Protein AF-0000000078593534 (afdb_homodimer)

Structure (mmCIF, N/CA/C/O backbone):
data_AF-0000000078593534-model_v1
#
loop_
_entity.id
_entity.type
_entity.pdbx_description
1 polymer 'Malate permease'
#
loop_
_atom_site.group_PDB
_atom_site.id
_atom_site.type_symbol
_atom_site.label_atom_id
_atom_site.label_alt_id
_atom_site.label_comp_id
_atom_site.label_asym_id
_atom_site.label_entity_id
_atom_site.label_seq_id
_atom_site.pdbx_PDB_ins_code
_atom_site.Cartn_x
_atom_site.Cartn_y
_atom_site.Cartn_z
_atom_site.occupancy
_atom_site.B_iso_or_equiv
_atom_site.auth_seq_id
_atom_site.auth_comp_id
_atom_site.auth_asym_id
_atom_site.auth_atom_id
_atom_site.pdbx_PDB_model_num
ATOM 1 N N . MET A 1 1 ? 20.156 -20.516 0.007 1 71.12 1 MET A N 1
ATOM 2 C CA . MET A 1 1 ? 19.062 -21.109 0.789 1 71.12 1 MET A CA 1
ATOM 3 C C . MET A 1 1 ? 18.562 -20.141 1.848 1 71.12 1 MET A C 1
ATOM 5 O O . MET A 1 1 ? 17.359 -19.938 1.998 1 71.12 1 MET A O 1
ATOM 9 N N . TYR A 1 2 ? 19.438 -19.406 2.402 1 78.88 2 TYR A N 1
ATOM 10 C CA . TYR A 1 2 ? 19.062 -18.453 3.443 1 78.88 2 TYR A CA 1
ATOM 11 C C . TYR A 1 2 ? 18.266 -17.297 2.863 1 78.88 2 TYR A C 1
ATOM 13 O O . TYR A 1 2 ? 17.281 -16.859 3.457 1 78.88 2 TYR A O 1
ATOM 21 N N . LEU A 1 3 ? 18.547 -17.016 1.641 1 83.88 3 LEU A N 1
ATOM 22 C CA . LEU A 1 3 ? 17.859 -15.914 0.981 1 83.88 3 LEU A CA 1
ATOM 23 C C . LEU A 1 3 ? 16.406 -16.266 0.704 1 83.88 3 LEU A C 1
ATOM 25 O O . LEU A 1 3 ? 15.508 -15.461 0.933 1 83.88 3 LEU A O 1
ATOM 29 N N . VAL A 1 4 ? 16.25 -17.516 0.26 1 88.12 4 VAL A N 1
ATOM 30 C CA . VAL A 1 4 ? 14.891 -17.969 -0.055 1 88.12 4 VAL A CA 1
ATOM 31 C C . VAL A 1 4 ? 14.055 -18.016 1.221 1 88.12 4 VAL A C 1
ATOM 33 O O . VAL A 1 4 ? 12.938 -17.5 1.257 1 88.12 4 VAL A O 1
ATOM 36 N N . LEU A 1 5 ? 14.633 -18.578 2.223 1 89.56 5 LEU A N 1
ATOM 37 C CA . LEU A 1 5 ? 13.922 -18.703 3.494 1 89.56 5 LEU A CA 1
ATOM 38 C C . LEU A 1 5 ? 13.57 -17.328 4.047 1 89.56 5 LEU A C 1
ATOM 40 O O . LEU A 1 5 ? 12.445 -17.094 4.492 1 89.56 5 LEU A O 1
ATOM 44 N N . GLU A 1 6 ? 14.492 -16.453 3.967 1 92.12 6 GLU A N 1
ATOM 45 C CA . GLU A 1 6 ? 14.289 -15.094 4.461 1 92.12 6 GLU A CA 1
ATOM 46 C C . GLU A 1 6 ? 13.141 -14.398 3.723 1 92.12 6 GLU A C 1
ATOM 48 O O . GLU A 1 6 ? 12.273 -13.789 4.348 1 92.12 6 GLU A O 1
ATOM 53 N N . ASN A 1 7 ? 13.102 -14.516 2.479 1 92.19 7 ASN A N 1
ATOM 54 C CA . ASN A 1 7 ? 12.086 -13.844 1.681 1 92.19 7 ASN A CA 1
ATOM 55 C C . ASN A 1 7 ? 10.703 -14.469 1.897 1 92.19 7 ASN A C 1
ATOM 57 O O . ASN A 1 7 ? 9.703 -13.758 1.949 1 92.19 7 ASN A O 1
ATOM 61 N N . VAL A 1 8 ? 10.758 -15.773 1.994 1 92.5 8 VAL A N 1
ATOM 62 C CA . VAL A 1 8 ? 9.492 -16.453 2.242 1 92.5 8 VAL A CA 1
ATOM 63 C C . VAL A 1 8 ? 8.938 -16.047 3.604 1 92.5 8 VAL A C 1
ATOM 65 O O . VAL A 1 8 ? 7.746 -15.766 3.734 1 92.5 8 VAL A O 1
ATOM 68 N N . VAL A 1 9 ? 9.781 -15.961 4.559 1 93 9 VAL A N 1
ATOM 69 C CA . VAL A 1 9 ? 9.359 -15.562 5.898 1 93 9 VAL A CA 1
ATOM 70 C C . VAL A 1 9 ? 8.789 -14.148 5.863 1 93 9 VAL A C 1
ATOM 72 O O . VAL A 1 9 ? 7.746 -13.883 6.469 1 93 9 VAL A O 1
ATOM 75 N N . ILE A 1 10 ? 9.406 -13.281 5.188 1 95 10 ILE A N 1
ATOM 76 C CA . ILE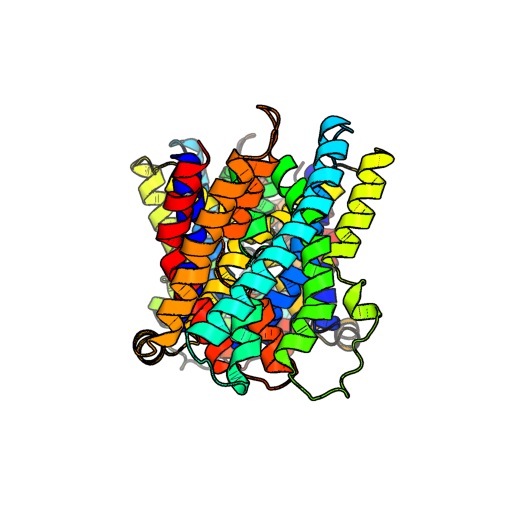 A 1 10 ? 8.961 -11.898 5.07 1 95 10 ILE A CA 1
ATOM 77 C C . ILE A 1 10 ? 7.555 -11.867 4.465 1 95 10 ILE A C 1
ATOM 79 O O . ILE A 1 10 ? 6.66 -11.211 5 1 95 10 ILE A O 1
ATOM 83 N N . LEU A 1 11 ? 7.348 -12.555 3.414 1 93.62 11 LEU A N 1
ATOM 84 C CA . LEU A 1 11 ? 6.051 -12.57 2.746 1 93.62 11 LEU A CA 1
ATOM 85 C C . LEU A 1 11 ? 4.977 -13.141 3.662 1 93.62 11 LEU A C 1
ATOM 87 O O . LEU A 1 11 ? 3.84 -12.656 3.672 1 93.62 11 LEU A O 1
ATOM 91 N N . PHE A 1 12 ? 5.395 -14.102 4.43 1 94.56 12 PHE A N 1
ATOM 92 C CA . PHE A 1 12 ? 4.414 -14.734 5.305 1 94.56 12 PHE A CA 1
ATOM 93 C C . PHE A 1 12 ? 4.059 -13.82 6.473 1 94.56 12 PHE A C 1
ATOM 95 O O . PHE A 1 12 ? 2.934 -13.859 6.973 1 94.56 12 PHE A O 1
ATOM 102 N N . VAL A 1 13 ? 5.012 -13.039 6.93 1 97 13 VAL A N 1
ATOM 103 C CA . VAL A 1 13 ? 4.695 -12.039 7.949 1 97 13 VAL A CA 1
ATOM 104 C C . VAL A 1 13 ? 3.6 -11.109 7.434 1 97 13 VAL A C 1
ATOM 106 O O . VAL A 1 13 ? 2.674 -10.766 8.172 1 97 13 VAL A O 1
ATOM 109 N N . PHE A 1 14 ? 3.641 -10.711 6.164 1 97.31 14 PHE A N 1
ATOM 110 C CA . PHE A 1 14 ? 2.619 -9.852 5.574 1 97.31 14 PHE A CA 1
ATOM 111 C C . PHE A 1 14 ? 1.28 -10.578 5.504 1 97.31 14 PHE A C 1
ATOM 113 O O . PHE A 1 14 ? 0.231 -9.977 5.738 1 97.31 14 PHE A O 1
ATOM 120 N N . ILE A 1 15 ? 1.311 -11.891 5.176 1 95.38 15 ILE A N 1
ATOM 121 C CA . ILE A 1 15 ? 0.084 -12.68 5.121 1 95.38 15 ILE A CA 1
ATOM 122 C C . ILE A 1 15 ? -0.553 -12.742 6.508 1 95.38 15 ILE A C 1
ATOM 124 O O . ILE A 1 15 ? -1.761 -12.531 6.652 1 95.38 15 ILE A O 1
ATOM 128 N N . PHE A 1 16 ? 0.266 -12.977 7.5 1 96.81 16 PHE A N 1
ATOM 129 C CA . PHE A 1 16 ? -0.241 -13.055 8.867 1 96.81 16 PHE A CA 1
ATOM 130 C C . PHE A 1 16 ? -0.805 -11.711 9.312 1 96.81 16 PHE A C 1
ATOM 132 O O . PHE A 1 16 ? -1.83 -11.656 9.992 1 96.81 16 PHE A O 1
ATOM 139 N N . LEU A 1 17 ? -0.134 -10.672 8.961 1 97.62 17 LEU A N 1
ATOM 140 C CA . LEU A 1 17 ? -0.65 -9.336 9.25 1 97.62 17 LEU A CA 1
ATOM 141 C C . LEU A 1 17 ? -2.018 -9.133 8.609 1 97.62 17 LEU A C 1
ATOM 143 O O . LEU A 1 17 ? -2.949 -8.656 9.258 1 97.62 17 LEU A O 1
ATOM 147 N N . GLY A 1 18 ? -2.098 -9.484 7.309 1 96.88 18 GLY A N 1
ATOM 148 C CA . GLY A 1 18 ? -3.383 -9.391 6.633 1 96.88 18 GLY A CA 1
ATOM 149 C C . GLY A 1 18 ? -4.473 -10.195 7.316 1 96.88 18 GLY A C 1
ATOM 150 O O . GLY A 1 18 ? -5.598 -9.719 7.473 1 96.88 18 GLY A O 1
ATOM 151 N N . TYR A 1 19 ? -4.109 -11.406 7.707 1 95.31 19 TYR A N 1
ATOM 152 C CA . TYR A 1 19 ? -5.043 -12.281 8.414 1 95.31 19 TYR A CA 1
ATOM 153 C C . TYR A 1 19 ? -5.539 -11.625 9.695 1 95.31 19 TYR A C 1
ATOM 155 O O . TYR A 1 19 ? -6.742 -11.578 9.953 1 95.31 19 TYR A O 1
ATOM 163 N N . PHE A 1 20 ? -4.66 -11.047 10.477 1 96.94 20 PHE A N 1
ATOM 164 C CA . PHE A 1 20 ? -5 -10.406 11.742 1 96.94 20 PHE A CA 1
ATOM 165 C C . PHE A 1 20 ? -5.848 -9.164 11.508 1 96.94 20 PHE A C 1
ATOM 167 O O . PHE A 1 20 ? -6.797 -8.906 12.25 1 96.94 20 PHE A O 1
ATOM 174 N N . LEU A 1 21 ? -5.539 -8.391 10.539 1 97.5 21 LEU A N 1
ATOM 175 C CA . LEU A 1 21 ? -6.293 -7.184 10.211 1 97.5 21 LEU A CA 1
ATOM 176 C C . LEU A 1 21 ? -7.73 -7.527 9.828 1 97.5 21 LEU A C 1
ATOM 178 O O . LEU A 1 21 ? -8.656 -6.777 10.148 1 97.5 21 LEU A O 1
ATOM 182 N N . GLY A 1 22 ? -7.867 -8.609 9.094 1 96.38 22 GLY A N 1
ATOM 183 C CA . GLY A 1 22 ? -9.195 -9.07 8.734 1 96.38 22 GLY A CA 1
ATOM 184 C C . GLY A 1 22 ? -9.992 -9.578 9.922 1 96.38 22 GLY A C 1
ATOM 185 O O . GLY A 1 22 ? -11.164 -9.242 10.086 1 96.38 22 GLY A O 1
ATOM 186 N N . LYS A 1 23 ? -9.344 -10.383 10.789 1 95.44 23 LYS A N 1
ATOM 187 C CA . LYS A 1 23 ? -9.992 -10.969 11.953 1 95.44 23 LYS A CA 1
ATOM 188 C C . LYS A 1 23 ? -10.43 -9.891 12.945 1 95.44 23 LYS A C 1
ATOM 190 O O . LYS A 1 23 ? -11.5 -9.992 13.547 1 95.44 23 LYS A O 1
ATOM 195 N N . LYS A 1 24 ? -9.641 -8.844 13.031 1 95.94 24 LYS A N 1
ATOM 196 C CA . LYS A 1 24 ? -9.938 -7.758 13.969 1 95.94 24 LYS A CA 1
ATOM 197 C C . LYS A 1 24 ? -10.797 -6.684 13.312 1 95.94 24 LYS A C 1
ATOM 199 O O . LYS A 1 24 ? -11.102 -5.66 13.93 1 95.94 24 LYS A O 1
ATOM 204 N N . GLU A 1 25 ? -11.07 -6.809 12.031 1 95.19 25 GLU A N 1
ATOM 205 C CA . GLU A 1 25 ? -11.945 -5.926 11.266 1 95.19 25 GLU A CA 1
ATOM 206 C C . GLU A 1 25 ? -11.352 -4.523 11.148 1 95.19 25 GLU A C 1
ATOM 208 O O . GLU A 1 25 ? -12.086 -3.533 11.141 1 95.19 25 GLU A O 1
ATOM 213 N N . VAL A 1 26 ? -10.086 -4.504 11.234 1 94.69 26 VAL A N 1
ATOM 214 C CA . VAL A 1 26 ? -9.414 -3.258 10.883 1 94.69 26 VAL A CA 1
ATOM 215 C C . VAL A 1 26 ? -9.633 -2.941 9.406 1 94.69 26 VAL A C 1
ATOM 217 O O . VAL A 1 26 ? -9.883 -1.789 9.047 1 94.69 26 VAL A O 1
ATOM 220 N N . ILE A 1 27 ? -9.406 -3.92 8.586 1 95.94 27 ILE A N 1
ATOM 221 C CA . ILE A 1 27 ? -9.844 -3.918 7.191 1 95.94 27 ILE A CA 1
ATOM 222 C C . ILE A 1 27 ? -10.945 -4.957 6.996 1 95.94 27 ILE A C 1
ATOM 224 O O . ILE A 1 27 ? -10.719 -6.156 7.18 1 95.94 27 ILE A O 1
ATOM 228 N N . HIS A 1 28 ? -12.094 -4.422 6.625 1 94.5 28 HIS A N 1
ATOM 229 C CA . HIS A 1 28 ? -13.195 -5.352 6.418 1 94.5 28 HIS A CA 1
ATOM 230 C C . HIS A 1 28 ? -12.977 -6.207 5.176 1 94.5 28 HIS A C 1
ATOM 232 O O . HIS A 1 28 ? -12.383 -5.746 4.195 1 94.5 28 HIS A O 1
ATOM 238 N N . THR A 1 29 ? -13.539 -7.398 5.219 1 88.94 29 THR A N 1
ATOM 239 C CA . THR A 1 29 ? -13.258 -8.391 4.188 1 88.94 29 THR A CA 1
ATOM 240 C C . THR A 1 29 ? -13.883 -7.984 2.859 1 88.94 29 THR A C 1
ATOM 242 O O . THR A 1 29 ? -13.453 -8.438 1.798 1 88.94 29 THR A O 1
ATOM 245 N N . TYR A 1 30 ? -14.898 -7.172 2.936 1 91.12 30 TYR A N 1
ATOM 246 C CA . TYR A 1 30 ? -15.508 -6.723 1.688 1 91.12 30 TYR A CA 1
ATOM 247 C C . TYR A 1 30 ? -14.539 -5.852 0.896 1 91.12 30 TYR A C 1
ATOM 249 O O . TYR A 1 30 ? -14.719 -5.645 -0.306 1 91.12 30 TYR A O 1
ATOM 257 N N . CYS A 1 31 ? -13.438 -5.359 1.531 1 94.25 31 CYS A N 1
ATOM 258 C CA . CYS A 1 31 ? -12.438 -4.535 0.865 1 94.25 31 CYS A CA 1
ATOM 259 C C . CYS A 1 31 ? -11.469 -5.395 0.059 1 94.25 31 CYS A C 1
ATOM 261 O O . CYS A 1 31 ? -10.719 -4.879 -0.771 1 94.25 31 CYS A O 1
ATOM 263 N N . THR A 1 32 ? -11.508 -6.703 0.323 1 93.25 32 THR A N 1
ATOM 264 C CA . THR A 1 32 ? -10.555 -7.609 -0.3 1 93.25 32 THR A CA 1
ATOM 265 C C . THR A 1 32 ? -10.656 -7.539 -1.821 1 93.25 32 THR A C 1
ATOM 267 O O . THR A 1 32 ? -9.633 -7.484 -2.514 1 93.25 32 THR A O 1
ATOM 270 N N . SER A 1 33 ? -11.883 -7.5 -2.328 1 92.94 33 SER A N 1
ATOM 271 C CA . SER A 1 33 ? -12.086 -7.465 -3.773 1 92.94 33 SER A CA 1
ATOM 272 C C . SER A 1 33 ? -11.547 -6.168 -4.371 1 92.94 33 SER A C 1
ATOM 274 O O . SER A 1 33 ? -10.93 -6.184 -5.438 1 92.94 33 SER A O 1
ATOM 276 N N . ASP A 1 34 ? -11.727 -5.066 -3.713 1 95.88 34 ASP A N 1
ATOM 277 C CA . ASP A 1 34 ? -11.266 -3.771 -4.207 1 95.88 34 ASP A CA 1
ATOM 278 C C . ASP A 1 34 ? -9.742 -3.688 -4.188 1 95.88 34 ASP A C 1
ATOM 280 O O . ASP A 1 34 ? -9.133 -3.152 -5.117 1 95.88 34 ASP A O 1
ATOM 284 N N . LEU A 1 35 ? -9.18 -4.207 -3.135 1 95.88 35 LEU A N 1
ATOM 285 C CA . LEU A 1 35 ? -7.723 -4.207 -3.039 1 95.88 35 LEU A CA 1
ATOM 286 C C . LEU A 1 35 ? -7.109 -5.117 -4.098 1 95.88 35 LEU A C 1
ATOM 288 O O . LEU A 1 35 ? -6.074 -4.789 -4.68 1 95.88 35 LEU A O 1
ATOM 292 N N . SER A 1 36 ? -7.766 -6.234 -4.34 1 93.5 36 SER A N 1
ATOM 293 C CA . SER A 1 36 ? -7.328 -7.125 -5.41 1 93.5 36 SER A CA 1
ATOM 294 C C . SER A 1 36 ? -7.414 -6.438 -6.77 1 93.5 36 SER A C 1
ATOM 296 O O . SER A 1 36 ? -6.512 -6.574 -7.598 1 93.5 36 SER A O 1
ATOM 298 N N . ASN A 1 37 ? -8.477 -5.711 -6.969 1 93.31 37 ASN A N 1
ATOM 299 C CA . ASN A 1 37 ? -8.641 -4.953 -8.203 1 93.31 37 ASN A CA 1
ATOM 300 C C . ASN A 1 37 ? -7.508 -3.945 -8.398 1 93.31 37 ASN A C 1
ATOM 302 O O . ASN A 1 37 ? -6.969 -3.809 -9.492 1 93.31 37 ASN A O 1
ATOM 306 N N . PHE A 1 38 ? -7.211 -3.273 -7.355 1 96.69 38 PHE A N 1
ATOM 307 C CA . PHE A 1 38 ? -6.121 -2.307 -7.398 1 96.69 38 PHE A CA 1
ATOM 308 C C . PHE A 1 38 ? -4.809 -2.986 -7.777 1 96.69 38 PHE A C 1
ATOM 310 O O . PHE A 1 38 ? -4.051 -2.471 -8.602 1 96.69 38 PHE A O 1
ATOM 317 N N . LEU A 1 39 ? -4.523 -4.129 -7.168 1 95.44 39 LEU A N 1
ATOM 318 C CA . LEU A 1 39 ? -3.285 -4.855 -7.434 1 95.44 39 LEU A CA 1
ATOM 319 C C . LEU A 1 39 ? -3.215 -5.301 -8.891 1 95.44 39 LEU A C 1
ATOM 321 O O . LEU A 1 39 ? -2.205 -5.086 -9.562 1 95.44 39 LEU A O 1
ATOM 325 N N . VAL A 1 40 ? -4.289 -5.848 -9.398 1 92.56 40 VAL A N 1
ATOM 326 C CA . VAL A 1 40 ? -4.305 -6.457 -10.727 1 92.56 40 VAL A CA 1
ATOM 327 C C . VAL A 1 40 ? -4.316 -5.363 -11.797 1 92.56 40 VAL A C 1
ATOM 329 O O . VAL A 1 40 ? -3.701 -5.52 -12.852 1 92.56 40 VAL A O 1
ATOM 332 N N . LYS A 1 41 ? -4.938 -4.242 -11.477 1 94.38 41 LYS A N 1
ATOM 333 C CA . LYS A 1 41 ? -5.141 -3.217 -12.492 1 94.38 41 LYS A CA 1
ATOM 334 C C . LYS A 1 41 ? -4.027 -2.174 -12.453 1 94.38 41 LYS A C 1
ATOM 336 O O . LYS A 1 41 ? -3.771 -1.494 -13.453 1 94.38 41 LYS A O 1
ATOM 341 N N . VAL A 1 42 ? -3.355 -2.096 -11.305 1 96.56 42 VAL A N 1
ATOM 342 C CA . VAL A 1 42 ? -2.436 -0.971 -11.188 1 96.56 42 VAL A CA 1
ATOM 343 C C . VAL A 1 42 ? -1.059 -1.473 -10.758 1 96.56 42 VAL A C 1
ATOM 345 O O . VAL A 1 42 ? -0.122 -1.499 -11.555 1 96.56 42 VAL A O 1
ATOM 348 N N . ALA A 1 43 ? -0.948 -2.01 -9.539 1 96.88 43 ALA A N 1
ATOM 349 C CA . ALA A 1 43 ? 0.348 -2.26 -8.914 1 96.88 43 ALA A CA 1
ATOM 350 C C . ALA A 1 43 ? 1.13 -3.324 -9.68 1 96.88 43 ALA A C 1
ATOM 352 O O . ALA A 1 43 ? 2.297 -3.121 -10.023 1 96.88 43 ALA A O 1
ATOM 353 N N . LEU A 1 44 ? 0.491 -4.441 -9.992 1 95.62 44 LEU A N 1
ATOM 354 C CA . LEU A 1 44 ? 1.178 -5.562 -10.633 1 95.62 44 LEU A CA 1
ATOM 355 C C . LEU A 1 44 ? 1.626 -5.195 -12.039 1 95.62 44 LEU A C 1
ATOM 357 O O . LEU A 1 44 ? 2.783 -5.414 -12.406 1 95.62 44 LEU A O 1
ATOM 361 N N . PRO A 1 45 ? 0.732 -4.594 -12.828 1 96.44 45 PRO A N 1
ATOM 362 C CA . PRO A 1 45 ? 1.172 -4.176 -14.164 1 96.44 45 PRO A CA 1
ATOM 363 C C . PRO A 1 45 ? 2.369 -3.229 -14.117 1 96.44 45 PRO A C 1
ATOM 365 O O . PRO A 1 45 ? 3.293 -3.359 -14.93 1 96.44 45 PRO A O 1
ATOM 368 N N . ILE A 1 46 ? 2.34 -2.35 -13.18 1 97.56 46 ILE A N 1
ATOM 369 C CA . ILE A 1 46 ? 3.416 -1.372 -13.07 1 97.56 46 ILE A CA 1
ATOM 370 C C . ILE A 1 46 ? 4.707 -2.072 -12.656 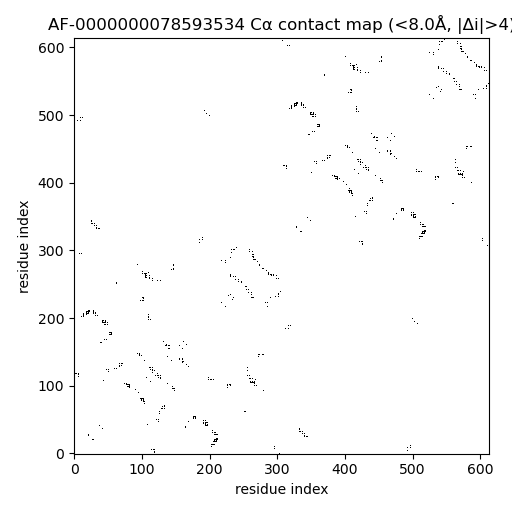1 97.56 46 ILE A C 1
ATOM 372 O O . ILE A 1 46 ? 5.785 -1.76 -13.172 1 97.56 46 ILE A O 1
ATOM 376 N N . THR A 1 47 ? 4.617 -2.988 -11.734 1 96.88 47 THR A N 1
ATOM 377 C CA . THR A 1 47 ? 5.777 -3.754 -11.289 1 96.88 47 THR A CA 1
ATOM 378 C C . THR A 1 47 ? 6.406 -4.512 -12.453 1 96.88 47 THR A C 1
ATOM 380 O O . THR A 1 47 ? 7.625 -4.496 -12.625 1 96.88 47 THR A O 1
ATOM 383 N N . ILE A 1 48 ? 5.578 -5.137 -13.219 1 96.69 48 ILE A N 1
ATOM 384 C CA . ILE A 1 48 ? 6.047 -5.895 -14.375 1 96.69 48 ILE A CA 1
ATOM 385 C C . ILE A 1 48 ? 6.695 -4.949 -15.375 1 96.69 48 ILE A C 1
ATOM 387 O O . ILE A 1 48 ? 7.801 -5.211 -15.859 1 96.69 48 ILE A O 1
ATOM 391 N N . PHE A 1 49 ? 6.027 -3.859 -15.672 1 97.44 49 PHE A N 1
ATOM 392 C CA . PHE A 1 49 ? 6.555 -2.869 -16.594 1 97.44 49 PHE A CA 1
ATOM 393 C C . PHE A 1 49 ? 7.93 -2.389 -16.156 1 97.44 49 PHE A C 1
ATOM 395 O O . PHE A 1 49 ? 8.867 -2.346 -16.953 1 97.44 49 PHE A O 1
ATOM 402 N N . CYS A 1 50 ? 8.078 -2.076 -14.891 1 97 50 CYS A N 1
ATOM 403 C CA . CYS A 1 50 ? 9.336 -1.562 -14.359 1 97 50 CYS A CA 1
ATOM 404 C C . CYS A 1 50 ? 10.445 -2.598 -14.484 1 97 50 CYS A C 1
ATOM 406 O O . CYS A 1 50 ? 11.609 -2.246 -14.703 1 97 50 CYS A O 1
ATOM 408 N N . SER A 1 51 ? 10.102 -3.869 -14.32 1 95.75 51 SER A N 1
ATOM 409 C CA . SER A 1 51 ? 11.109 -4.926 -14.383 1 95.75 51 SER A CA 1
ATOM 410 C C . SER A 1 51 ? 11.68 -5.066 -15.789 1 95.75 51 SER A C 1
ATOM 412 O O . SER A 1 51 ? 12.75 -5.648 -15.969 1 95.75 51 SER A O 1
ATOM 414 N N . MET A 1 52 ? 10.977 -4.527 -16.781 1 96.62 52 MET A N 1
ATOM 415 C CA . MET A 1 52 ? 11.367 -4.707 -18.172 1 96.62 52 MET A CA 1
ATOM 416 C C . MET A 1 52 ? 12.125 -3.488 -18.688 1 96.62 52 MET A C 1
ATOM 418 O O . MET A 1 52 ? 12.648 -3.502 -19.812 1 96.62 52 MET A O 1
ATOM 422 N N . ILE A 1 53 ? 12.078 -2.381 -17.922 1 96.62 53 ILE A N 1
ATOM 423 C CA . ILE A 1 53 ? 12.906 -1.219 -18.25 1 96.62 53 ILE A CA 1
ATOM 424 C C . ILE A 1 53 ? 14.352 -1.488 -17.844 1 96.62 53 ILE A C 1
ATOM 426 O O . ILE A 1 53 ? 14.766 -1.182 -16.719 1 96.62 53 ILE A O 1
ATOM 430 N N . ARG A 1 54 ? 15.125 -1.979 -18.75 1 95.75 54 ARG A N 1
ATOM 431 C CA . ARG A 1 54 ? 16.5 -2.406 -18.547 1 95.75 54 ARG A CA 1
ATOM 432 C C . ARG A 1 54 ? 17.266 -2.492 -19.859 1 95.75 54 ARG A C 1
ATOM 434 O O . ARG A 1 54 ? 16.656 -2.482 -20.938 1 95.75 54 ARG A O 1
ATOM 441 N N . PRO A 1 55 ? 18.609 -2.512 -19.828 1 96.06 55 PRO A N 1
ATOM 442 C CA . PRO A 1 55 ? 19.359 -2.686 -21.078 1 96.06 55 PRO A CA 1
ATOM 443 C C . PRO A 1 55 ? 19.016 -3.988 -21.797 1 96.06 55 PRO A C 1
ATOM 445 O O . PRO A 1 55 ? 18.719 -4.996 -21.156 1 96.06 55 PRO A O 1
ATOM 448 N N . PHE A 1 56 ? 19.125 -3.936 -23.078 1 96.31 56 PHE A N 1
ATOM 449 C CA . PHE A 1 56 ? 18.828 -5.105 -23.891 1 96.31 56 PHE A CA 1
ATOM 450 C C . PHE A 1 56 ? 19.891 -6.184 -23.688 1 96.31 56 PHE A C 1
ATOM 452 O O . PHE A 1 56 ? 21.094 -5.898 -23.734 1 96.31 56 PHE A O 1
ATOM 459 N N . GLU A 1 57 ? 19.406 -7.344 -23.406 1 96.06 57 GLU A N 1
ATOM 460 C CA . GLU A 1 57 ? 20.25 -8.523 -23.281 1 96.06 57 GLU A CA 1
ATOM 461 C C . GLU A 1 57 ? 19.734 -9.68 -24.125 1 96.06 57 GLU A C 1
ATOM 463 O O . GLU A 1 57 ? 18.625 -10.188 -23.875 1 96.06 57 GLU A O 1
ATOM 468 N N . GLN A 1 58 ? 20.5 -10.141 -25 1 94.5 58 GLN A N 1
ATOM 469 C CA . GLN A 1 58 ? 20.125 -11.234 -25.891 1 94.5 58 GLN A CA 1
ATOM 470 C C . GLN A 1 58 ? 19.844 -12.508 -25.094 1 94.5 58 GLN A C 1
ATOM 472 O O . GLN A 1 58 ? 18.953 -13.281 -25.453 1 94.5 58 GLN A O 1
ATOM 477 N N . SER A 1 59 ? 20.609 -12.734 -24.125 1 94.56 59 SER A N 1
ATOM 478 C CA . SER A 1 59 ? 20.422 -13.922 -23.297 1 94.56 59 SER A CA 1
ATOM 479 C C . SER A 1 59 ? 19.047 -13.938 -22.656 1 94.56 59 SER A C 1
ATOM 481 O O . SER A 1 59 ? 18.406 -14.992 -22.578 1 94.56 59 SER A O 1
ATOM 483 N N . LEU A 1 60 ? 18.594 -12.805 -22.266 1 95.69 60 LEU A N 1
ATOM 484 C CA . LEU A 1 60 ? 17.281 -12.703 -21.641 1 95.69 60 LEU A CA 1
ATOM 485 C C . LEU A 1 60 ? 16.172 -12.961 -22.656 1 95.69 60 LEU A C 1
ATOM 487 O O . LEU A 1 60 ? 15.141 -13.562 -22.328 1 95.69 60 LEU A O 1
ATOM 491 N N . LEU A 1 61 ? 16.391 -12.562 -23.859 1 95.31 61 LEU A N 1
ATOM 492 C CA . LEU A 1 61 ? 15.438 -12.805 -24.922 1 95.31 61 LEU A CA 1
ATOM 493 C C . LEU A 1 61 ? 15.305 -14.297 -25.219 1 95.31 61 LEU A C 1
ATOM 495 O O . LEU A 1 61 ? 14.195 -14.812 -25.359 1 95.31 61 LEU A O 1
ATOM 499 N N . VAL A 1 62 ? 16.391 -14.93 -25.281 1 95.44 62 VAL A N 1
ATOM 500 C CA . VAL A 1 62 ? 16.406 -16.359 -25.531 1 95.44 62 VAL A CA 1
ATOM 501 C C . VAL A 1 62 ? 15.703 -17.094 -24.391 1 95.44 62 VAL A C 1
ATOM 503 O O . VAL A 1 62 ? 14.867 -17.969 -24.625 1 95.44 62 VAL A O 1
ATOM 506 N N . GLU A 1 63 ? 16.016 -16.719 -23.172 1 96.75 63 GLU A N 1
ATOM 507 C CA . GLU A 1 63 ? 15.367 -17.297 -22 1 96.75 63 GLU A CA 1
ATOM 508 C C . GLU A 1 63 ? 13.859 -17.047 -22.016 1 96.75 63 GLU A C 1
ATOM 510 O O . GLU A 1 63 ? 13.078 -17.891 -21.578 1 96.75 63 GLU A O 1
ATOM 515 N N . SER A 1 64 ? 13.531 -15.898 -22.547 1 97.19 64 SER A N 1
ATOM 516 C CA . SER A 1 64 ? 12.117 -15.555 -22.625 1 97.19 64 SER A CA 1
ATOM 517 C C . SER A 1 64 ? 11.375 -16.5 -23.562 1 97.19 64 SER A C 1
ATOM 519 O O . SER A 1 64 ? 10.258 -16.922 -23.266 1 97.19 64 SER A O 1
ATOM 521 N N . ILE A 1 65 ? 11.953 -16.828 -24.625 1 96.31 65 ILE A N 1
ATOM 522 C CA . ILE A 1 65 ? 11.352 -17.75 -25.578 1 96.31 65 ILE A CA 1
ATOM 523 C C . ILE A 1 65 ? 11.266 -19.141 -24.953 1 96.31 65 ILE A C 1
ATOM 525 O O . ILE A 1 65 ? 10.234 -19.812 -25.062 1 96.31 65 ILE A O 1
ATOM 529 N N . HIS A 1 66 ? 12.32 -19.531 -24.281 1 95.56 66 HIS A N 1
ATOM 530 C CA . HIS A 1 66 ? 12.359 -20.844 -23.641 1 95.56 66 HIS A CA 1
ATOM 531 C C . HIS A 1 66 ? 11.273 -20.969 -22.594 1 95.56 66 HIS A C 1
ATOM 533 O O . HIS A 1 66 ? 10.539 -21.953 -22.562 1 95.56 66 HIS A O 1
ATOM 539 N N . ILE A 1 67 ? 11.148 -19.984 -21.766 1 96.94 67 ILE A N 1
ATOM 540 C CA . ILE A 1 67 ? 10.188 -20.094 -20.656 1 96.94 67 ILE A CA 1
ATOM 541 C C . ILE A 1 67 ? 8.766 -20.078 -21.219 1 96.94 67 ILE A C 1
ATOM 543 O O . ILE A 1 67 ? 7.875 -20.734 -20.672 1 96.94 67 ILE A O 1
ATOM 547 N N . PHE A 1 68 ? 8.578 -19.312 -22.25 1 97.25 68 PHE A N 1
ATOM 548 C CA . PHE A 1 68 ? 7.27 -19.266 -22.891 1 97.25 68 PHE A CA 1
ATOM 549 C C . PHE A 1 68 ? 6.84 -20.656 -23.359 1 97.25 68 PHE A C 1
ATOM 551 O O . PHE A 1 68 ? 5.734 -21.094 -23.062 1 97.25 68 PHE A O 1
ATOM 558 N N . VAL A 1 69 ? 7.695 -21.375 -24 1 96.31 69 VAL A N 1
ATOM 559 C CA . VAL A 1 69 ? 7.406 -22.703 -24.547 1 96.31 69 VAL A CA 1
ATOM 560 C C . VAL A 1 69 ? 7.301 -23.719 -23.422 1 96.31 69 VAL A C 1
ATOM 562 O O . VAL A 1 69 ? 6.379 -24.531 -23.391 1 96.31 69 VAL A O 1
ATOM 565 N N . ILE A 1 70 ? 8.172 -23.625 -22.5 1 96.31 70 ILE A N 1
ATOM 566 C CA . ILE A 1 70 ? 8.227 -24.578 -21.406 1 96.31 70 ILE A CA 1
ATOM 567 C C . ILE A 1 70 ? 6.969 -24.469 -20.547 1 96.31 70 ILE A C 1
ATOM 569 O O . ILE A 1 70 ? 6.449 -25.469 -20.047 1 96.31 70 ILE A O 1
ATOM 573 N N . MET A 1 71 ? 6.473 -23.266 -20.422 1 97.5 71 MET A N 1
ATOM 574 C CA . MET A 1 71 ? 5.27 -23.062 -19.625 1 97.5 71 MET A CA 1
ATOM 575 C C . MET A 1 71 ? 4.066 -23.75 -20.266 1 97.5 71 MET A C 1
ATOM 577 O O . MET A 1 71 ? 3.18 -24.234 -19.562 1 97.5 71 MET A O 1
ATOM 581 N N . ILE A 1 72 ? 4.02 -23.781 -21.562 1 97.19 72 ILE A N 1
ATOM 582 C CA . ILE A 1 72 ? 2.953 -24.5 -22.266 1 97.19 72 ILE A CA 1
ATOM 583 C C . ILE A 1 72 ? 3.012 -25.984 -21.906 1 97.19 72 ILE A C 1
ATOM 585 O O . ILE A 1 72 ? 2.002 -26.578 -21.531 1 97.19 72 ILE A O 1
ATOM 589 N N . ILE A 1 73 ? 4.164 -26.484 -22 1 95.75 73 ILE A N 1
ATOM 590 C CA . ILE A 1 73 ? 4.367 -27.906 -21.703 1 95.75 73 ILE A CA 1
ATOM 591 C C . ILE A 1 73 ? 4.066 -28.172 -20.234 1 95.75 73 ILE A C 1
ATOM 593 O O . ILE A 1 73 ? 3.408 -29.156 -19.891 1 95.75 73 ILE A O 1
ATOM 597 N N . PHE A 1 74 ? 4.523 -27.266 -19.406 1 97.19 74 PHE A N 1
ATOM 598 C CA . PHE A 1 74 ? 4.309 -27.391 -17.969 1 97.19 74 PHE A CA 1
ATOM 599 C C . PHE A 1 74 ? 2.822 -27.484 -17.641 1 97.19 74 PHE A C 1
ATOM 601 O O . PHE A 1 74 ? 2.402 -28.375 -16.906 1 97.19 74 PHE A O 1
ATOM 608 N N . HIS A 1 75 ? 1.998 -26.625 -18.203 1 97.88 75 HIS A N 1
ATOM 609 C CA . HIS A 1 75 ? 0.569 -26.609 -17.906 1 97.88 75 HIS A CA 1
ATOM 610 C C . HIS A 1 75 ? -0.127 -27.844 -18.5 1 97.88 75 HIS A C 1
ATOM 612 O O . HIS A 1 75 ? -1.089 -28.344 -17.922 1 97.88 75 HIS A O 1
ATOM 618 N N . ILE A 1 76 ? 0.359 -28.312 -19.625 1 96.69 76 ILE A N 1
ATOM 619 C CA . ILE A 1 76 ? -0.204 -29.516 -20.234 1 96.69 76 ILE A CA 1
ATOM 620 C C . ILE A 1 76 ? 0.063 -30.719 -19.328 1 96.69 76 ILE A C 1
ATOM 622 O O . ILE A 1 76 ? -0.839 -31.516 -19.062 1 96.69 76 ILE A O 1
ATOM 626 N N . VAL A 1 77 ? 1.301 -30.828 -18.875 1 96.75 77 VAL A N 1
ATOM 627 C CA . VAL A 1 77 ? 1.647 -31.906 -17.969 1 96.75 77 VAL A CA 1
ATOM 628 C C . VAL A 1 77 ? 0.787 -31.828 -16.703 1 96.75 77 VAL A C 1
ATOM 630 O O . VAL A 1 77 ? 0.259 -32.844 -16.234 1 96.75 77 VAL A O 1
ATOM 633 N N . CYS A 1 78 ? 0.627 -30.672 -16.156 1 97.94 78 CYS A N 1
ATOM 634 C CA . CYS A 1 78 ? -0.162 -30.469 -14.945 1 97.94 78 CYS A CA 1
ATOM 635 C C . CYS A 1 78 ? -1.627 -30.812 -15.188 1 97.94 78 CYS A C 1
ATOM 637 O O . CYS A 1 78 ? -2.309 -31.312 -14.289 1 97.94 78 CYS A O 1
ATOM 639 N N . LEU A 1 79 ? -2.117 -30.5 -16.406 1 97.44 79 LEU A N 1
ATOM 640 C CA . LEU A 1 79 ? -3.473 -30.906 -16.766 1 97.44 79 LEU A CA 1
ATOM 641 C C . LEU A 1 79 ? -3.65 -32.406 -16.656 1 97.44 79 LEU A C 1
ATOM 643 O O . LEU A 1 79 ? -4.629 -32.875 -16.062 1 97.44 79 LEU A O 1
ATOM 647 N N . PHE A 1 80 ? -2.715 -33.125 -17.188 1 97.38 80 PHE A N 1
ATOM 648 C CA . PHE A 1 80 ? -2.805 -34.594 -17.141 1 97.38 80 PHE A CA 1
ATOM 649 C C . PHE A 1 80 ? -2.684 -35.094 -15.719 1 97.38 80 PHE A C 1
ATOM 651 O O . PHE A 1 80 ? -3.338 -36.094 -15.344 1 97.38 80 PHE A O 1
ATOM 658 N N . ILE A 1 81 ? -1.86 -34.469 -14.938 1 97.12 81 ILE A N 1
ATOM 659 C CA . ILE A 1 81 ? -1.76 -34.844 -13.523 1 97.12 81 ILE A CA 1
ATOM 660 C C . ILE A 1 81 ? -3.102 -34.594 -12.836 1 97.12 81 ILE A C 1
ATOM 662 O O . ILE A 1 81 ? -3.574 -35.438 -12.07 1 97.12 81 ILE A O 1
ATOM 666 N N . GLY A 1 82 ? -3.678 -33.469 -13.102 1 97.44 82 GLY A N 1
ATOM 667 C CA . GLY A 1 82 ? -4.977 -33.156 -12.523 1 97.44 82 GLY A CA 1
ATOM 668 C C . GLY A 1 82 ? -6.047 -34.156 -12.898 1 97.44 82 GLY A C 1
ATOM 669 O O . GLY A 1 82 ? -6.828 -34.594 -12.047 1 97.44 82 GLY A O 1
ATOM 670 N N . LEU A 1 83 ? -6.051 -34.562 -14.18 1 96.75 83 LEU A N 1
ATOM 671 C CA . LEU A 1 83 ? -7.004 -35.562 -14.648 1 96.75 83 LEU A CA 1
ATOM 672 C C . LEU A 1 83 ? -6.773 -36.906 -13.953 1 96.75 83 LEU A C 1
ATOM 674 O O . LEU A 1 83 ? -7.73 -37.594 -13.57 1 96.75 83 LEU A O 1
ATOM 678 N N . ALA A 1 84 ? -5.57 -37.25 -13.805 1 97.06 84 ALA A N 1
ATOM 679 C CA . ALA A 1 84 ? -5.227 -38.5 -13.141 1 97.06 84 ALA A CA 1
ATOM 680 C C . ALA A 1 84 ? -5.66 -38.469 -11.672 1 97.06 84 ALA A C 1
ATOM 682 O O . ALA A 1 84 ? -6.195 -39.438 -11.164 1 97.06 84 ALA A O 1
ATOM 683 N N . VAL A 1 85 ? -5.41 -37.375 -11.008 1 96.5 85 VAL A N 1
ATOM 684 C CA . VAL A 1 85 ? -5.742 -37.25 -9.594 1 96.5 85 VAL A CA 1
ATOM 685 C C . VAL A 1 85 ? -7.254 -37.344 -9.398 1 96.5 85 VAL A C 1
ATOM 687 O O . VAL A 1 85 ? -7.715 -38.031 -8.484 1 96.5 85 VAL A O 1
ATOM 690 N N . VAL A 1 86 ? -8 -36.688 -10.258 1 96.62 86 VAL A N 1
ATOM 691 C CA . VAL A 1 86 ? -9.453 -36.688 -10.156 1 96.62 86 VAL A CA 1
ATOM 692 C C . VAL A 1 86 ? -9.961 -38.125 -10.367 1 96.62 86 VAL A C 1
ATOM 694 O O . VAL A 1 86 ? -10.891 -38.562 -9.688 1 96.62 86 VAL A O 1
ATOM 697 N N . LYS A 1 87 ? -9.367 -38.844 -11.234 1 96.38 87 LYS A N 1
ATOM 698 C CA . LYS A 1 87 ? -9.758 -40.219 -11.531 1 96.38 87 LYS A CA 1
ATOM 699 C C . LYS A 1 87 ? -9.383 -41.156 -10.383 1 96.38 87 LYS A C 1
ATOM 701 O O . LYS A 1 87 ? -10.211 -41.938 -9.914 1 96.38 87 LYS A O 1
ATOM 706 N N . ILE A 1 88 ? -8.188 -41.094 -9.906 1 95.69 88 ILE A N 1
ATOM 707 C CA . ILE A 1 88 ? -7.652 -41.969 -8.891 1 95.69 88 ILE A CA 1
ATOM 708 C C . ILE A 1 88 ? -8.383 -41.75 -7.566 1 95.69 88 ILE A C 1
ATOM 710 O O . ILE A 1 88 ? -8.688 -42.719 -6.848 1 95.69 88 ILE A O 1
ATOM 714 N N . CYS A 1 89 ? -8.625 -40.469 -7.262 1 94.94 89 CYS A N 1
ATOM 715 C CA . CYS A 1 89 ? -9.25 -40.156 -5.984 1 94.94 89 CYS A CA 1
ATOM 716 C C . CYS A 1 89 ? -10.766 -40.156 -6.098 1 94.94 89 CYS A C 1
ATOM 718 O O . CYS A 1 89 ? -11.469 -39.844 -5.133 1 94.94 89 CYS A O 1
ATOM 720 N N . ASN A 1 90 ? -11.336 -40.438 -7.184 1 94.44 90 ASN A N 1
ATOM 721 C CA . ASN A 1 90 ? -12.773 -40.531 -7.426 1 94.44 90 ASN A CA 1
ATOM 722 C C . ASN A 1 90 ? -13.484 -39.25 -6.992 1 94.44 90 ASN A C 1
ATOM 724 O O . ASN A 1 90 ? -14.43 -39.281 -6.207 1 94.44 90 ASN A O 1
ATOM 728 N N . ILE A 1 91 ? -12.969 -38.094 -7.508 1 93.5 91 ILE A N 1
ATOM 729 C CA . ILE A 1 91 ? -13.539 -36.781 -7.176 1 93.5 91 ILE A CA 1
ATOM 730 C C . ILE A 1 91 ? -14.828 -36.562 -7.973 1 93.5 91 ILE A C 1
ATOM 732 O O . ILE A 1 91 ? -14.875 -36.844 -9.172 1 93.5 91 ILE A O 1
ATOM 736 N N . LYS A 1 92 ? -15.922 -36.031 -7.152 1 87.31 92 LYS A N 1
ATOM 737 C CA . LYS A 1 92 ? -17.203 -35.75 -7.777 1 87.31 92 LYS A CA 1
ATOM 738 C C . LYS A 1 92 ? -17.062 -34.75 -8.914 1 87.31 92 LYS A C 1
ATOM 740 O O . LYS A 1 92 ? -16.234 -33.812 -8.836 1 87.31 92 LYS A O 1
ATOM 745 N N . THR A 1 93 ? -17.812 -34.875 -9.898 1 85.12 93 THR A N 1
ATOM 746 C CA . THR A 1 93 ? -17.766 -34.062 -11.102 1 85.12 93 THR A CA 1
ATOM 747 C C . THR A 1 93 ? -17.875 -32.594 -10.758 1 85.12 93 THR A C 1
ATOM 749 O O . THR A 1 93 ? -17.219 -31.75 -11.383 1 85.12 93 THR A O 1
ATOM 752 N N . VAL A 1 94 ? -18.641 -32.25 -9.742 1 83.5 94 VAL A N 1
ATOM 753 C CA . VAL A 1 94 ? -18.891 -30.875 -9.367 1 83.5 94 VAL A CA 1
ATOM 754 C C . VAL A 1 94 ? -17.625 -30.234 -8.82 1 83.5 94 VAL A C 1
ATOM 756 O O . VAL A 1 94 ? -17.422 -29.031 -8.938 1 83.5 94 VAL A O 1
ATOM 759 N N . GLN A 1 95 ? -16.766 -31.078 -8.344 1 91.75 95 GLN A N 1
ATOM 760 C CA . GLN A 1 95 ? -15.531 -30.562 -7.734 1 91.75 95 GLN A CA 1
ATOM 761 C C . GLN A 1 95 ? -14.336 -30.766 -8.664 1 91.75 95 GLN A C 1
ATOM 763 O O . GLN A 1 95 ? -13.281 -30.156 -8.461 1 91.75 95 GLN A O 1
ATOM 768 N N . ALA A 1 96 ? -14.492 -31.609 -9.664 1 94.56 96 ALA A N 1
ATOM 769 C CA . ALA A 1 96 ? -13.383 -32.031 -10.508 1 94.56 96 ALA A CA 1
ATOM 770 C C . ALA A 1 96 ? -12.719 -30.859 -11.195 1 94.56 96 ALA A C 1
ATOM 772 O O . ALA A 1 96 ? -11.492 -30.812 -11.312 1 94.56 96 ALA A O 1
ATOM 773 N N . GLY A 1 97 ? -13.516 -29.891 -11.648 1 94.94 97 GLY A N 1
ATOM 774 C CA . GLY A 1 97 ? -12.984 -28.719 -12.32 1 94.94 97 GLY A CA 1
ATOM 775 C C . GLY A 1 97 ? -12.016 -27.938 -11.461 1 94.94 97 GLY A C 1
ATOM 776 O O . GLY A 1 97 ? -10.938 -27.547 -11.914 1 94.94 97 GLY A O 1
ATOM 777 N N . VAL A 1 98 ? -12.406 -27.75 -10.219 1 96.25 98 VAL A N 1
ATOM 778 C CA . VAL A 1 98 ? -11.578 -27 -9.289 1 96.25 98 VAL A CA 1
ATOM 779 C C . VAL A 1 98 ? -10.281 -27.75 -9.008 1 96.25 98 VAL A C 1
ATOM 781 O O . VAL A 1 98 ? -9.203 -27.156 -8.953 1 96.25 98 VAL A O 1
ATOM 784 N N . TRP A 1 99 ? -10.383 -29.062 -8.898 1 97 99 TRP A N 1
ATOM 785 C CA . TRP A 1 99 ? -9.211 -29.891 -8.625 1 97 99 TRP A CA 1
ATOM 786 C C . TRP A 1 99 ? -8.203 -29.797 -9.766 1 97 99 TRP A C 1
ATOM 788 O O . TRP A 1 99 ? -7.012 -29.562 -9.539 1 97 99 TRP A O 1
ATOM 798 N N . ILE A 1 100 ? -8.68 -29.969 -10.945 1 97.69 100 ILE A N 1
ATOM 799 C CA . ILE A 1 100 ? -7.805 -29.922 -12.117 1 97.69 100 ILE A CA 1
ATOM 800 C C . ILE A 1 100 ? -7.207 -28.531 -12.25 1 97.69 100 ILE A C 1
ATOM 802 O O . ILE A 1 100 ? -6.016 -28.375 -12.539 1 97.69 100 ILE A O 1
ATOM 806 N N . PHE A 1 101 ? -8.008 -27.5 -12.008 1 97.75 101 PHE A N 1
ATOM 807 C CA . PHE A 1 101 ? -7.566 -26.109 -12.078 1 97.75 101 PHE A CA 1
ATOM 808 C C . PHE A 1 101 ? -6.41 -25.875 -11.117 1 97.75 101 PHE A C 1
ATOM 810 O O . PHE A 1 101 ? -5.402 -25.266 -11.492 1 97.75 101 PHE A O 1
ATOM 817 N N . ILE A 1 102 ? -6.496 -26.375 -9.922 1 97.88 102 ILE A N 1
ATOM 818 C CA . ILE A 1 102 ? -5.516 -26.141 -8.875 1 97.88 102 ILE A CA 1
ATOM 819 C C . ILE A 1 102 ? -4.242 -26.938 -9.172 1 97.88 102 ILE A C 1
ATOM 821 O O . ILE A 1 102 ? -3.141 -26.5 -8.812 1 97.88 102 ILE A O 1
ATOM 825 N N . CYS A 1 103 ? -4.379 -28 -9.867 1 97.81 103 CYS A N 1
ATOM 826 C CA . CYS A 1 103 ? -3.203 -28.75 -10.312 1 97.81 103 CYS A CA 1
ATOM 827 C C . CYS A 1 103 ? -2.496 -28.016 -11.445 1 97.81 103 CYS A C 1
ATOM 829 O O . CYS A 1 103 ? -1.27 -28.062 -11.547 1 97.81 103 CYS A O 1
ATOM 831 N N . MET A 1 104 ? -3.234 -27.344 -12.242 1 97.81 104 MET A N 1
ATOM 832 C CA . MET A 1 104 ? -2.723 -26.766 -13.477 1 97.81 104 MET A CA 1
ATOM 833 C C . MET A 1 104 ? -2.072 -25.406 -13.219 1 97.81 104 MET A C 1
ATOM 835 O O . MET A 1 104 ? -1.119 -25.031 -13.898 1 97.81 104 MET A O 1
ATOM 839 N N . PHE A 1 105 ? -2.598 -24.703 -12.25 1 97.88 105 PHE A N 1
ATOM 840 C CA . PHE A 1 105 ? -2.193 -23.312 -12.094 1 97.88 105 PHE A CA 1
ATOM 841 C C . PHE A 1 105 ? -1.769 -23.016 -10.656 1 97.88 105 PHE A C 1
ATOM 843 O O . PHE A 1 105 ? -2.195 -23.719 -9.734 1 97.88 105 PHE A O 1
ATOM 850 N N . SER A 1 106 ? -0.864 -22.031 -10.484 1 97.81 106 SER A N 1
ATOM 851 C CA . SER A 1 106 ? -0.379 -21.625 -9.172 1 97.81 106 SER A CA 1
ATOM 852 C C . SER A 1 106 ? -0.572 -20.125 -8.945 1 97.81 106 SER A C 1
ATOM 854 O O . SER A 1 106 ? -0.953 -19.406 -9.867 1 97.81 106 SER A O 1
ATOM 856 N N . ASN A 1 107 ? -0.364 -19.672 -7.73 1 96.06 107 ASN A N 1
ATOM 857 C CA . ASN A 1 107 ? -0.502 -18.266 -7.387 1 96.06 107 ASN A CA 1
ATOM 858 C C . ASN A 1 107 ? 0.704 -17.453 -7.852 1 96.06 107 ASN A C 1
ATOM 860 O O . ASN A 1 107 ? 1.405 -16.859 -7.039 1 96.06 107 ASN A O 1
ATOM 864 N N . ASN A 1 108 ? 0.826 -17.391 -9.094 1 94.62 108 ASN A N 1
ATOM 865 C CA . ASN A 1 108 ? 1.945 -16.688 -9.703 1 94.62 108 ASN A CA 1
ATOM 866 C C . ASN A 1 108 ? 1.795 -15.172 -9.57 1 94.62 108 ASN A C 1
ATOM 868 O O . ASN A 1 108 ? 2.766 -14.469 -9.281 1 94.62 108 ASN A O 1
ATOM 872 N N . GLY A 1 109 ? 0.685 -14.633 -9.672 1 91 109 GLY A N 1
ATOM 873 C CA . GLY A 1 109 ? 0.425 -13.203 -9.688 1 91 109 GLY A CA 1
ATOM 874 C C . GLY A 1 109 ? 0.672 -12.531 -8.344 1 91 109 GLY A C 1
ATOM 875 O O . GLY A 1 109 ? 1.465 -11.594 -8.25 1 91 109 GLY A O 1
ATOM 876 N N . PHE A 1 110 ? 0.065 -13.055 -7.312 1 91.94 110 PHE A N 1
ATOM 877 C CA . PHE A 1 110 ? 0.113 -12.383 -6.023 1 91.94 110 PHE A CA 1
ATOM 878 C C . PHE A 1 110 ? 1.337 -12.82 -5.227 1 91.94 110 PHE A C 1
ATOM 880 O O . PHE A 1 110 ? 1.946 -12.008 -4.523 1 91.94 110 PHE A O 1
ATOM 887 N N . MET A 1 111 ? 1.7 -14.039 -5.387 1 94.81 111 MET A N 1
ATOM 888 C CA . MET A 1 111 ? 2.807 -14.539 -4.578 1 94.81 111 MET A CA 1
ATOM 889 C C . MET A 1 111 ? 4.043 -14.789 -5.438 1 94.81 111 MET A C 1
ATOM 891 O O . MET A 1 111 ? 5.156 -14.438 -5.043 1 94.81 111 MET A O 1
ATOM 895 N N . GLY A 1 112 ? 3.898 -15.305 -6.555 1 96.44 112 GLY A N 1
ATOM 896 C CA . GLY A 1 112 ? 5.008 -15.656 -7.426 1 96.44 112 GLY A CA 1
ATOM 897 C C . GLY A 1 112 ? 5.84 -14.461 -7.844 1 96.44 112 GLY A C 1
ATOM 898 O O . GLY A 1 112 ? 7.07 -14.492 -7.758 1 96.44 112 GLY A O 1
ATOM 899 N N . PHE A 1 113 ? 5.176 -13.414 -8.273 1 96.44 113 PHE A N 1
ATOM 900 C CA . PHE A 1 113 ? 5.883 -12.234 -8.75 1 96.44 113 PHE A CA 1
ATOM 901 C C . PHE A 1 113 ? 6.762 -11.648 -7.652 1 96.44 113 PHE A C 1
ATOM 903 O O . PHE A 1 113 ? 7.969 -11.477 -7.84 1 96.44 113 PHE A O 1
ATOM 910 N N . PRO A 1 114 ? 6.207 -11.461 -6.477 1 94.38 114 PRO A N 1
ATOM 911 C CA . PRO A 1 114 ? 7.051 -10.938 -5.402 1 94.38 114 PRO A CA 1
ATOM 912 C C . PRO A 1 114 ? 8.211 -11.875 -5.051 1 94.38 114 PRO A C 1
ATOM 914 O O . PRO A 1 114 ? 9.328 -11.414 -4.828 1 94.38 114 PRO A O 1
ATOM 917 N N . LEU A 1 115 ? 8.016 -13.094 -5.031 1 95 115 LEU A N 1
ATOM 918 C CA . LEU A 1 115 ? 9.055 -14.047 -4.656 1 95 115 LEU A CA 1
ATOM 919 C C . LEU A 1 115 ? 10.141 -14.117 -5.727 1 95 115 LEU A C 1
ATOM 921 O O . LEU A 1 115 ? 11.328 -14.172 -5.414 1 95 115 LEU A O 1
ATOM 925 N N . SER A 1 116 ? 9.703 -14.133 -6.945 1 96.31 116 SER A N 1
ATOM 926 C CA . SER A 1 116 ? 10.664 -14.18 -8.039 1 96.31 116 SER A CA 1
ATOM 927 C C . SER A 1 116 ? 11.57 -12.953 -8.039 1 96.31 116 SER A C 1
ATOM 929 O O . SER A 1 116 ? 12.781 -13.062 -8.266 1 96.31 116 SER A O 1
ATOM 931 N N . GLN A 1 117 ? 10.945 -11.82 -7.832 1 94.94 117 GLN A N 1
ATOM 932 C CA . GLN A 1 117 ? 11.719 -10.586 -7.801 1 94.94 117 GLN A CA 1
ATOM 933 C C . GLN A 1 117 ? 12.711 -10.586 -6.641 1 94.94 117 GLN A C 1
ATOM 935 O O . GLN A 1 117 ? 13.852 -10.148 -6.789 1 94.94 117 GLN A O 1
ATOM 940 N N . SER A 1 118 ? 12.289 -11.102 -5.535 1 92.56 118 SER A N 1
ATOM 941 C CA . SER A 1 118 ? 13.141 -11.094 -4.352 1 92.56 118 SER A CA 1
ATOM 942 C C . SER A 1 118 ? 14.297 -12.07 -4.492 1 92.56 118 SER A C 1
ATOM 944 O O . SER A 1 118 ? 15.398 -11.812 -4.008 1 92.56 118 SER A O 1
ATOM 946 N N . ILE A 1 119 ? 14.07 -13.18 -5.164 1 92.31 119 ILE A N 1
ATOM 947 C CA . ILE A 1 119 ? 15.062 -14.242 -5.238 1 92.31 119 ILE A CA 1
ATOM 948 C C . ILE A 1 119 ? 15.953 -14.031 -6.461 1 92.31 119 ILE A C 1
ATOM 950 O O . ILE A 1 119 ? 17.172 -14.227 -6.391 1 92.31 119 ILE A O 1
ATOM 954 N N . TYR A 1 120 ? 15.359 -13.57 -7.57 1 94.44 120 TYR A N 1
ATOM 955 C CA . TYR A 1 120 ? 16.094 -13.578 -8.836 1 94.44 120 TYR A CA 1
ATOM 956 C C . TYR A 1 120 ? 16.172 -12.18 -9.422 1 94.44 120 TYR A C 1
ATOM 958 O O . TYR A 1 120 ? 16.656 -11.992 -10.547 1 94.44 120 TYR A O 1
ATOM 966 N N . GLY A 1 121 ? 15.703 -11.203 -8.711 1 93.94 121 GLY A N 1
ATOM 967 C CA . GLY A 1 121 ? 15.773 -9.828 -9.172 1 93.94 121 GLY A CA 1
ATOM 968 C C . GLY A 1 121 ? 14.82 -9.523 -10.312 1 93.94 121 GLY A C 1
ATOM 969 O O . GLY A 1 121 ? 13.828 -10.234 -10.5 1 93.94 121 GLY A O 1
ATOM 970 N N . ASN A 1 122 ? 15.109 -8.461 -11.016 1 95.69 122 ASN A N 1
ATOM 971 C CA . ASN A 1 122 ? 14.234 -8 -12.086 1 95.69 122 ASN A CA 1
ATOM 972 C C . ASN A 1 122 ? 14.234 -8.969 -13.266 1 95.69 122 ASN A C 1
ATOM 974 O O . ASN A 1 122 ? 13.234 -9.102 -13.977 1 95.69 122 ASN A O 1
ATOM 978 N N . SER A 1 123 ? 15.367 -9.656 -13.445 1 96.81 123 SER A N 1
ATOM 979 C CA . SER A 1 123 ? 15.414 -10.664 -14.508 1 96.81 123 SER A CA 1
ATOM 980 C C . SER A 1 123 ? 14.43 -11.797 -14.234 1 96.81 123 SER A C 1
ATOM 982 O O . SER A 1 123 ? 13.734 -12.25 -15.141 1 96.81 123 SER A O 1
ATOM 984 N N . GLY A 1 124 ? 14.391 -12.195 -12.977 1 96.94 124 GLY A N 1
ATOM 985 C CA . GLY A 1 124 ? 13.438 -13.219 -12.594 1 96.94 124 GLY A CA 1
ATOM 986 C C . GLY A 1 124 ? 11.992 -12.805 -12.789 1 96.94 124 GLY A C 1
ATOM 987 O O . GLY A 1 124 ? 11.188 -13.57 -13.32 1 96.94 124 GLY A O 1
ATOM 988 N N . LEU A 1 125 ? 11.727 -11.594 -12.344 1 97.5 125 LEU A N 1
ATOM 989 C CA . LEU A 1 125 ? 10.375 -11.07 -12.5 1 97.5 125 LEU A CA 1
ATOM 990 C C . LEU A 1 125 ? 10.008 -10.938 -13.977 1 97.5 125 LEU A C 1
ATOM 992 O O . LEU A 1 125 ? 8.875 -11.234 -14.367 1 97.5 125 LEU A O 1
ATOM 996 N N . PHE A 1 126 ? 10.945 -10.484 -14.758 1 97.69 126 PHE A N 1
ATOM 997 C CA . PHE A 1 126 ? 10.773 -10.359 -16.203 1 97.69 126 PHE A CA 1
ATOM 998 C C . PHE A 1 126 ? 10.367 -11.695 -16.812 1 97.69 126 PHE A C 1
ATOM 1000 O O . PHE A 1 126 ? 9.344 -11.781 -17.5 1 97.69 126 PHE A O 1
ATOM 1007 N N . LEU A 1 127 ? 11.086 -12.703 -16.562 1 97.75 127 LEU A N 1
ATOM 1008 C CA . LEU A 1 127 ? 10.828 -14.023 -17.125 1 97.75 127 LEU A CA 1
ATOM 1009 C C . LEU A 1 127 ? 9.539 -14.609 -16.578 1 97.75 127 LEU A C 1
ATOM 1011 O O . LEU A 1 127 ? 8.781 -15.25 -17.312 1 97.75 127 LEU A O 1
ATOM 1015 N N . MET A 1 128 ? 9.328 -14.406 -15.312 1 97.44 128 MET A N 1
ATOM 1016 C CA . MET A 1 128 ? 8.094 -14.891 -14.703 1 97.44 128 MET A CA 1
ATOM 1017 C C . MET A 1 128 ? 6.875 -14.258 -15.367 1 97.44 128 MET A C 1
ATOM 1019 O O . MET A 1 128 ? 5.859 -14.922 -15.57 1 97.44 128 MET A O 1
ATOM 1023 N N . ALA A 1 129 ? 6.984 -12.984 -15.656 1 97.06 129 ALA A N 1
ATOM 1024 C CA . ALA A 1 129 ? 5.895 -12.266 -16.312 1 97.06 129 ALA A CA 1
ATOM 1025 C C . ALA A 1 129 ? 5.633 -12.836 -17.703 1 97.06 129 ALA A C 1
ATOM 1027 O O . ALA A 1 129 ? 4.477 -12.977 -18.125 1 97.06 129 ALA A O 1
ATOM 1028 N N . ILE A 1 130 ? 6.676 -13.172 -18.406 1 96.94 130 ILE A N 1
ATOM 1029 C CA . ILE A 1 130 ? 6.539 -13.781 -19.734 1 96.94 130 ILE A CA 1
ATOM 1030 C C . ILE A 1 130 ? 5.836 -15.125 -19.609 1 96.94 130 ILE A C 1
ATOM 1032 O O . ILE A 1 130 ? 4.91 -15.422 -20.359 1 96.94 130 ILE A O 1
ATOM 1036 N N . GLY A 1 131 ? 6.273 -15.922 -18.688 1 96.44 131 GLY A N 1
ATOM 1037 C CA . GLY A 1 131 ? 5.617 -17.203 -18.453 1 96.44 131 GLY A CA 1
ATOM 1038 C C . GLY A 1 131 ? 4.156 -17.047 -18.062 1 96.44 131 GLY A C 1
ATOM 1039 O O . GLY A 1 131 ? 3.33 -17.906 -18.422 1 96.44 131 GLY A O 1
ATOM 1040 N N . ASN A 1 132 ? 3.906 -16.016 -17.359 1 95.56 132 ASN A N 1
ATOM 1041 C CA . ASN A 1 132 ? 2.551 -15.789 -16.859 1 95.56 132 ASN A CA 1
ATOM 1042 C C . ASN A 1 132 ? 1.587 -15.469 -18 1 95.56 132 ASN A C 1
ATOM 1044 O O . ASN A 1 132 ? 0.376 -15.656 -17.859 1 95.56 132 ASN A O 1
ATOM 1048 N N . VAL A 1 133 ? 2.043 -14.938 -19.109 1 94.75 133 VAL A N 1
ATOM 1049 C CA . VAL A 1 133 ? 1.2 -14.688 -20.266 1 94.75 133 VAL A CA 1
ATOM 1050 C C . VAL A 1 133 ? 0.547 -15.992 -20.719 1 94.75 133 VAL A C 1
ATOM 1052 O O . VAL A 1 133 ? -0.65 -16.016 -21.016 1 94.75 133 VAL A O 1
ATOM 1055 N N . VAL A 1 134 ? 1.375 -17.031 -20.719 1 95.56 134 VAL A N 1
ATOM 1056 C CA . VAL A 1 134 ? 0.873 -18.359 -21.094 1 95.56 134 VAL A CA 1
ATOM 1057 C C . VAL A 1 134 ? -0.169 -18.812 -20.062 1 95.56 134 VAL A C 1
ATOM 1059 O O . VAL A 1 134 ? -1.255 -19.266 -20.438 1 95.56 134 VAL A O 1
ATOM 1062 N N . SER A 1 135 ? 0.159 -18.672 -18.828 1 95.5 135 SER A N 1
ATOM 1063 C CA . SER A 1 135 ? -0.736 -19.094 -17.75 1 95.5 135 SER A CA 1
ATOM 1064 C C . SER A 1 135 ? -2.078 -18.375 -17.844 1 95.5 135 SER A C 1
ATOM 1066 O O . SER A 1 135 ? -3.133 -19 -17.719 1 95.5 135 SER A O 1
ATOM 1068 N N . ASN A 1 136 ? -1.989 -17.109 -18.031 1 92.69 136 ASN A N 1
ATOM 1069 C CA . ASN A 1 136 ? -3.211 -16.312 -18.094 1 92.69 136 ASN A CA 1
ATOM 1070 C C . ASN A 1 136 ? -4.078 -16.719 -19.281 1 92.69 136 ASN A C 1
ATOM 1072 O O . ASN A 1 136 ? -5.305 -16.781 -19.172 1 92.69 136 ASN A O 1
ATOM 1076 N N . PHE A 1 137 ? -3.453 -16.891 -20.359 1 92.56 137 PHE A N 1
ATOM 1077 C CA . PHE A 1 137 ? -4.191 -17.344 -21.547 1 92.56 137 PHE A CA 1
ATOM 1078 C C . PHE A 1 137 ? -4.906 -18.656 -21.266 1 92.56 137 PHE A C 1
ATOM 1080 O O . PHE A 1 137 ? -6.078 -18.812 -21.625 1 92.56 137 PHE A O 1
ATOM 1087 N N . LEU A 1 138 ? -4.246 -19.531 -20.656 1 94.31 138 LEU A N 1
ATOM 1088 C CA . LEU A 1 138 ? -4.809 -20.859 -20.375 1 94.31 138 LEU A CA 1
ATOM 1089 C C . LEU A 1 138 ? -5.863 -20.781 -19.281 1 94.31 138 LEU A C 1
ATOM 1091 O O . LEU A 1 138 ? -6.84 -21.531 -19.312 1 94.31 138 LEU A O 1
ATOM 1095 N N . ILE A 1 139 ? -5.695 -19.938 -18.328 1 93.31 139 ILE A N 1
ATOM 1096 C CA . ILE A 1 139 ? -6.676 -19.75 -17.25 1 93.31 139 ILE A CA 1
ATOM 1097 C C . ILE A 1 139 ? -8.016 -19.312 -17.844 1 93.31 139 ILE A C 1
ATOM 1099 O O . ILE A 1 139 ? -9.055 -19.906 -17.562 1 93.31 139 ILE A O 1
ATOM 1103 N N . PHE A 1 140 ? -7.973 -18.406 -18.766 1 88.94 140 PHE A N 1
ATOM 1104 C CA . PHE A 1 140 ? -9.219 -17.812 -19.25 1 88.94 140 PHE A CA 1
ATOM 1105 C C . PHE A 1 140 ? -9.711 -18.547 -20.5 1 88.94 140 PHE A C 1
ATOM 1107 O O . PHE A 1 140 ? -10.711 -18.141 -21.094 1 88.94 140 PHE A O 1
ATOM 1114 N N . SER A 1 141 ? -9.039 -19.531 -20.922 1 90.06 141 SER A N 1
ATOM 1115 C CA . SER A 1 141 ? -9.539 -20.422 -21.969 1 90.06 141 SER A CA 1
ATOM 1116 C C . SER A 1 141 ? -9.883 -21.797 -21.391 1 90.06 141 SER A C 1
ATOM 1118 O O . SER A 1 141 ? -10.992 -22 -20.906 1 90.06 141 SER A O 1
ATOM 1120 N N . VAL A 1 142 ? -8.922 -22.531 -21.094 1 91.25 142 VAL A N 1
ATOM 1121 C CA . VAL A 1 142 ? -9.117 -23.891 -20.609 1 91.25 142 VAL A CA 1
ATOM 1122 C C . VAL A 1 142 ? -9.57 -23.875 -19.156 1 91.25 142 VAL A C 1
ATOM 1124 O O . VAL A 1 142 ? -10.43 -24.672 -18.75 1 91.25 142 VAL A O 1
ATOM 1127 N N . GLY A 1 143 ? -9.039 -23 -18.391 1 92.62 143 GLY A N 1
ATOM 1128 C CA . GLY A 1 143 ? -9.336 -22.922 -16.969 1 92.62 143 GLY A CA 1
ATOM 1129 C C . GLY A 1 143 ? -10.797 -22.625 -16.672 1 92.62 143 GLY A C 1
ATOM 1130 O O . GLY A 1 143 ? -11.438 -23.328 -15.898 1 92.62 143 GLY A O 1
ATOM 1131 N N . VAL A 1 144 ? -11.273 -21.625 -17.297 1 90.06 144 VAL A N 1
ATOM 1132 C CA . VAL A 1 144 ? -12.672 -21.25 -17.109 1 90.06 144 VAL A CA 1
ATOM 1133 C C . VAL A 1 144 ? -13.578 -22.406 -17.531 1 90.06 144 VAL A C 1
ATOM 1135 O O . VAL A 1 144 ? -14.555 -22.719 -16.844 1 90.06 144 VAL A O 1
ATOM 1138 N N . LYS A 1 145 ? -13.281 -23.047 -18.609 1 90.06 145 LYS A N 1
ATOM 1139 C CA . LYS A 1 145 ? -14.078 -24.172 -19.109 1 90.06 145 LYS A CA 1
ATOM 1140 C C . LYS A 1 145 ? -14.086 -25.312 -18.094 1 90.06 145 LYS A C 1
ATOM 1142 O O . LYS A 1 145 ? -15.102 -26 -17.938 1 90.06 145 LYS A O 1
ATOM 1147 N N . LEU A 1 146 ? -12.977 -25.516 -17.484 1 92.31 146 LEU A N 1
ATOM 1148 C CA . LEU A 1 146 ? -12.875 -26.562 -16.469 1 92.31 146 LEU A CA 1
ATOM 1149 C C . LEU A 1 146 ? -13.805 -26.281 -15.297 1 92.31 146 LEU A C 1
ATOM 1151 O O . LEU A 1 146 ? -14.391 -27.203 -14.727 1 92.31 146 LEU A O 1
ATOM 1155 N N . LEU A 1 147 ? -13.93 -25.062 -14.945 1 92 147 LEU A N 1
ATOM 1156 C CA . LEU A 1 147 ? -14.68 -24.672 -13.758 1 92 147 LEU A CA 1
ATOM 1157 C C . LEU A 1 147 ? -16.172 -24.641 -14.047 1 92 147 LEU A C 1
ATOM 1159 O O . LEU A 1 147 ? -16.984 -25 -13.188 1 92 147 LEU A O 1
ATOM 1163 N N . ILE A 1 148 ? -16.594 -24.25 -15.172 1 87.12 148 ILE A N 1
ATOM 1164 C CA . ILE A 1 148 ? -18.016 -24.094 -15.477 1 87.12 148 ILE A CA 1
ATOM 1165 C C . ILE A 1 148 ? -18.547 -25.422 -16.031 1 87.12 148 ILE A C 1
ATOM 1167 O O . ILE A 1 148 ? -19.766 -25.609 -16.094 1 87.12 148 ILE A O 1
ATOM 1171 N N . ARG A 1 149 ? -17.906 -26.391 -15.836 1 72.81 149 ARG A N 1
ATOM 1172 C CA . ARG A 1 149 ? -18.297 -27.719 -16.297 1 72.81 149 ARG A CA 1
ATOM 1173 C C . ARG A 1 149 ? -19.672 -27.688 -16.953 1 72.81 149 ARG A C 1
ATOM 1175 O O . ARG A 1 149 ? -20.672 -27.359 -16.312 1 72.81 149 ARG A O 1
ATOM 1182 N N . GLY A 1 150 ? -19.828 -27.922 -18.359 1 61 150 GLY A N 1
ATOM 1183 C CA . GLY A 1 150 ? -21.094 -28.234 -19.016 1 61 150 GLY A CA 1
ATOM 1184 C C . GLY A 1 150 ? -21.844 -26.984 -19.484 1 61 150 GLY A C 1
ATOM 1185 O O . GLY A 1 150 ? -22.844 -27.094 -20.203 1 61 150 GLY A O 1
ATOM 1186 N N . ASN A 1 151 ? -21.719 -25.938 -18.609 1 56.09 151 ASN A N 1
ATOM 1187 C CA . ASN A 1 151 ? -22.594 -24.875 -19.078 1 56.09 151 ASN A CA 1
ATOM 1188 C C . ASN A 1 151 ? -22.031 -24.188 -20.328 1 56.09 151 ASN A C 1
ATOM 1190 O O . ASN A 1 151 ? -21.219 -23.266 -20.219 1 56.09 151 ASN A O 1
ATOM 1194 N N . ASN A 1 152 ? -21.984 -24.891 -21.422 1 56.44 152 ASN A N 1
ATOM 1195 C CA . ASN A 1 152 ? -21.516 -24.547 -22.766 1 56.44 152 ASN A CA 1
ATOM 1196 C C . ASN A 1 152 ? -21.906 -23.125 -23.141 1 56.44 152 ASN A C 1
ATOM 1198 O O . ASN A 1 152 ? -21.531 -22.641 -24.219 1 56.44 152 ASN A O 1
ATOM 1202 N N . THR A 1 153 ? -22.703 -22.422 -22.391 1 56.28 153 THR A N 1
ATOM 1203 C CA . THR A 1 153 ? -23.25 -21.156 -22.891 1 56.28 153 THR A CA 1
ATOM 1204 C C . THR A 1 153 ? -22.328 -20 -22.531 1 56.28 153 THR A C 1
ATOM 1206 O O . THR A 1 153 ? -22.547 -18.859 -22.969 1 56.28 153 THR A O 1
ATOM 1209 N N . VAL A 1 154 ? -21.359 -20.375 -21.797 1 61.5 154 VAL A N 1
ATOM 1210 C CA . VAL A 1 154 ? -20.609 -19.203 -21.406 1 61.5 154 VAL A CA 1
ATOM 1211 C C . VAL A 1 154 ? -19.578 -18.859 -22.484 1 61.5 154 VAL A C 1
ATOM 1213 O O . VAL A 1 154 ? -18.719 -19.672 -22.812 1 61.5 154 VAL A O 1
ATOM 1216 N N . LYS A 1 155 ? -20.047 -17.875 -23.328 1 58.69 155 LYS A N 1
ATOM 1217 C CA . LYS A 1 155 ? -19.141 -17.359 -24.359 1 58.69 155 LYS A CA 1
ATOM 1218 C C . LYS A 1 155 ? -17.969 -16.609 -23.734 1 58.69 155 LYS A C 1
ATOM 1220 O O . LYS A 1 155 ? -18.172 -15.609 -23.031 1 58.69 155 LYS A O 1
ATOM 1225 N N . LEU A 1 156 ? -16.891 -17.406 -23.688 1 62.5 156 LEU A N 1
ATOM 1226 C CA . LEU A 1 156 ? -15.688 -16.719 -23.234 1 62.5 156 LEU A CA 1
ATOM 1227 C C . LEU A 1 156 ? -15.391 -15.508 -24.109 1 62.5 156 LEU A C 1
ATOM 1229 O O . LEU A 1 156 ? -15.461 -15.594 -25.328 1 62.5 156 LEU A O 1
ATOM 1233 N N . SER A 1 157 ? -15.438 -14.328 -23.594 1 60.06 157 SER A N 1
ATOM 1234 C CA . SER A 1 157 ? -15.133 -13.164 -24.422 1 60.06 157 SER A CA 1
ATOM 1235 C C . SER A 1 157 ? -13.648 -13.109 -24.781 1 60.06 157 SER A C 1
ATOM 1237 O O . SER A 1 157 ? -12.797 -13.289 -23.906 1 60.06 157 SER A O 1
ATOM 1239 N N . GLY A 1 158 ? -13.352 -13.289 -26.094 1 61.03 158 GLY A N 1
ATOM 1240 C CA . GLY A 1 158 ? -12.008 -13.117 -26.609 1 61.03 158 GLY A CA 1
ATOM 1241 C C . GLY A 1 158 ? -11.25 -11.992 -25.938 1 61.03 158 GLY A C 1
ATOM 1242 O O . GLY A 1 158 ? -10.031 -12.078 -25.734 1 61.03 158 GLY A O 1
ATOM 1243 N N . ARG A 1 159 ? -11.914 -11.031 -25.5 1 63.72 159 ARG A N 1
ATOM 1244 C CA . ARG A 1 159 ? -11.297 -9.883 -24.844 1 63.72 159 ARG A CA 1
ATOM 1245 C C . ARG A 1 159 ? -10.711 -10.281 -23.484 1 63.72 159 ARG A C 1
ATOM 1247 O O . ARG A 1 159 ? -9.633 -9.82 -23.109 1 63.72 159 ARG A O 1
ATOM 1254 N N . GLN A 1 160 ? -11.305 -11.164 -22.875 1 65.38 160 GLN A N 1
ATOM 1255 C CA . GLN A 1 160 ? -10.844 -11.594 -21.547 1 65.38 160 GLN A CA 1
ATOM 1256 C C . GLN A 1 160 ? -9.602 -12.469 -21.656 1 65.38 160 GLN A C 1
ATOM 1258 O O . GLN A 1 160 ? -8.789 -12.523 -20.734 1 65.38 160 GLN A O 1
ATOM 1263 N N . LEU A 1 161 ? -9.523 -13.055 -22.812 1 64.94 161 LEU A N 1
ATOM 1264 C CA . LEU A 1 161 ? -8.422 -13.984 -23.047 1 64.94 161 LEU A CA 1
ATOM 1265 C C . LEU A 1 161 ? -7.105 -13.234 -23.219 1 64.94 161 LEU A C 1
ATOM 1267 O O . LEU A 1 161 ? -6.07 -13.656 -22.703 1 64.94 161 LEU A O 1
ATOM 1271 N N . PHE A 1 162 ? -7.195 -12.148 -23.828 1 70.75 162 PHE A N 1
ATOM 1272 C CA . PHE A 1 162 ? -5.945 -11.484 -24.188 1 70.75 162 PHE A CA 1
ATOM 1273 C C . PHE A 1 162 ? -5.84 -10.125 -23.5 1 70.75 162 PHE A C 1
ATOM 1275 O O . PHE A 1 162 ? -4.734 -9.633 -23.25 1 70.75 162 PHE A O 1
ATOM 1282 N N . TYR A 1 163 ? -6.887 -9.625 -23.25 1 75 163 TYR A N 1
ATOM 1283 C CA . TYR A 1 163 ? -6.859 -8.258 -22.719 1 75 163 TYR A CA 1
ATOM 1284 C C . TYR A 1 163 ? -6.918 -8.258 -21.203 1 75 163 TYR A C 1
ATOM 1286 O O . TYR A 1 163 ? -7.988 -8.406 -20.609 1 75 163 TYR A O 1
ATOM 1294 N N . ASN A 1 164 ? -5.824 -8.367 -20.672 1 84.94 164 ASN A N 1
ATOM 1295 C CA . ASN A 1 164 ? -5.672 -8.18 -19.234 1 84.94 164 ASN A CA 1
ATOM 1296 C C . ASN A 1 164 ? -4.566 -7.176 -18.922 1 84.94 164 ASN A C 1
ATOM 1298 O O . ASN A 1 164 ? -3.635 -7 -19.703 1 84.94 164 ASN A O 1
ATOM 1302 N N . ASN A 1 165 ? -4.75 -6.457 -17.859 1 89.31 165 ASN A N 1
ATOM 1303 C CA . ASN A 1 165 ? -3.844 -5.375 -17.484 1 89.31 165 ASN A CA 1
ATOM 1304 C C . ASN A 1 165 ? -2.398 -5.859 -17.391 1 89.31 165 ASN A C 1
ATOM 1306 O O . ASN A 1 165 ? -1.476 -5.145 -17.797 1 89.31 165 ASN A O 1
ATOM 1310 N N . ILE A 1 166 ? -2.242 -7.094 -16.984 1 90.5 166 ILE A N 1
ATOM 1311 C CA . ILE A 1 166 ? -0.903 -7.648 -16.812 1 90.5 166 ILE A CA 1
ATOM 1312 C C . ILE A 1 166 ? -0.286 -7.922 -18.188 1 90.5 166 ILE A C 1
ATOM 1314 O O . ILE A 1 166 ? 0.868 -7.566 -18.438 1 90.5 166 ILE A O 1
ATOM 1318 N N . ASN A 1 167 ? -1.032 -8.516 -19.109 1 93.19 167 ASN A N 1
ATOM 1319 C CA . ASN A 1 167 ? -0.539 -8.789 -20.453 1 93.19 167 ASN A CA 1
ATOM 1320 C C . ASN A 1 167 ? -0.221 -7.5 -21.219 1 93.19 167 ASN A C 1
ATOM 1322 O O . ASN A 1 167 ? 0.764 -7.434 -21.953 1 93.19 167 ASN A O 1
ATOM 1326 N N . ILE A 1 168 ? -1.046 -6.527 -20.984 1 94.19 168 ILE A N 1
ATOM 1327 C CA . ILE A 1 168 ? -0.796 -5.23 -21.609 1 94.19 168 ILE A CA 1
ATOM 1328 C C . ILE A 1 168 ? 0.515 -4.648 -21.094 1 94.19 168 ILE A C 1
ATOM 1330 O O . ILE A 1 168 ? 1.303 -4.09 -21.859 1 94.19 168 ILE A O 1
ATOM 1334 N N . ALA A 1 169 ? 0.744 -4.801 -19.828 1 95.5 169 ALA A N 1
ATOM 1335 C CA . ALA A 1 169 ? 1.979 -4.316 -19.219 1 95.5 169 ALA A CA 1
ATOM 1336 C C . ALA A 1 169 ? 3.197 -5.023 -19.797 1 95.5 169 ALA A C 1
ATOM 1338 O O . ALA A 1 169 ? 4.238 -4.398 -20.031 1 95.5 169 ALA A O 1
ATOM 1339 N N . VAL A 1 170 ? 3.053 -6.316 -20.062 1 95.38 170 VAL A N 1
ATOM 1340 C CA . VAL A 1 170 ? 4.141 -7.086 -20.656 1 95.38 170 VAL A CA 1
ATOM 1341 C C . VAL A 1 170 ? 4.434 -6.566 -22.062 1 95.38 170 VAL A C 1
ATOM 1343 O O . VAL A 1 170 ? 5.594 -6.34 -22.406 1 95.38 170 VAL A O 1
ATOM 1346 N N . VAL A 1 171 ? 3.391 -6.363 -22.844 1 96.12 171 VAL A N 1
ATOM 1347 C CA . VAL A 1 171 ? 3.559 -5.887 -24.219 1 96.12 171 VAL A CA 1
ATOM 1348 C C . VAL A 1 171 ? 4.211 -4.508 -24.203 1 96.12 171 VAL A C 1
ATOM 1350 O O . VAL A 1 171 ? 5.184 -4.27 -24.938 1 96.12 171 VAL A O 1
ATOM 1353 N N . LEU A 1 172 ? 3.721 -3.588 -23.359 1 96.56 172 LEU A N 1
ATOM 1354 C CA . LEU A 1 172 ? 4.301 -2.254 -23.25 1 96.56 172 LEU A CA 1
ATOM 1355 C C . LEU A 1 172 ? 5.746 -2.322 -22.781 1 96.56 172 LEU A C 1
ATOM 1357 O O . LEU A 1 172 ? 6.609 -1.609 -23.281 1 96.56 172 LEU A O 1
ATOM 1361 N N . GLY A 1 173 ? 5.969 -3.139 -21.766 1 97.12 173 GLY A N 1
ATOM 1362 C CA . GLY A 1 173 ? 7.324 -3.33 -21.266 1 97.12 173 GLY A CA 1
ATOM 1363 C C . GLY A 1 173 ? 8.281 -3.826 -22.344 1 97.12 173 GLY A C 1
ATOM 1364 O O . GLY A 1 173 ? 9.414 -3.355 -22.438 1 97.12 173 GLY A O 1
ATOM 1365 N N . LEU A 1 174 ? 7.816 -4.789 -23.172 1 96.81 174 LEU A N 1
ATOM 1366 C CA . LEU A 1 174 ? 8.641 -5.34 -24.234 1 96.81 174 LEU A CA 1
ATOM 1367 C C . LEU A 1 174 ? 8.953 -4.277 -25.297 1 96.81 174 LEU A C 1
ATOM 1369 O O . LEU A 1 174 ? 10.055 -4.246 -25.844 1 96.81 174 LEU A O 1
ATOM 1373 N N . ILE A 1 175 ? 7.965 -3.461 -25.594 1 97.56 175 ILE A N 1
ATOM 1374 C CA . ILE A 1 175 ? 8.195 -2.371 -26.531 1 97.56 175 ILE A CA 1
ATOM 1375 C C . ILE A 1 175 ? 9.336 -1.491 -26.031 1 97.56 175 ILE A C 1
ATOM 1377 O O . ILE A 1 175 ? 10.258 -1.17 -26.781 1 97.56 175 ILE A O 1
ATOM 1381 N N . PHE A 1 176 ? 9.336 -1.12 -24.781 1 97.19 176 PHE A N 1
ATOM 1382 C CA . PHE A 1 176 ? 10.398 -0.294 -24.203 1 97.19 176 PHE A CA 1
ATOM 1383 C C . PHE A 1 176 ? 11.711 -1.062 -24.141 1 97.19 176 PHE A C 1
ATOM 1385 O O . PHE A 1 176 ? 12.781 -0.484 -24.344 1 97.19 176 PHE A O 1
ATOM 1392 N N . TYR A 1 177 ? 11.594 -2.381 -23.844 1 96.75 177 TYR A N 1
ATOM 1393 C CA . TYR A 1 177 ? 12.781 -3.225 -23.766 1 96.75 177 TYR A CA 1
ATOM 1394 C C . TYR A 1 177 ? 13.516 -3.264 -25.094 1 96.75 177 TYR A C 1
ATOM 1396 O O . TYR A 1 177 ? 14.742 -3.158 -25.141 1 96.75 177 TYR A O 1
ATOM 1404 N N . PHE A 1 178 ? 12.789 -3.32 -26.219 1 97.12 178 PHE A N 1
ATOM 1405 C CA . PHE A 1 178 ? 13.383 -3.455 -27.547 1 97.12 178 PHE A CA 1
ATOM 1406 C C . PHE A 1 178 ? 13.805 -2.096 -28.094 1 97.12 178 PHE A C 1
ATOM 1408 O O . PHE A 1 178 ? 14.82 -1.98 -28.766 1 97.12 178 PHE A O 1
ATOM 1415 N N . THR A 1 179 ? 13.031 -1.039 -27.797 1 97.31 179 THR A N 1
ATOM 1416 C CA . THR A 1 179 ? 13.305 0.277 -28.375 1 97.31 179 THR A CA 1
ATOM 1417 C C . THR A 1 179 ? 14.312 1.036 -27.516 1 97.31 179 THR A C 1
ATOM 1419 O O . THR A 1 179 ? 14.914 2.01 -27.969 1 97.31 179 THR A O 1
ATOM 1422 N N . GLN A 1 180 ? 14.422 0.648 -26.234 1 96.94 180 GLN A N 1
ATOM 1423 C CA . GLN A 1 180 ? 15.359 1.252 -25.281 1 96.94 180 GLN A CA 1
ATOM 1424 C C . GLN A 1 180 ? 15.07 2.74 -25.109 1 96.94 180 GLN A C 1
ATOM 1426 O O . GLN A 1 180 ? 16 3.545 -24.984 1 96.94 180 GLN A O 1
ATOM 1431 N N . TRP A 1 181 ? 13.844 3.066 -25.172 1 95.94 181 TRP A N 1
ATOM 1432 C CA . TRP A 1 181 ? 13.453 4.449 -24.922 1 95.94 181 TRP A CA 1
ATOM 1433 C C . TRP A 1 181 ? 13.734 4.832 -23.469 1 95.94 181 TRP A C 1
ATOM 1435 O O . TRP A 1 181 ? 13.523 4.031 -22.547 1 95.94 181 TRP A O 1
ATOM 1445 N N . HIS A 1 182 ? 14.219 6.066 -23.281 1 95.69 182 HIS A N 1
ATOM 1446 C CA . HIS A 1 182 ? 14.555 6.539 -21.938 1 95.69 182 HIS A CA 1
ATOM 1447 C C . HIS A 1 182 ? 13.328 7.117 -21.25 1 95.69 182 HIS A C 1
ATOM 1449 O O . HIS A 1 182 ? 12.586 7.906 -21.844 1 95.69 182 HIS A O 1
ATOM 1455 N N . ILE A 1 183 ? 13.07 6.719 -20.062 1 96.38 183 ILE A N 1
ATOM 1456 C CA . ILE A 1 183 ? 12 7.254 -19.234 1 96.38 183 ILE A CA 1
ATOM 1457 C C . ILE A 1 183 ? 12.57 8.273 -18.25 1 96.38 183 ILE A C 1
ATOM 1459 O O . ILE A 1 183 ? 13.547 7.988 -17.547 1 96.38 183 ILE A O 1
ATOM 1463 N N . PRO A 1 184 ? 11.922 9.469 -18.156 1 95.94 184 PRO A N 1
ATOM 1464 C CA . PRO A 1 184 ? 12.406 10.477 -17.219 1 95.94 184 PRO A CA 1
ATOM 1465 C C . PRO A 1 184 ? 12.445 9.969 -15.773 1 95.94 184 PRO A C 1
ATOM 1467 O O . PRO A 1 184 ? 11.578 9.18 -15.367 1 95.94 184 PRO A O 1
ATOM 1470 N N . GLU A 1 185 ? 13.375 10.438 -15.047 1 94.25 185 GLU A N 1
ATOM 1471 C CA . GLU A 1 185 ? 13.648 9.961 -13.695 1 94.25 185 GLU A CA 1
ATOM 1472 C C . GLU A 1 185 ? 12.422 10.125 -12.797 1 94.25 185 GLU A C 1
ATOM 1474 O O . GLU A 1 185 ? 12.109 9.242 -12 1 94.25 185 GLU A O 1
ATOM 1479 N N . VAL A 1 186 ? 11.719 11.211 -12.922 1 94.56 186 VAL A N 1
ATOM 1480 C CA . VAL A 1 186 ? 10.57 11.492 -12.07 1 94.56 186 VAL A CA 1
ATOM 1481 C C . VAL A 1 186 ? 9.469 10.469 -12.344 1 94.56 186 VAL A C 1
ATOM 1483 O O . VAL A 1 186 ? 8.82 9.977 -11.414 1 94.56 186 VAL A O 1
ATOM 1486 N N . VAL A 1 187 ? 9.273 10.141 -13.578 1 96.38 187 VAL A N 1
ATOM 1487 C CA . VAL A 1 187 ? 8.258 9.156 -13.961 1 96.38 187 VAL A CA 1
ATOM 1488 C C . VAL A 1 187 ? 8.648 7.777 -13.43 1 96.38 187 VAL A C 1
ATOM 1490 O O . VAL A 1 187 ? 7.805 7.051 -12.906 1 96.38 187 VAL A O 1
ATOM 1493 N N . MET A 1 188 ? 9.898 7.469 -13.547 1 96.31 188 MET A N 1
ATOM 1494 C CA . MET A 1 188 ? 10.375 6.18 -13.055 1 96.31 188 MET A CA 1
ATOM 1495 C C . MET A 1 188 ? 10.211 6.074 -11.547 1 96.31 188 MET A C 1
ATOM 1497 O O . MET A 1 188 ? 9.875 5.008 -11.023 1 96.31 188 MET A O 1
ATOM 1501 N N . LYS A 1 189 ? 10.445 7.141 -10.906 1 95.56 189 LYS A N 1
ATOM 1502 C CA . LYS A 1 189 ? 10.266 7.152 -9.453 1 95.56 189 LYS A CA 1
ATOM 1503 C C . LYS A 1 189 ? 8.812 6.895 -9.078 1 95.56 189 LYS A C 1
ATOM 1505 O O . LYS A 1 189 ? 8.531 6.113 -8.164 1 95.56 189 LYS A O 1
ATOM 1510 N N . ILE A 1 190 ? 7.922 7.523 -9.758 1 97.12 190 ILE A N 1
ATOM 1511 C CA . ILE A 1 190 ? 6.492 7.328 -9.531 1 97.12 190 ILE A CA 1
ATOM 1512 C C . ILE A 1 190 ? 6.129 5.859 -9.75 1 97.12 190 ILE A C 1
ATOM 1514 O O . ILE A 1 190 ? 5.469 5.25 -8.906 1 97.12 190 ILE A O 1
ATOM 1518 N N . LEU A 1 191 ? 6.598 5.324 -10.812 1 97.38 191 LEU A N 1
ATOM 1519 C CA . LEU A 1 191 ? 6.297 3.939 -11.172 1 97.38 191 LEU A CA 1
ATOM 1520 C C . LEU A 1 191 ? 6.887 2.975 -10.148 1 97.38 191 LEU A C 1
ATOM 1522 O O . LEU A 1 191 ? 6.223 2.025 -9.727 1 97.38 191 LEU A O 1
ATOM 1526 N N . LYS A 1 192 ? 8.062 3.254 -9.727 1 96.19 192 LYS A N 1
ATOM 1527 C CA . LYS A 1 192 ? 8.719 2.389 -8.758 1 96.19 192 LYS A CA 1
ATOM 1528 C C . LYS A 1 192 ? 8.023 2.455 -7.402 1 96.19 192 LYS A C 1
ATOM 1530 O O . LYS A 1 192 ? 7.855 1.432 -6.73 1 96.19 192 LYS A O 1
ATOM 1535 N N . ASP A 1 193 ? 7.609 3.609 -7.027 1 96 193 ASP A N 1
ATOM 1536 C CA . ASP A 1 193 ? 6.887 3.756 -5.77 1 96 193 ASP A CA 1
ATOM 1537 C C . ASP A 1 193 ? 5.574 2.975 -5.793 1 96 193 ASP A C 1
ATOM 1539 O O . ASP A 1 193 ? 5.203 2.346 -4.801 1 96 193 ASP A O 1
ATOM 1543 N N . LEU A 1 194 ? 4.918 3.016 -6.871 1 97 194 LEU A N 1
ATOM 1544 C CA . LEU A 1 194 ? 3.674 2.266 -7.016 1 97 194 LEU A CA 1
ATOM 1545 C C . LEU A 1 194 ? 3.947 0.768 -7.082 1 97 194 LEU A C 1
ATOM 1547 O O . LEU A 1 194 ? 3.213 -0.029 -6.492 1 97 194 LEU A O 1
ATOM 1551 N N . GLY A 1 195 ? 4.969 0.427 -7.828 1 96.38 195 GLY A N 1
ATOM 1552 C CA . GLY A 1 195 ? 5.344 -0.975 -7.922 1 96.38 195 GLY A CA 1
ATOM 1553 C C . GLY A 1 195 ? 5.711 -1.583 -6.582 1 96.38 195 GLY A C 1
ATOM 1554 O O . GLY A 1 195 ? 5.418 -2.752 -6.32 1 96.38 195 GLY A O 1
ATOM 1555 N N . ASN A 1 196 ? 6.297 -0.812 -5.742 1 95.25 196 ASN A N 1
ATOM 1556 C CA . ASN A 1 196 ? 6.746 -1.275 -4.434 1 95.25 196 ASN A CA 1
ATOM 1557 C C . ASN A 1 196 ? 5.57 -1.625 -3.529 1 95.25 196 ASN A C 1
ATOM 1559 O O . ASN A 1 196 ? 5.75 -2.264 -2.49 1 95.25 196 ASN A O 1
ATOM 1563 N N . LEU A 1 197 ? 4.414 -1.274 -3.941 1 96.94 197 LEU A N 1
ATOM 1564 C CA . LEU A 1 197 ? 3.227 -1.642 -3.176 1 96.94 197 LEU A CA 1
ATOM 1565 C C . LEU A 1 197 ? 2.889 -3.115 -3.371 1 96.94 197 LEU A C 1
ATOM 1567 O O . LEU A 1 197 ? 2.145 -3.697 -2.576 1 96.94 197 LEU A O 1
ATOM 1571 N N . THR A 1 198 ? 3.383 -3.684 -4.391 1 96.06 198 THR A N 1
ATOM 1572 C CA . THR A 1 198 ? 2.918 -4.977 -4.875 1 96.06 198 THR A CA 1
ATOM 1573 C C . THR A 1 198 ? 3.166 -6.066 -3.836 1 96.06 198 THR A C 1
ATOM 1575 O O . THR A 1 198 ? 2.225 -6.703 -3.357 1 96.06 198 THR A O 1
ATOM 1578 N N . ALA A 1 199 ? 4.387 -6.223 -3.393 1 95.38 199 ALA A N 1
ATOM 1579 C CA . ALA A 1 199 ? 4.754 -7.371 -2.568 1 95.38 199 ALA A CA 1
ATOM 1580 C C . ALA A 1 199 ? 4.039 -7.328 -1.221 1 95.38 199 ALA A C 1
ATOM 1582 O O . ALA A 1 199 ? 3.281 -8.242 -0.884 1 95.38 199 ALA A O 1
ATOM 1583 N N . PRO A 1 200 ? 4.152 -6.273 -0.456 1 97.12 200 PRO A N 1
ATOM 1584 C CA . PRO A 1 200 ? 3.484 -6.277 0.849 1 97.12 200 PRO A CA 1
ATOM 1585 C C . PRO A 1 200 ? 1.963 -6.297 0.734 1 97.12 200 PRO A C 1
ATOM 1587 O O . PRO A 1 200 ? 1.294 -7.039 1.457 1 97.12 200 PRO A O 1
ATOM 1590 N N . LEU A 1 201 ? 1.426 -5.559 -0.178 1 97.19 201 LEU A N 1
ATOM 1591 C CA . LEU A 1 201 ? -0.025 -5.441 -0.268 1 97.19 201 LEU A CA 1
ATOM 1592 C C . LEU A 1 201 ? -0.646 -6.73 -0.79 1 97.19 201 LEU A C 1
ATOM 1594 O O . LEU A 1 201 ? -1.736 -7.117 -0.363 1 97.19 201 LEU A O 1
ATOM 1598 N N . SER A 1 202 ? -0.016 -7.375 -1.776 1 95.5 202 SER A N 1
ATOM 1599 C CA . SER A 1 202 ? -0.541 -8.633 -2.289 1 95.5 202 SER A CA 1
ATOM 1600 C C . SER A 1 202 ? -0.642 -9.68 -1.186 1 95.5 202 SER A C 1
ATOM 1602 O O . SER A 1 202 ? -1.65 -10.383 -1.077 1 95.5 202 SER A O 1
ATOM 1604 N N . MET A 1 203 ? 0.362 -9.75 -0.359 1 95.44 203 MET A N 1
ATOM 1605 C CA . MET A 1 203 ? 0.374 -10.75 0.707 1 95.44 203 MET A CA 1
ATOM 1606 C C . MET A 1 203 ? -0.629 -10.398 1.799 1 95.44 203 MET A C 1
ATOM 1608 O O . MET A 1 203 ? -1.266 -11.281 2.375 1 95.44 203 MET A O 1
ATOM 1612 N N . ILE A 1 204 ? -0.776 -9.109 2.029 1 96.88 204 ILE A N 1
ATOM 1613 C CA . ILE A 1 204 ? -1.793 -8.672 2.979 1 96.88 204 ILE A CA 1
ATOM 1614 C C . ILE A 1 204 ? -3.18 -9.055 2.463 1 96.88 204 ILE A C 1
ATOM 1616 O O . ILE A 1 204 ? -4.023 -9.523 3.225 1 96.88 204 ILE A O 1
ATOM 1620 N N . VAL A 1 205 ? -3.428 -8.891 1.19 1 95.12 205 VAL A N 1
ATOM 1621 C CA . VAL A 1 205 ? -4.711 -9.227 0.583 1 95.12 205 VAL A CA 1
ATOM 1622 C C . VAL A 1 205 ? -4.953 -10.734 0.696 1 95.12 205 VAL A C 1
ATOM 1624 O O . VAL A 1 205 ? -6.07 -11.164 0.985 1 95.12 205 VAL A O 1
ATOM 1627 N N . VAL A 1 206 ? -3.916 -11.516 0.437 1 91.94 206 VAL A N 1
ATOM 1628 C CA . VAL A 1 206 ? -4.02 -12.961 0.603 1 91.94 206 VAL A CA 1
ATOM 1629 C C . VAL A 1 206 ? -4.418 -13.289 2.041 1 91.94 206 VAL A C 1
ATOM 1631 O O . VAL A 1 206 ? -5.328 -14.094 2.271 1 91.94 206 VAL A O 1
ATOM 1634 N N . GLY A 1 207 ? -3.791 -12.648 3.008 1 94.19 207 GLY A N 1
ATOM 1635 C CA . GLY A 1 207 ? -4.141 -12.836 4.406 1 94.19 207 GLY A CA 1
ATOM 1636 C C . GLY A 1 207 ? -5.574 -12.453 4.719 1 94.19 207 GLY A C 1
ATOM 1637 O O . GLY A 1 207 ? -6.27 -13.172 5.441 1 94.19 207 GLY A O 1
ATOM 1638 N N . LEU A 1 208 ? -5.992 -11.305 4.191 1 94.5 208 LEU A N 1
ATOM 1639 C CA . LEU A 1 208 ? -7.371 -10.852 4.363 1 94.5 208 LEU A CA 1
ATOM 1640 C C . LEU A 1 208 ? -8.352 -11.891 3.838 1 94.5 208 LEU A C 1
ATOM 1642 O O . LEU A 1 208 ? -9.367 -12.18 4.48 1 94.5 208 LEU A O 1
ATOM 1646 N N . SER A 1 209 ? -8.047 -12.438 2.689 1 90.44 209 SER A N 1
ATOM 1647 C CA . SER A 1 209 ? -8.914 -13.445 2.08 1 90.44 209 SER A CA 1
ATOM 1648 C C . SER A 1 209 ? -9.016 -14.688 2.957 1 90.44 209 SER A C 1
ATOM 1650 O O . SER A 1 209 ? -10.094 -15.281 3.07 1 90.44 209 SER A O 1
ATOM 1652 N N . ILE A 1 210 ? -7.945 -15.062 3.555 1 91.19 210 ILE A N 1
ATOM 1653 C CA . ILE A 1 210 ? -7.895 -16.25 4.41 1 91.19 210 ILE A CA 1
ATOM 1654 C C . ILE A 1 210 ? -8.672 -15.984 5.699 1 91.19 210 ILE A C 1
ATOM 1656 O O . ILE A 1 210 ? -9.305 -16.891 6.246 1 91.19 210 ILE A O 1
ATOM 1660 N N . SER A 1 211 ? -8.703 -14.758 6.145 1 92.88 211 SER A N 1
ATOM 1661 C CA . SER A 1 211 ? -9.336 -14.414 7.414 1 92.88 211 SER A CA 1
ATOM 1662 C C . SER A 1 211 ? -10.844 -14.633 7.359 1 92.88 211 SER A C 1
ATOM 1664 O O . SER A 1 211 ? -11.5 -14.727 8.398 1 92.88 211 SER A O 1
ATOM 1666 N N . LYS A 1 212 ? -11.375 -14.711 6.18 1 87.44 212 LYS A N 1
ATOM 1667 C CA . LYS A 1 212 ? -12.805 -14.938 5.973 1 87.44 212 LYS A CA 1
ATOM 1668 C C . LYS A 1 212 ? -13.164 -16.406 6.137 1 87.44 212 LYS A C 1
ATOM 1670 O O . LYS A 1 212 ? -14.336 -16.766 6.27 1 87.44 212 LYS A O 1
ATOM 1675 N N . SER A 1 213 ? -12.273 -17.281 6.059 1 86.5 213 SER A N 1
ATOM 1676 C CA . SER A 1 213 ? -12.508 -18.719 5.98 1 86.5 213 SER A CA 1
ATOM 1677 C C . SER A 1 213 ? -12.75 -19.328 7.363 1 86.5 213 SER A C 1
ATOM 1679 O O . SER A 1 213 ? -12.266 -18.797 8.367 1 86.5 213 SER A O 1
ATOM 1681 N N . ASN A 1 214 ? -13.586 -20.328 7.387 1 89.25 214 ASN A N 1
ATOM 1682 C CA . ASN A 1 214 ? -13.773 -21.125 8.594 1 89.25 214 ASN A CA 1
ATOM 1683 C C . ASN A 1 214 ? -12.664 -22.156 8.766 1 89.25 214 ASN A C 1
ATOM 1685 O O . ASN A 1 214 ? -12.766 -23.266 8.258 1 89.25 214 ASN A O 1
ATOM 1689 N N . VAL A 1 215 ? -11.75 -21.906 9.539 1 88.12 215 VAL A N 1
ATOM 1690 C CA . VAL A 1 215 ? -10.5 -22.656 9.664 1 88.12 215 VAL A CA 1
ATOM 1691 C C . VAL A 1 215 ? -10.805 -24.062 10.18 1 88.12 215 VAL A C 1
ATOM 1693 O O . VAL A 1 215 ? -10.25 -25.047 9.672 1 88.12 215 VAL A O 1
ATOM 1696 N N . LYS A 1 216 ? -11.719 -24.219 11.094 1 88.62 216 LYS A N 1
ATOM 1697 C CA . LYS A 1 216 ? -12.047 -25.5 11.703 1 88.62 216 LYS A CA 1
ATOM 1698 C C . LYS A 1 216 ? -12.648 -26.453 10.672 1 88.62 216 LYS A C 1
ATOM 1700 O O . LYS A 1 216 ? -12.297 -27.641 10.633 1 88.62 216 LYS A O 1
ATOM 1705 N N . GLU A 1 217 ? -13.422 -25.953 9.883 1 90.5 217 GLU A N 1
ATOM 1706 C CA . GLU A 1 217 ? -14.078 -26.766 8.867 1 90.5 217 GLU A CA 1
ATOM 1707 C C . GLU A 1 217 ? -13.094 -27.188 7.777 1 90.5 217 GLU A C 1
ATOM 1709 O O . GLU A 1 217 ? -13.18 -28.312 7.25 1 90.5 217 GLU A O 1
ATOM 1714 N N . ILE A 1 218 ? -12.18 -26.375 7.465 1 91.69 218 ILE A N 1
ATOM 1715 C CA . ILE A 1 218 ? -11.219 -26.625 6.398 1 91.69 218 ILE A CA 1
ATOM 1716 C C . ILE A 1 218 ? -10.289 -27.766 6.793 1 91.69 218 ILE A C 1
ATOM 1718 O O . ILE A 1 218 ? -10.039 -28.672 6 1 91.69 218 ILE A O 1
ATOM 1722 N N . PHE A 1 219 ? -9.938 -27.859 8.062 1 93.69 219 PHE A N 1
ATOM 1723 C CA . PHE A 1 219 ? -8.984 -28.859 8.523 1 93.69 219 PHE A CA 1
ATOM 1724 C C . PHE A 1 219 ? -9.648 -30.234 8.641 1 93.69 219 PHE A C 1
ATOM 1726 O O . PHE A 1 219 ? -8.969 -31.25 8.742 1 93.69 219 PHE A O 1
ATOM 1733 N N . LYS A 1 220 ? -10.938 -30.266 8.523 1 93.19 220 LYS A N 1
ATOM 1734 C CA . LYS A 1 220 ? -11.672 -31.531 8.617 1 93.19 220 LYS A CA 1
ATOM 1735 C C . LYS A 1 220 ? -11.836 -32.188 7.246 1 93.19 220 LYS A C 1
ATOM 1737 O O . LYS A 1 220 ? -12.188 -33.344 7.148 1 93.19 220 LYS A O 1
ATOM 1742 N N . ASN A 1 221 ? -11.617 -31.484 6.223 1 92.56 221 ASN A N 1
ATOM 1743 C CA . ASN A 1 221 ? -11.805 -31.984 4.867 1 92.56 221 ASN A CA 1
ATOM 1744 C C . ASN A 1 221 ? -10.578 -32.75 4.379 1 92.56 221 ASN A C 1
ATOM 1746 O O . ASN A 1 221 ? -9.586 -32.156 3.957 1 92.56 221 ASN A O 1
ATOM 1750 N N . LYS A 1 222 ? -10.586 -34.031 4.312 1 93.62 222 LYS A N 1
ATOM 1751 C CA . LYS A 1 222 ? -9.469 -34.906 3.967 1 93.62 222 LYS A CA 1
ATOM 1752 C C . LYS A 1 222 ? -9.07 -34.719 2.504 1 93.62 222 LYS A C 1
ATOM 1754 O O . LYS A 1 222 ? -7.891 -34.844 2.158 1 93.62 222 LYS A O 1
ATOM 1759 N N . LYS A 1 223 ? -10.016 -34.5 1.698 1 94.25 223 LYS A N 1
ATOM 1760 C CA . LYS A 1 223 ? -9.758 -34.344 0.269 1 94.25 223 LYS A CA 1
ATOM 1761 C C . LYS A 1 223 ? -8.883 -33.125 -0.007 1 94.25 223 LYS A C 1
ATOM 1763 O O . LYS A 1 223 ? -8.062 -33.125 -0.923 1 94.25 223 LYS A O 1
ATOM 1768 N N . ILE A 1 224 ? -9.031 -32.125 0.806 1 95.75 224 ILE A N 1
ATOM 1769 C CA . ILE A 1 224 ? -8.266 -30.906 0.619 1 95.75 224 ILE A CA 1
ATOM 1770 C C . ILE A 1 224 ? -6.797 -31.172 0.938 1 95.75 224 ILE A C 1
ATOM 1772 O O . ILE A 1 224 ? -5.906 -30.562 0.332 1 95.75 224 ILE A O 1
ATOM 1776 N N . TYR A 1 225 ? -6.535 -32.125 1.84 1 97.19 225 TYR A N 1
ATOM 1777 C CA . TYR A 1 225 ? -5.16 -32.5 2.148 1 97.19 225 TYR A CA 1
ATOM 1778 C C . TYR A 1 225 ? -4.496 -33.188 0.952 1 97.19 225 TYR A C 1
ATOM 1780 O O . TYR A 1 225 ? -3.312 -32.938 0.684 1 97.19 225 TYR A O 1
ATOM 1788 N N . ILE A 1 226 ? -5.211 -33.938 0.293 1 96.75 226 ILE A N 1
ATOM 1789 C CA . ILE A 1 226 ? -4.691 -34.594 -0.888 1 96.75 226 ILE A CA 1
ATOM 1790 C C . ILE A 1 226 ? -4.352 -33.594 -1.966 1 96.75 226 ILE A C 1
ATOM 1792 O O . ILE A 1 226 ? -3.266 -33.625 -2.551 1 96.75 226 ILE A O 1
ATOM 1796 N N . LEU A 1 227 ? -5.297 -32.719 -2.166 1 97.06 227 LEU A N 1
ATOM 1797 C CA . LEU A 1 227 ? -5.094 -31.656 -3.164 1 97.06 227 LEU A CA 1
ATOM 1798 C C . LEU A 1 227 ? -3.9 -30.781 -2.797 1 97.06 227 LEU A C 1
ATOM 1800 O O . LEU A 1 227 ? -3.104 -30.422 -3.664 1 97.06 227 LEU A O 1
ATOM 1804 N N . THR A 1 228 ? -3.807 -30.5 -1.528 1 98.25 228 THR A N 1
ATOM 1805 C CA . THR A 1 228 ? -2.693 -29.703 -1.019 1 98.25 228 THR A CA 1
ATOM 1806 C C . THR A 1 228 ? -1.369 -30.422 -1.235 1 98.25 228 THR A C 1
ATOM 1808 O O . THR A 1 228 ? -0.389 -29.828 -1.679 1 98.25 228 THR A O 1
ATOM 1811 N N . PHE A 1 229 ? -1.371 -31.672 -0.967 1 97.69 229 PHE A N 1
ATOM 1812 C CA . PHE A 1 229 ? -0.185 -32.5 -1.149 1 97.69 229 PHE A CA 1
ATOM 1813 C C . PHE A 1 229 ? 0.22 -32.562 -2.617 1 97.69 229 PHE A C 1
ATOM 1815 O O . PHE A 1 229 ? 1.404 -32.438 -2.943 1 97.69 229 PHE A O 1
ATOM 1822 N N . MET A 1 230 ? -0.711 -32.719 -3.453 1 97.38 230 MET A N 1
ATOM 1823 C CA . MET A 1 230 ? -0.458 -32.75 -4.891 1 97.38 230 MET A CA 1
ATOM 1824 C C . MET A 1 230 ? 0.136 -31.438 -5.375 1 97.38 230 MET A C 1
ATOM 1826 O O . MET A 1 230 ? 1.143 -31.438 -6.082 1 97.38 230 MET A O 1
ATOM 1830 N N . ARG A 1 231 ? -0.425 -30.328 -4.977 1 97.94 231 ARG A N 1
ATOM 1831 C CA . ARG A 1 231 ? -0.061 -28.984 -5.426 1 97.94 231 ARG A CA 1
ATOM 1832 C C . ARG A 1 231 ? 1.305 -28.578 -4.883 1 97.94 231 ARG A C 1
ATOM 1834 O O . ARG A 1 231 ? 2.121 -28 -5.605 1 97.94 231 ARG A O 1
ATOM 1841 N N . LEU A 1 232 ? 1.589 -28.953 -3.633 1 98.25 232 LEU A N 1
ATOM 1842 C CA . LEU A 1 232 ? 2.734 -28.344 -2.965 1 98.25 232 LEU A CA 1
ATOM 1843 C C . LEU A 1 232 ? 3.926 -29.297 -2.957 1 98.25 232 LEU A C 1
ATOM 1845 O O . LEU A 1 232 ? 5.059 -28.875 -2.699 1 98.25 232 LEU A O 1
ATOM 1849 N N . LEU A 1 233 ? 3.705 -30.625 -3.242 1 97.38 233 LEU A N 1
ATOM 1850 C CA . LEU A 1 233 ? 4.824 -31.547 -3.133 1 97.38 233 LEU A CA 1
ATOM 1851 C C . LEU A 1 233 ? 4.98 -32.375 -4.41 1 97.38 233 LEU A C 1
ATOM 1853 O O . LEU A 1 233 ? 6.066 -32.438 -4.988 1 97.38 233 LEU A O 1
ATOM 1857 N N . ILE A 1 234 ? 3.936 -32.938 -4.906 1 97.31 234 ILE A N 1
ATOM 1858 C CA . ILE A 1 234 ? 4.039 -33.844 -6.035 1 97.31 234 ILE A CA 1
ATOM 1859 C C . ILE A 1 234 ? 4.402 -33.062 -7.297 1 97.31 234 ILE A C 1
ATOM 1861 O O . ILE A 1 234 ? 5.34 -33.438 -8.016 1 97.31 234 ILE A O 1
ATOM 1865 N N . ILE A 1 235 ? 3.703 -32.031 -7.562 1 97.88 235 ILE A N 1
ATOM 1866 C CA . ILE A 1 235 ? 3.938 -31.25 -8.773 1 97.88 235 ILE A CA 1
ATOM 1867 C C . ILE A 1 235 ? 5.344 -30.641 -8.742 1 97.88 235 ILE A C 1
ATOM 1869 O O . ILE A 1 235 ? 6.102 -30.781 -9.703 1 97.88 235 ILE A O 1
ATOM 1873 N N . PRO A 1 236 ? 5.75 -30.031 -7.625 1 97.81 236 PRO A N 1
ATOM 1874 C CA . PRO A 1 236 ? 7.133 -29.547 -7.566 1 97.81 236 PRO A CA 1
ATOM 1875 C C . PRO A 1 236 ? 8.164 -30.656 -7.727 1 97.81 236 PRO A C 1
ATOM 1877 O O . PRO A 1 236 ? 9.195 -30.469 -8.367 1 97.81 236 PRO A O 1
ATOM 1880 N N . PHE A 1 237 ? 7.875 -31.797 -7.172 1 96.5 237 PHE A N 1
ATOM 1881 C CA . PHE A 1 237 ? 8.805 -32.906 -7.293 1 96.5 237 PHE A CA 1
ATOM 1882 C C . PHE A 1 237 ? 8.938 -33.344 -8.742 1 96.5 237 PHE A C 1
ATOM 1884 O O . PHE A 1 237 ? 10.055 -33.562 -9.234 1 96.5 237 PHE A O 1
ATOM 1891 N N . ILE A 1 238 ? 7.867 -33.5 -9.391 1 96.5 238 ILE A N 1
ATOM 1892 C CA . ILE A 1 238 ? 7.887 -33.875 -10.797 1 96.5 238 ILE A CA 1
ATOM 1893 C C . ILE A 1 238 ? 8.633 -32.812 -11.602 1 96.5 238 ILE A C 1
ATOM 1895 O O . ILE A 1 238 ? 9.438 -33.125 -12.477 1 96.5 238 ILE A O 1
ATOM 1899 N N . THR A 1 239 ? 8.359 -31.531 -11.305 1 96.75 239 THR A N 1
ATOM 1900 C CA . THR A 1 239 ? 9.016 -30.422 -11.984 1 96.75 239 THR A CA 1
ATOM 1901 C C . THR A 1 239 ? 10.531 -30.484 -11.789 1 96.75 239 THR A C 1
ATOM 1903 O O . THR A 1 239 ? 11.289 -30.297 -12.742 1 96.75 239 THR A O 1
ATOM 1906 N N . ILE A 1 240 ? 10.984 -30.812 -10.578 1 95.31 240 ILE A N 1
ATOM 1907 C CA . ILE A 1 240 ? 12.406 -30.906 -10.273 1 95.31 240 ILE A CA 1
ATOM 1908 C C . ILE A 1 240 ? 13.039 -32.031 -11.117 1 95.31 240 ILE A C 1
ATOM 1910 O O . ILE A 1 240 ? 14.094 -31.828 -11.719 1 95.31 240 ILE A O 1
ATOM 1914 N N . VAL A 1 241 ? 12.391 -33.125 -11.203 1 93.81 241 VAL A N 1
ATOM 1915 C CA . VAL A 1 241 ? 12.906 -34.281 -11.938 1 93.81 241 VAL A CA 1
ATOM 1916 C C . VAL A 1 241 ? 13.016 -33.938 -13.422 1 93.81 241 VAL A C 1
ATOM 1918 O O . VAL A 1 241 ? 14.039 -34.188 -14.055 1 93.81 241 VAL A O 1
ATOM 1921 N N . VAL A 1 242 ? 11.992 -33.281 -13.953 1 92.62 242 VAL A N 1
ATOM 1922 C CA . VAL A 1 242 ? 11.953 -32.969 -15.375 1 92.62 242 VAL A CA 1
ATOM 1923 C C . VAL A 1 242 ? 13.023 -31.906 -15.688 1 92.62 242 VAL A C 1
ATOM 1925 O O . VAL A 1 242 ? 13.742 -32.031 -16.688 1 92.62 242 VAL A O 1
ATOM 1928 N N . VAL A 1 243 ? 13.109 -30.891 -14.859 1 90.94 243 VAL A N 1
ATOM 1929 C CA . VAL A 1 243 ? 14.047 -29.797 -15.078 1 90.94 243 VAL A CA 1
ATOM 1930 C C . VAL A 1 243 ? 15.484 -30.312 -15.008 1 90.94 243 VAL A C 1
ATOM 1932 O O . VAL A 1 243 ? 16.359 -29.844 -15.734 1 90.94 243 VAL A O 1
ATOM 1935 N N . ARG A 1 244 ? 15.789 -31.25 -14.18 1 89.81 244 ARG A N 1
ATOM 1936 C CA . ARG A 1 244 ? 17.125 -31.812 -14.023 1 89.81 244 ARG A CA 1
ATOM 1937 C C . ARG A 1 244 ? 17.516 -32.656 -15.242 1 89.81 244 ARG A C 1
ATOM 1939 O O . ARG A 1 244 ? 18.703 -32.844 -15.516 1 89.81 244 ARG A O 1
ATOM 1946 N N . MET A 1 245 ? 16.516 -33.094 -15.961 1 90.06 245 MET A N 1
ATOM 1947 C CA . MET A 1 245 ? 16.766 -33.938 -17.141 1 90.06 245 MET A CA 1
ATOM 1948 C C . MET A 1 245 ? 17 -33.062 -18.375 1 90.06 245 MET A C 1
ATOM 1950 O O . MET A 1 245 ? 17.5 -33.562 -19.391 1 90.06 245 MET A O 1
ATOM 1954 N N . LEU A 1 246 ? 16.625 -31.859 -18.297 1 88.12 246 LEU A N 1
ATOM 1955 C CA . LEU A 1 246 ? 16.766 -30.953 -19.438 1 88.12 246 LEU A CA 1
ATOM 1956 C C . LEU A 1 246 ? 18.078 -30.188 -19.375 1 88.12 246 LEU A C 1
ATOM 1958 O O . LEU A 1 246 ? 18.531 -29.812 -18.297 1 88.12 246 LEU A O 1
ATOM 1962 N N . PRO A 1 247 ? 18.688 -30 -20.484 1 88 247 PRO A N 1
ATOM 1963 C CA . PRO A 1 247 ? 19.984 -29.312 -20.516 1 88 247 PRO A CA 1
ATOM 1964 C C . PRO A 1 247 ? 19.859 -27.797 -20.438 1 88 247 PRO A C 1
ATOM 1966 O O . PRO A 1 247 ? 19.703 -27.141 -21.469 1 88 247 PRO A O 1
ATOM 1969 N N . PHE A 1 248 ? 19.938 -27.234 -19.266 1 89.25 248 PHE A N 1
ATOM 1970 C CA . PHE A 1 248 ? 19.938 -25.781 -19.094 1 89.25 248 PHE A CA 1
ATOM 1971 C C . PHE A 1 248 ? 21.359 -25.281 -18.828 1 89.25 248 PHE A C 1
ATOM 1973 O O . PHE A 1 248 ? 22.172 -25.984 -18.25 1 89.25 248 PHE A O 1
ATOM 1980 N N . GLY A 1 249 ? 21.688 -24.172 -19.344 1 85.5 249 GLY A N 1
ATOM 1981 C CA . GLY A 1 249 ? 22.969 -23.562 -19.016 1 85.5 249 GLY A CA 1
ATOM 1982 C C . GLY A 1 249 ? 23.125 -23.25 -17.547 1 85.5 249 GLY A C 1
ATOM 1983 O O . GLY A 1 249 ? 22.125 -23.047 -16.844 1 85.5 249 GLY A O 1
ATOM 1984 N N . ARG A 1 250 ? 24.328 -23.125 -17.031 1 83.94 250 ARG A N 1
ATOM 1985 C CA . ARG A 1 250 ? 24.641 -22.891 -15.617 1 83.94 250 ARG A CA 1
ATOM 1986 C C . ARG A 1 250 ? 24.062 -21.562 -15.148 1 83.94 250 ARG A C 1
ATOM 1988 O O . ARG A 1 250 ? 23.734 -21.406 -13.969 1 83.94 250 ARG A O 1
ATOM 1995 N N . THR A 1 251 ? 23.844 -20.688 -16.062 1 90.44 251 THR A N 1
ATOM 1996 C CA . THR A 1 251 ? 23.438 -19.344 -15.656 1 90.44 251 THR A CA 1
ATOM 1997 C C . THR A 1 251 ? 21.953 -19.125 -15.914 1 90.44 251 THR A C 1
ATOM 1999 O O . THR A 1 251 ? 21.422 -18.047 -15.664 1 90.44 251 THR A O 1
ATOM 2002 N N . SER A 1 252 ? 21.312 -20.188 -16.375 1 94.31 252 SER A N 1
ATOM 2003 C CA . SER A 1 252 ? 19.906 -20.047 -16.719 1 94.31 252 SER A CA 1
ATOM 2004 C C . SER A 1 252 ? 19.047 -19.875 -15.461 1 94.31 252 SER A C 1
ATOM 2006 O O . SER A 1 252 ? 19.266 -20.578 -14.461 1 94.31 252 SER A O 1
ATOM 2008 N N . LEU A 1 253 ? 18.062 -18.984 -15.523 1 95.25 253 LEU A N 1
ATOM 2009 C CA . LEU A 1 253 ? 17.156 -18.75 -14.406 1 95.25 253 LEU A CA 1
ATOM 2010 C C . LEU A 1 253 ? 15.93 -19.656 -14.516 1 95.25 253 LEU A C 1
ATOM 2012 O O . LEU A 1 253 ? 15.148 -19.766 -13.57 1 95.25 253 LEU A O 1
ATOM 2016 N N . ILE A 1 254 ? 15.781 -20.375 -15.602 1 95.5 254 ILE A N 1
ATOM 2017 C CA . ILE A 1 254 ? 14.547 -21.078 -15.938 1 95.5 254 ILE A CA 1
ATOM 2018 C C . ILE A 1 254 ? 14.312 -22.219 -14.953 1 95.5 254 ILE A C 1
ATOM 2020 O O . ILE A 1 254 ? 13.211 -22.375 -14.422 1 95.5 254 ILE A O 1
ATOM 2024 N N . PRO A 1 255 ? 15.375 -23.016 -14.648 1 94.56 255 PRO A N 1
ATOM 2025 C CA . PRO A 1 255 ? 15.133 -24.109 -13.703 1 94.56 255 PRO A CA 1
ATOM 2026 C C . PRO A 1 255 ? 14.609 -23.625 -12.359 1 94.56 255 PRO A C 1
ATOM 2028 O O . PRO A 1 255 ? 13.633 -24.156 -11.836 1 94.56 255 PRO A O 1
ATOM 2031 N N . GLY A 1 256 ? 15.234 -22.578 -11.812 1 94.88 256 GLY A N 1
ATOM 2032 C CA . GLY A 1 256 ? 14.797 -22.016 -10.539 1 94.88 256 GLY A CA 1
ATOM 2033 C C . GLY A 1 256 ? 13.398 -21.438 -10.586 1 94.88 256 GLY A C 1
ATOM 2034 O O . GLY A 1 256 ? 12.617 -21.625 -9.656 1 94.88 256 GLY A O 1
ATOM 2035 N N . LEU A 1 257 ? 13.047 -20.797 -11.672 1 96.44 257 LEU A N 1
ATOM 2036 C CA . LEU A 1 257 ? 11.734 -20.172 -11.82 1 96.44 257 LEU A CA 1
ATOM 2037 C C . LEU A 1 257 ? 10.641 -21.219 -11.953 1 96.44 257 LEU A C 1
ATOM 2039 O O . LEU A 1 257 ? 9.562 -21.094 -11.359 1 96.44 257 LEU A O 1
ATOM 2043 N N . LEU A 1 258 ? 10.961 -22.25 -12.742 1 96.44 258 LEU A N 1
ATOM 2044 C CA . LEU A 1 258 ? 9.969 -23.312 -12.945 1 96.44 258 LEU A CA 1
ATOM 2045 C C . LEU A 1 258 ? 9.68 -24.047 -11.641 1 96.44 258 LEU A C 1
ATOM 2047 O O . LEU A 1 258 ? 8.523 -24.359 -11.344 1 96.44 258 LEU A O 1
ATOM 2051 N N . ILE A 1 259 ? 10.688 -24.297 -10.914 1 96.62 259 ILE A N 1
ATOM 2052 C CA . ILE A 1 259 ? 10.523 -24.969 -9.625 1 96.62 259 ILE A CA 1
ATOM 2053 C C . ILE A 1 259 ? 9.758 -24.062 -8.672 1 96.62 259 ILE A C 1
ATOM 2055 O O . ILE A 1 259 ? 8.867 -24.516 -7.949 1 96.62 259 ILE A O 1
ATOM 2059 N N . LEU A 1 260 ? 10.078 -22.797 -8.695 1 96.62 260 LEU A N 1
ATOM 2060 C CA . LEU A 1 260 ? 9.352 -21.844 -7.852 1 96.62 260 LEU A CA 1
ATOM 2061 C C . LEU A 1 260 ? 7.871 -21.812 -8.227 1 96.62 260 LEU A C 1
ATOM 2063 O O . LEU A 1 260 ? 7.004 -21.891 -7.352 1 96.62 260 LEU A O 1
ATOM 2067 N N . ILE A 1 261 ? 7.582 -21.734 -9.484 1 97.5 261 ILE A N 1
ATOM 2068 C CA . ILE A 1 261 ? 6.207 -21.688 -9.969 1 97.5 261 ILE A CA 1
ATOM 2069 C C . ILE A 1 261 ? 5.457 -22.938 -9.492 1 97.5 261 ILE A C 1
ATOM 2071 O O . ILE A 1 261 ? 4.312 -22.844 -9.039 1 97.5 261 ILE A O 1
ATOM 2075 N N . SER A 1 262 ? 6.109 -24.047 -9.617 1 97.56 262 SER A N 1
ATOM 2076 C CA . SER A 1 262 ? 5.48 -25.312 -9.258 1 97.56 262 SER A CA 1
ATOM 2077 C C . SER A 1 262 ? 5.273 -25.406 -7.75 1 97.56 262 SER A C 1
ATOM 2079 O O . SER A 1 262 ? 4.441 -26.188 -7.281 1 97.56 262 SER A O 1
ATOM 2081 N N . ALA A 1 263 ? 6.027 -24.625 -6.938 1 97.5 263 ALA A N 1
ATOM 2082 C CA . ALA A 1 263 ? 5.996 -24.719 -5.48 1 97.5 263 ALA A CA 1
ATOM 2083 C C . ALA A 1 263 ? 4.965 -23.766 -4.891 1 97.5 263 ALA A C 1
ATOM 2085 O O . ALA A 1 263 ? 4.648 -23.828 -3.701 1 97.5 263 ALA A O 1
ATOM 2086 N N . LEU A 1 264 ? 4.422 -22.875 -5.66 1 97.88 264 LEU A N 1
ATOM 2087 C CA . LEU A 1 264 ? 3.479 -21.875 -5.191 1 97.88 264 LEU A CA 1
ATOM 2088 C C . LEU A 1 264 ? 2.125 -22.5 -4.871 1 97.88 264 LEU A C 1
ATOM 2090 O O . LEU A 1 264 ? 1.779 -23.547 -5.41 1 97.88 264 LEU A O 1
ATOM 2094 N N . PRO A 1 265 ? 1.332 -21.891 -3.98 1 97.94 265 PRO A N 1
ATOM 2095 C CA . PRO A 1 265 ? 0.012 -22.406 -3.625 1 97.94 265 PRO A CA 1
ATOM 2096 C C . PRO A 1 265 ? -1.024 -22.203 -4.727 1 97.94 265 PRO A C 1
ATOM 2098 O O . PRO A 1 265 ? -0.692 -21.688 -5.801 1 97.94 265 PRO A O 1
ATOM 2101 N N . ALA A 1 266 ? -2.264 -22.609 -4.398 1 97.69 266 ALA A N 1
ATOM 2102 C CA . ALA A 1 266 ? -3.373 -22.5 -5.348 1 97.69 266 ALA A CA 1
ATOM 2103 C C . ALA A 1 266 ? -3.592 -21.047 -5.77 1 97.69 266 ALA A C 1
ATOM 2105 O O . ALA A 1 266 ? -3.451 -20.141 -4.961 1 97.69 266 ALA A O 1
ATOM 2106 N N . PRO A 1 267 ? -3.904 -20.859 -7.004 1 95.88 267 PRO A N 1
ATOM 2107 C CA . PRO A 1 267 ? -4.102 -19.5 -7.512 1 95.88 267 PRO A CA 1
ATOM 2108 C C . PRO A 1 267 ? -5.363 -18.828 -6.957 1 95.88 267 PRO A C 1
ATOM 2110 O O . PRO A 1 267 ? -6.414 -19.469 -6.887 1 95.88 267 PRO A O 1
ATOM 2113 N N . SER A 1 268 ? -5.246 -17.594 -6.68 1 90 268 SER A N 1
ATOM 2114 C CA . SER A 1 268 ? -6.395 -16.828 -6.191 1 90 268 SER A CA 1
ATOM 2115 C C . SER A 1 268 ? -7.48 -16.719 -7.258 1 90 268 SER A C 1
ATOM 2117 O O . SER A 1 268 ? -8.664 -16.578 -6.934 1 90 268 SER A O 1
ATOM 2119 N N . SER A 1 269 ? -7.156 -16.875 -8.516 1 90.38 269 SER A N 1
ATOM 2120 C CA . SER A 1 269 ? -8.094 -16.766 -9.625 1 90.38 269 SER A CA 1
ATOM 2121 C C . SER A 1 269 ? -9.172 -17.828 -9.555 1 90.38 269 SER A C 1
ATOM 2123 O O . SER A 1 269 ? -10.289 -17.625 -10.039 1 90.38 269 SER A O 1
ATOM 2125 N N . VAL A 1 270 ? -8.852 -18.938 -8.93 1 93.56 270 VAL A N 1
ATOM 2126 C CA . VAL A 1 270 ? -9.836 -20.016 -8.852 1 93.56 270 VAL A CA 1
ATOM 2127 C C . VAL A 1 270 ? -11.039 -19.547 -8.031 1 93.56 270 VAL A C 1
ATOM 2129 O O . VAL A 1 270 ? -12.18 -19.859 -8.375 1 93.56 270 VAL A O 1
ATOM 2132 N N . SER A 1 271 ? -10.781 -18.844 -6.961 1 89.38 271 SER A N 1
ATOM 2133 C CA . SER A 1 271 ? -11.875 -18.328 -6.137 1 89.38 271 SER A CA 1
ATOM 2134 C C . SER A 1 271 ? -12.656 -17.234 -6.867 1 89.38 271 SER A C 1
ATOM 2136 O O . SER A 1 271 ? -13.891 -17.203 -6.789 1 89.38 271 SER A O 1
ATOM 2138 N N . ILE A 1 272 ? -12 -16.422 -7.559 1 83.69 272 ILE A N 1
ATOM 2139 C CA . ILE A 1 272 ? -12.625 -15.328 -8.273 1 83.69 272 ILE A CA 1
ATOM 2140 C C . ILE A 1 272 ? -13.547 -15.875 -9.367 1 83.69 272 ILE A C 1
ATOM 2142 O O . ILE A 1 272 ? -14.711 -15.492 -9.453 1 83.69 272 ILE A O 1
ATOM 2146 N N . ILE A 1 273 ? -13.039 -16.812 -10.141 1 87.88 273 ILE A N 1
ATOM 2147 C CA . ILE A 1 273 ? -13.789 -17.359 -11.266 1 87.88 273 ILE A CA 1
ATOM 2148 C C . ILE A 1 273 ? -14.93 -18.25 -10.75 1 87.88 273 ILE A C 1
ATOM 2150 O O . ILE A 1 273 ? -16.047 -18.188 -11.258 1 87.88 273 ILE A O 1
ATOM 2154 N N . SER A 1 274 ? -14.688 -18.984 -9.711 1 90.06 274 SER A N 1
ATOM 2155 C CA . SER A 1 274 ? -15.727 -19.828 -9.133 1 90.06 274 SER A CA 1
ATOM 2156 C C . SER A 1 274 ? -16.875 -19 -8.594 1 90.06 274 SER A C 1
ATOM 2158 O O . SER A 1 274 ? -18.047 -19.391 -8.711 1 90.06 274 SER A O 1
ATOM 2160 N N . GLU A 1 275 ? -16.578 -17.922 -8.023 1 84.44 275 GLU A N 1
ATOM 2161 C CA . GLU A 1 275 ? -17.609 -17.031 -7.512 1 84.44 275 GLU A CA 1
ATOM 2162 C C . GLU A 1 275 ? -18.375 -16.375 -8.656 1 84.44 275 GLU A C 1
ATOM 2164 O O . GLU A 1 275 ? -19.594 -16.266 -8.594 1 84.44 275 GLU A O 1
ATOM 2169 N N . GLN A 1 276 ? -17.688 -15.969 -9.609 1 82.88 276 GLN A N 1
ATOM 2170 C CA . GLN A 1 276 ? -18.281 -15.281 -10.75 1 82.88 276 GLN A CA 1
ATOM 2171 C C . GLN A 1 276 ? -19.281 -16.172 -11.469 1 82.88 276 GLN A C 1
ATOM 2173 O O . GLN A 1 276 ? -20.328 -15.703 -11.93 1 82.88 276 GLN A O 1
ATOM 2178 N N . TYR A 1 277 ? -18.969 -17.422 -11.539 1 85.88 277 TYR A N 1
ATOM 2179 C CA . TYR A 1 277 ? -19.812 -18.328 -12.32 1 85.88 277 TYR A CA 1
ATOM 2180 C C . TYR A 1 277 ? -20.594 -19.266 -11.406 1 85.88 277 TYR A C 1
ATOM 2182 O O . TYR A 1 277 ? -21.219 -20.219 -11.875 1 85.88 277 TYR A O 1
ATOM 2190 N N . ASN A 1 278 ? -20.516 -18.984 -10.148 1 86 278 ASN A N 1
ATOM 2191 C CA . ASN A 1 278 ? -21.266 -19.703 -9.133 1 86 278 ASN A CA 1
ATOM 2192 C C . ASN A 1 278 ? -21.016 -21.203 -9.211 1 86 278 ASN A C 1
ATOM 2194 O O . ASN A 1 278 ? -21.953 -22 -9.297 1 86 278 ASN A O 1
ATOM 2198 N N . THR A 1 279 ? -19.75 -21.484 -9.164 1 89.88 279 THR A N 1
ATOM 2199 C CA . THR A 1 279 ? -19.344 -22.891 -9.141 1 89.88 279 THR A CA 1
ATOM 2200 C C . THR A 1 279 ? -18.891 -23.297 -7.75 1 89.88 279 THR A C 1
ATOM 2202 O O . THR A 1 279 ? -19.422 -22.812 -6.746 1 89.88 279 THR A O 1
ATOM 2205 N N . ASP A 1 280 ? -17.984 -24.266 -7.605 1 91.31 280 ASP A N 1
ATOM 2206 C CA . ASP A 1 280 ? -17.578 -24.812 -6.316 1 91.31 280 ASP A CA 1
ATOM 2207 C C . ASP A 1 280 ? -16.672 -23.844 -5.562 1 91.31 280 ASP A C 1
ATOM 2209 O O . ASP A 1 280 ? -15.477 -24.125 -5.379 1 91.31 280 ASP A O 1
ATOM 2213 N N . THR A 1 281 ? -17.266 -22.875 -4.957 1 90.12 281 THR A N 1
ATOM 2214 C CA . THR A 1 281 ? -16.547 -21.828 -4.246 1 90.12 281 THR A CA 1
ATOM 2215 C C . THR A 1 281 ? -15.961 -22.359 -2.941 1 90.12 281 THR A C 1
ATOM 2217 O O . THR A 1 281 ? -14.922 -21.891 -2.484 1 90.12 281 THR A O 1
ATOM 2220 N N . LYS A 1 282 ? -16.594 -23.297 -2.453 1 90.94 282 LYS A N 1
ATOM 2221 C CA . LYS A 1 282 ? -16.141 -23.859 -1.178 1 90.94 282 LYS A CA 1
ATOM 2222 C C . LYS A 1 282 ? -14.789 -24.547 -1.32 1 90.94 282 LYS A C 1
ATOM 2224 O O . LYS A 1 282 ? -13.844 -24.203 -0.607 1 90.94 282 LYS A O 1
ATOM 2229 N N . THR A 1 283 ? -14.703 -25.438 -2.248 1 93 283 THR A N 1
ATOM 2230 C CA . THR A 1 283 ? -13.445 -26.141 -2.477 1 93 283 THR A CA 1
ATOM 2231 C C . THR A 1 283 ? -12.344 -25.172 -2.877 1 93 283 THR A C 1
ATOM 2233 O O . THR A 1 283 ? -11.203 -25.312 -2.439 1 93 283 THR A O 1
ATOM 2236 N N . ALA A 1 284 ? -12.68 -24.203 -3.684 1 93.56 284 ALA A N 1
ATOM 2237 C CA . ALA A 1 284 ? -11.711 -23.203 -4.125 1 93.56 284 ALA A CA 1
ATOM 2238 C C . ALA A 1 284 ? -11.117 -22.453 -2.934 1 93.56 284 ALA A C 1
ATOM 2240 O O . ALA A 1 284 ? -9.898 -22.391 -2.785 1 93.56 284 ALA A O 1
ATOM 2241 N N . SER A 1 285 ? -11.938 -22.016 -2.068 1 91.81 285 SER A N 1
ATOM 2242 C CA . SER A 1 285 ? -11.492 -21.234 -0.921 1 91.81 285 SER A CA 1
ATOM 2243 C C . SER A 1 285 ? -10.695 -22.078 0.061 1 91.81 285 SER A C 1
ATOM 2245 O O . SER A 1 285 ? -9.688 -21.641 0.602 1 91.81 285 SER A O 1
ATOM 2247 N N . GLN A 1 286 ? -11.125 -23.25 0.266 1 94.75 286 GLN A N 1
ATOM 2248 C CA . GLN A 1 286 ? -10.438 -24.141 1.19 1 94.75 286 GLN A CA 1
ATOM 2249 C C . GLN A 1 286 ? -9.055 -24.516 0.672 1 94.75 286 GLN A C 1
ATOM 2251 O O . GLN A 1 286 ? -8.094 -24.578 1.445 1 94.75 286 GLN A O 1
ATOM 2256 N N . SER A 1 287 ? -9.008 -24.734 -0.562 1 95.62 287 SER A N 1
ATOM 2257 C CA . SER A 1 287 ? -7.734 -25.109 -1.165 1 95.62 287 SER A CA 1
ATOM 2258 C C . SER A 1 287 ? -6.734 -23.953 -1.101 1 95.62 287 SER A C 1
ATOM 2260 O O . SER A 1 287 ? -5.551 -24.156 -0.824 1 95.62 287 SER A O 1
ATOM 2262 N N . ILE A 1 288 ? -7.203 -22.797 -1.396 1 94.75 288 ILE A N 1
ATOM 2263 C CA . ILE A 1 288 ? -6.336 -21.625 -1.325 1 94.75 288 ILE A CA 1
ATOM 2264 C C . ILE A 1 288 ? -5.785 -21.469 0.092 1 94.75 288 ILE A C 1
ATOM 2266 O O . ILE A 1 288 ? -4.582 -21.281 0.282 1 94.75 288 ILE A O 1
ATOM 2270 N N . PHE A 1 289 ? -6.664 -21.656 1.037 1 94.44 289 PHE A N 1
ATOM 2271 C CA . PHE A 1 289 ? -6.27 -21.516 2.434 1 94.44 289 PHE A CA 1
ATOM 2272 C C . PHE A 1 289 ? -5.203 -22.547 2.799 1 94.44 289 PHE A C 1
ATOM 2274 O O . PHE A 1 289 ? -4.133 -22.188 3.289 1 94.44 289 PHE A O 1
ATOM 2281 N N . MET A 1 290 ? -5.488 -23.766 2.547 1 96.75 290 MET A N 1
ATOM 2282 C CA . MET A 1 290 ? -4.625 -24.859 2.977 1 96.75 290 MET A CA 1
ATOM 2283 C C . MET A 1 290 ? -3.279 -24.797 2.262 1 96.75 290 MET A C 1
ATOM 2285 O O . MET A 1 290 ? -2.232 -24.953 2.893 1 96.75 290 MET A O 1
ATOM 2289 N N . THR A 1 291 ? -3.316 -24.578 1.015 1 97.75 291 THR A N 1
ATOM 2290 C CA . THR A 1 291 ? -2.068 -24.562 0.259 1 97.75 291 THR A CA 1
ATOM 2291 C C . THR A 1 291 ? -1.221 -23.344 0.637 1 97.75 291 THR A C 1
ATOM 2293 O O . THR A 1 291 ? 0.009 -23.422 0.668 1 97.75 291 THR A O 1
ATOM 2296 N N . THR A 1 292 ? -1.842 -22.219 0.872 1 95.81 292 THR A N 1
ATOM 2297 C CA . THR A 1 292 ? -1.097 -21.047 1.297 1 95.81 292 THR A CA 1
ATOM 2298 C C . THR A 1 292 ? -0.434 -21.281 2.65 1 95.81 292 THR A C 1
ATOM 2300 O O . THR A 1 292 ? 0.755 -21 2.824 1 95.81 292 THR A O 1
ATOM 2303 N N . LEU A 1 293 ? -1.134 -21.844 3.527 1 94.75 293 LEU A N 1
ATOM 2304 C CA . LEU A 1 293 ? -0.622 -22.109 4.867 1 94.75 293 LEU A CA 1
ATOM 2305 C C . LEU A 1 293 ? 0.589 -23.031 4.816 1 94.75 293 LEU A C 1
ATOM 2307 O O . LEU A 1 293 ? 1.641 -22.719 5.375 1 94.75 293 LEU A O 1
ATOM 2311 N N . PHE A 1 294 ? 0.489 -24.078 4.102 1 97.06 294 PHE A N 1
ATOM 2312 C CA . PHE A 1 294 ? 1.534 -25.094 4.102 1 97.06 294 PHE A CA 1
ATOM 2313 C C . PHE A 1 294 ? 2.688 -24.688 3.195 1 97.06 294 PHE A C 1
ATOM 2315 O O . PHE A 1 294 ? 3.793 -25.219 3.309 1 97.06 294 PHE A O 1
ATOM 2322 N N . SER A 1 295 ? 2.402 -23.781 2.295 1 96.56 295 SER A N 1
ATOM 2323 C CA . SER A 1 295 ? 3.467 -23.359 1.396 1 96.56 295 SER A CA 1
ATOM 2324 C C . SER A 1 295 ? 4.586 -22.656 2.16 1 96.56 295 SER A C 1
ATOM 2326 O O . SER A 1 295 ? 5.719 -22.578 1.682 1 96.56 295 SER A O 1
ATOM 2328 N N . LEU A 1 296 ? 4.316 -22.109 3.314 1 93.38 296 LEU A N 1
ATOM 2329 C CA . LEU A 1 296 ? 5.336 -21.516 4.164 1 93.38 296 LEU A CA 1
ATOM 2330 C C . LEU A 1 296 ? 6.484 -22.484 4.414 1 93.38 296 LEU A C 1
ATOM 2332 O O . LEU A 1 296 ? 7.648 -22.078 4.453 1 93.38 296 LEU A O 1
ATOM 2336 N N . ALA A 1 297 ? 6.148 -23.703 4.555 1 94.88 297 ALA A N 1
ATOM 2337 C CA . ALA A 1 297 ? 7.16 -24.719 4.824 1 94.88 297 ALA A CA 1
ATOM 2338 C C . ALA A 1 297 ? 7.629 -25.391 3.533 1 94.88 297 ALA A C 1
ATOM 2340 O O . ALA A 1 297 ? 8.82 -25.688 3.379 1 94.88 297 ALA A O 1
ATOM 2341 N N . THR A 1 298 ? 6.746 -25.547 2.611 1 96.62 298 THR A N 1
ATOM 2342 C CA . THR A 1 298 ? 7.062 -26.375 1.455 1 96.62 298 THR A CA 1
ATOM 2343 C C . THR A 1 298 ? 7.875 -25.594 0.43 1 96.62 298 THR A C 1
ATOM 2345 O O . THR A 1 298 ? 8.695 -26.156 -0.29 1 96.62 298 THR A O 1
ATOM 2348 N N . ILE A 1 299 ? 7.676 -24.281 0.344 1 96.06 299 ILE A N 1
ATOM 2349 C CA . ILE A 1 299 ? 8.422 -23.5 -0.642 1 96.06 299 ILE A CA 1
ATOM 2350 C C . ILE A 1 299 ? 9.914 -23.562 -0.324 1 96.06 299 ILE A C 1
ATOM 2352 O O . ILE A 1 299 ? 10.727 -23.938 -1.178 1 96.06 299 ILE A O 1
ATOM 2356 N N . PRO A 1 300 ? 10.305 -23.266 0.945 1 94.31 300 PRO A N 1
ATOM 2357 C CA . PRO A 1 300 ? 11.727 -23.375 1.26 1 94.31 300 PRO A CA 1
ATOM 2358 C C . PRO A 1 300 ? 12.258 -24.797 1.05 1 94.31 300 PRO A C 1
ATOM 2360 O O . PRO A 1 300 ? 13.383 -24.969 0.583 1 94.31 300 PRO A O 1
ATOM 2363 N N . LEU A 1 301 ? 11.492 -25.75 1.377 1 93.94 301 LEU A N 1
ATOM 2364 C CA . LEU A 1 301 ? 11.898 -27.156 1.213 1 93.94 301 LEU A CA 1
ATOM 2365 C C . LEU A 1 301 ? 12.141 -27.469 -0.257 1 93.94 301 LEU A C 1
ATOM 2367 O O . LEU A 1 301 ? 13.18 -28.047 -0.604 1 93.94 301 LEU A O 1
ATOM 2371 N N . VAL A 1 302 ? 11.234 -27.094 -1.119 1 94.75 302 VAL A N 1
ATOM 2372 C CA . VAL A 1 302 ? 11.305 -27.375 -2.549 1 94.75 302 VAL A CA 1
ATOM 2373 C C . VAL A 1 302 ? 12.469 -26.594 -3.17 1 94.75 302 VAL A C 1
ATOM 2375 O O . VAL A 1 302 ? 13.227 -27.141 -3.979 1 94.75 302 VAL A O 1
ATOM 2378 N N . MET A 1 303 ? 12.617 -25.359 -2.762 1 92.12 303 MET A N 1
ATOM 2379 C CA . MET A 1 303 ? 13.648 -24.516 -3.344 1 92.12 303 MET A CA 1
ATOM 2380 C C . MET A 1 303 ? 15.039 -24.953 -2.9 1 92.12 303 MET A C 1
ATOM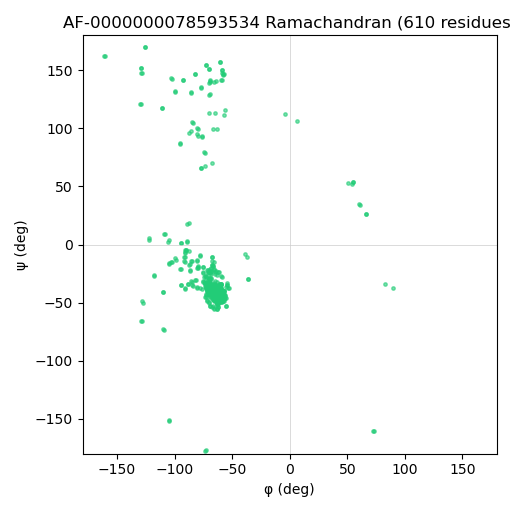 2382 O O . MET A 1 303 ? 16.031 -24.625 -3.545 1 92.12 303 MET A O 1
ATOM 2386 N N . TYR A 1 304 ? 15.086 -25.641 -1.753 1 86.81 304 TYR A N 1
ATOM 2387 C CA . TYR A 1 304 ? 16.344 -26.219 -1.306 1 86.81 304 TYR A CA 1
ATOM 2388 C C . TYR A 1 304 ? 16.891 -27.219 -2.332 1 86.81 304 TYR A C 1
ATOM 2390 O O . TYR A 1 304 ? 18.094 -27.328 -2.52 1 86.81 304 TYR A O 1
ATOM 2398 N N . PHE A 1 305 ? 16.078 -27.828 -3.109 1 80.94 305 PHE A N 1
ATOM 2399 C CA . PHE A 1 305 ? 16.469 -28.812 -4.094 1 80.94 305 PHE A CA 1
ATOM 2400 C C . PHE A 1 305 ? 16.891 -28.156 -5.402 1 80.94 305 PHE A C 1
ATOM 2402 O O . PHE A 1 305 ? 17.406 -28.812 -6.305 1 80.94 305 PHE A O 1
ATOM 2409 N N . VAL A 1 306 ? 16.594 -26.875 -5.598 1 75.75 306 VAL A N 1
ATOM 2410 C CA . VAL A 1 306 ? 17.047 -26.156 -6.789 1 75.75 306 VAL A CA 1
ATOM 2411 C C . VAL A 1 306 ? 18.562 -26.047 -6.785 1 75.75 306 VAL A C 1
ATOM 2413 O O . VAL A 1 306 ? 19.203 -26.031 -7.844 1 75.75 306 VAL A O 1
ATOM 2416 N N . LYS A 1 307 ? 19.297 -25.875 -5.527 1 63.28 307 LYS A N 1
ATOM 2417 C CA . LYS A 1 307 ? 20.766 -25.812 -5.461 1 63.28 307 LYS A CA 1
ATOM 2418 C C . LYS A 1 307 ? 21.391 -27.188 -5.672 1 63.28 307 LYS A C 1
ATOM 2420 O O . LYS A 1 307 ? 20.828 -28.203 -5.246 1 63.28 307 LYS A O 1
ATOM 2425 N N . MET B 1 1 ? 14.789 23.719 -4.598 1 70.88 1 MET B N 1
ATOM 2426 C CA . MET B 1 1 ? 13.461 24.047 -5.109 1 70.88 1 MET B CA 1
ATOM 2427 C C . MET B 1 1 ? 12.953 22.953 -6.051 1 70.88 1 MET B C 1
ATOM 2429 O O . MET B 1 1 ? 11.812 22.516 -5.934 1 70.88 1 MET B O 1
ATOM 2433 N N . TYR B 1 2 ? 13.82 22.422 -6.805 1 78.94 2 TYR B N 1
ATOM 2434 C CA . TYR B 1 2 ? 13.43 21.391 -7.758 1 78.94 2 TYR B CA 1
ATOM 2435 C C . TYR B 1 2 ? 13.047 20.094 -7.043 1 78.94 2 TYR B C 1
ATOM 2437 O O . TYR B 1 2 ? 12.07 19.453 -7.41 1 78.94 2 TYR B O 1
ATOM 2445 N N . LEU B 1 3 ? 13.641 19.906 -5.922 1 83.88 3 LEU B N 1
ATOM 2446 C CA . LEU B 1 3 ? 13.375 18.703 -5.152 1 83.88 3 LEU B CA 1
ATOM 2447 C C . LEU B 1 3 ? 11.977 18.75 -4.547 1 83.88 3 LEU B C 1
ATOM 2449 O O . LEU B 1 3 ? 11.242 17.75 -4.586 1 83.88 3 LEU B O 1
ATOM 2453 N N . VAL B 1 4 ? 11.664 19.938 -4.051 1 88.12 4 VAL B N 1
ATOM 2454 C CA . VAL B 1 4 ? 10.352 20.094 -3.426 1 88.12 4 VAL B CA 1
ATOM 2455 C C . VAL B 1 4 ? 9.258 19.938 -4.477 1 88.12 4 VAL B C 1
ATOM 2457 O O . VAL B 1 4 ? 8.297 19.203 -4.273 1 88.12 4 VAL B O 1
ATOM 2460 N N . LEU B 1 5 ? 9.445 20.594 -5.562 1 89.56 5 LEU B N 1
ATOM 2461 C CA . LEU B 1 5 ? 8.469 20.531 -6.637 1 89.56 5 LEU B CA 1
ATOM 2462 C C . LEU B 1 5 ? 8.297 19.094 -7.129 1 89.56 5 LEU B C 1
ATOM 2464 O O . LEU B 1 5 ? 7.172 18.625 -7.316 1 89.56 5 LEU B O 1
ATOM 2468 N N . GLU B 1 6 ? 9.375 18.438 -7.293 1 92.06 6 GLU B N 1
ATOM 2469 C CA . GLU B 1 6 ? 9.352 17.062 -7.766 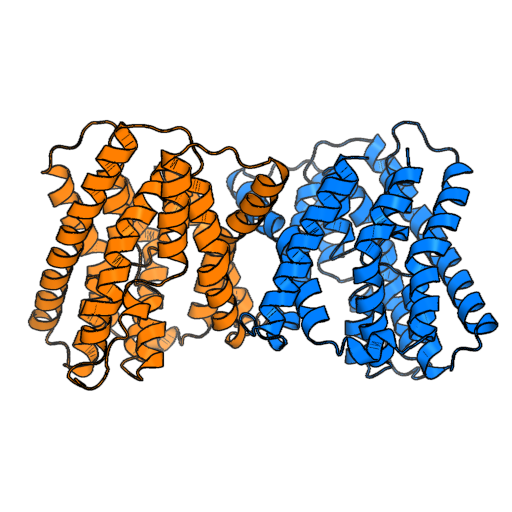1 92.06 6 GLU B CA 1
ATOM 2470 C C . GLU B 1 6 ? 8.586 16.156 -6.805 1 92.06 6 GLU B C 1
ATOM 2472 O O . GLU B 1 6 ? 7.742 15.367 -7.23 1 92.06 6 GLU B O 1
ATOM 2477 N N . ASN B 1 7 ? 8.805 16.297 -5.582 1 92.25 7 ASN B N 1
ATOM 2478 C CA . ASN B 1 7 ? 8.156 15.438 -4.59 1 92.25 7 ASN B CA 1
ATOM 2479 C C . ASN B 1 7 ? 6.668 15.75 -4.473 1 92.25 7 ASN B C 1
ATOM 2481 O O . ASN B 1 7 ? 5.855 14.836 -4.312 1 92.25 7 ASN B O 1
ATOM 2485 N N . VAL B 1 8 ? 6.418 17.031 -4.543 1 92.5 8 VAL B N 1
ATOM 2486 C CA . VAL B 1 8 ? 5.016 17.422 -4.48 1 92.5 8 VAL B CA 1
ATOM 2487 C C . VAL B 1 8 ? 4.266 16.875 -5.691 1 92.5 8 VAL B C 1
ATOM 2489 O O . VAL B 1 8 ? 3.162 16.344 -5.555 1 92.5 8 VAL B O 1
ATOM 2492 N N . VAL B 1 9 ? 4.867 16.953 -6.812 1 93 9 VAL B N 1
ATOM 2493 C CA . VAL B 1 9 ? 4.25 16.438 -8.031 1 93 9 VAL B CA 1
ATOM 2494 C C . VAL B 1 9 ? 4.016 14.938 -7.906 1 93 9 VAL B C 1
ATOM 2496 O O . VAL B 1 9 ? 2.945 14.438 -8.266 1 93 9 VAL B O 1
ATOM 2499 N N . ILE B 1 10 ? 4.941 14.242 -7.414 1 94.94 10 ILE B N 1
ATOM 2500 C CA . ILE B 1 10 ? 4.836 12.797 -7.238 1 94.94 10 ILE B CA 1
ATOM 2501 C C . ILE B 1 10 ? 3.648 12.477 -6.332 1 94.94 10 ILE B C 1
ATOM 2503 O O . ILE B 1 10 ? 2.818 11.625 -6.668 1 94.94 10 ILE B O 1
ATOM 2507 N N . LEU B 1 11 ? 3.549 13.117 -5.238 1 93.69 11 LEU B N 1
ATOM 2508 C CA . LEU B 1 11 ? 2.467 12.867 -4.297 1 93.69 11 LEU B CA 1
ATOM 2509 C C . LEU B 1 11 ? 1.112 13.172 -4.926 1 93.69 11 LEU B C 1
ATOM 2511 O O . LEU B 1 11 ? 0.135 12.461 -4.688 1 93.69 11 LEU B O 1
ATOM 2515 N N . PHE B 1 12 ? 1.126 14.195 -5.742 1 94.62 12 PHE B N 1
ATOM 2516 C CA . PHE B 1 12 ? -0.139 14.586 -6.355 1 94.62 12 PHE B CA 1
ATOM 2517 C C . PHE B 1 12 ? -0.546 13.594 -7.438 1 94.62 12 PHE B C 1
ATOM 2519 O O . PHE B 1 12 ? -1.736 13.375 -7.672 1 94.62 12 PHE B O 1
ATOM 2526 N N . VAL B 1 13 ? 0.423 13.016 -8.125 1 97 13 VAL B N 1
ATOM 2527 C CA . VAL B 1 13 ? 0.103 11.953 -9.07 1 97 13 VAL B CA 1
ATOM 2528 C C . VAL B 1 13 ? -0.624 10.82 -8.344 1 97 13 VAL B C 1
ATOM 2530 O O . VAL B 1 13 ? -1.597 10.266 -8.867 1 97 13 VAL B O 1
ATOM 2533 N N . PHE B 1 14 ? -0.206 10.461 -7.129 1 97.31 14 PHE B N 1
ATOM 2534 C CA . PHE B 1 14 ? -0.859 9.422 -6.348 1 97.31 14 PHE B CA 1
ATOM 2535 C C . PHE B 1 14 ? -2.27 9.844 -5.953 1 97.31 14 PHE B C 1
ATOM 2537 O O . PHE B 1 14 ? -3.193 9.023 -5.961 1 97.31 14 PHE B O 1
ATOM 2544 N N . ILE B 1 15 ? -2.453 11.141 -5.609 1 95.38 15 ILE B N 1
ATOM 2545 C CA . ILE B 1 15 ? -3.773 11.656 -5.254 1 95.38 15 ILE B CA 1
ATOM 2546 C C . ILE B 1 15 ? -4.707 11.547 -6.457 1 95.38 15 ILE B C 1
ATOM 2548 O O . ILE B 1 15 ? -5.844 11.078 -6.332 1 95.38 15 ILE B O 1
ATOM 2552 N N . PHE B 1 16 ? -4.203 11.938 -7.609 1 96.75 16 PHE B N 1
ATOM 2553 C CA . PHE B 1 16 ? -5.012 11.867 -8.82 1 96.75 16 PHE B CA 1
ATOM 2554 C C . PHE B 1 16 ? -5.359 10.43 -9.164 1 96.75 16 PHE B C 1
ATOM 2556 O O . PHE B 1 16 ? -6.48 10.141 -9.594 1 96.75 16 PHE B O 1
ATOM 2563 N N . LEU B 1 17 ? -4.426 9.555 -8.992 1 97.62 17 LEU B N 1
ATOM 2564 C CA . LEU B 1 17 ? -4.699 8.141 -9.195 1 97.62 17 LEU B CA 1
ATOM 2565 C C . LEU B 1 17 ? -5.809 7.66 -8.266 1 97.62 17 LEU B C 1
ATOM 2567 O O . LEU B 1 17 ? -6.738 6.98 -8.695 1 97.62 17 LEU B O 1
ATOM 2571 N N . GLY B 1 18 ? -5.668 8.016 -6.969 1 96.88 18 GLY B N 1
ATOM 2572 C CA . GLY B 1 18 ? -6.719 7.672 -6.023 1 96.88 18 GLY B CA 1
ATOM 2573 C C . GLY B 1 18 ? -8.078 8.211 -6.422 1 96.88 18 GLY B C 1
ATOM 2574 O O . GLY B 1 18 ? -9.086 7.5 -6.328 1 96.88 18 GLY B O 1
ATOM 2575 N N . TYR B 1 19 ? -8.078 9.461 -6.852 1 95.31 19 TYR B N 1
ATOM 2576 C CA . TYR B 1 19 ? -9.305 10.094 -7.305 1 95.31 19 TYR B CA 1
ATOM 2577 C C . TYR B 1 19 ? -9.93 9.32 -8.461 1 95.31 19 TYR B C 1
ATOM 2579 O O . TYR B 1 19 ? -11.125 9.016 -8.438 1 95.31 19 TYR B O 1
ATOM 2587 N N . PHE B 1 20 ? -9.148 8.922 -9.422 1 96.94 20 PHE B N 1
ATOM 2588 C CA . PHE B 1 20 ? -9.625 8.203 -10.602 1 96.94 20 PHE B CA 1
ATOM 2589 C C . PHE B 1 20 ? -10.109 6.809 -10.219 1 96.94 20 PHE B C 1
ATOM 2591 O O . PHE B 1 20 ? -11.133 6.34 -10.734 1 96.94 20 PHE B O 1
ATOM 2598 N N . LEU B 1 21 ? -9.43 6.145 -9.359 1 97.56 21 LEU B N 1
ATOM 2599 C CA . LEU B 1 21 ? -9.82 4.812 -8.898 1 97.56 21 LEU B CA 1
ATOM 2600 C C . LEU B 1 21 ? -11.172 4.852 -8.195 1 97.56 21 LEU B C 1
ATOM 2602 O O . LEU B 1 21 ? -11.961 3.918 -8.312 1 97.56 21 LEU B O 1
ATOM 2606 N N . GLY B 1 22 ? -11.359 5.898 -7.418 1 96.44 22 GLY B N 1
ATOM 2607 C CA . GLY B 1 22 ? -12.648 6.074 -6.758 1 96.44 22 GLY B CA 1
ATOM 2608 C C . GLY B 1 22 ? -13.781 6.379 -7.723 1 96.44 22 GLY B C 1
ATOM 2609 O O . GLY B 1 22 ? -14.859 5.793 -7.621 1 96.44 22 GLY B O 1
ATOM 2610 N N . LYS B 1 23 ? -13.523 7.281 -8.688 1 95.44 23 LYS B N 1
ATOM 2611 C CA . LYS B 1 23 ? -14.531 7.688 -9.664 1 95.44 23 LYS B CA 1
ATOM 2612 C C . LYS B 1 23 ? -14.938 6.516 -10.555 1 95.44 23 LYS B C 1
ATOM 2614 O O . LYS B 1 23 ? -16.109 6.367 -10.891 1 95.44 23 LYS B O 1
ATOM 2619 N N . LYS B 1 24 ? -13.992 5.652 -10.852 1 95.94 24 LYS B N 1
ATOM 2620 C CA . LYS B 1 24 ? -14.25 4.512 -11.719 1 95.94 24 LYS B CA 1
ATOM 2621 C C . LYS B 1 24 ? -14.695 3.295 -10.914 1 95.94 24 LYS B C 1
ATOM 2623 O O . LYS B 1 24 ? -14.906 2.215 -11.469 1 95.94 24 LYS B O 1
ATOM 2628 N N . GLU B 1 25 ? -14.695 3.389 -9.609 1 95.19 25 GLU B N 1
ATOM 2629 C CA . GLU B 1 25 ? -15.164 2.361 -8.688 1 95.19 25 GLU B CA 1
ATOM 2630 C C . GLU B 1 25 ? -14.281 1.121 -8.742 1 95.19 25 GLU B C 1
ATOM 2632 O O . GLU B 1 25 ? -14.766 -0.003 -8.594 1 95.19 25 GLU B O 1
ATOM 2637 N N . VAL B 1 26 ? -13.102 1.362 -9.109 1 94.75 26 VAL B N 1
ATOM 2638 C CA . VAL B 1 26 ? -12.109 0.298 -8.961 1 94.75 26 VAL B CA 1
ATOM 2639 C C . VAL B 1 26 ? -11.922 -0.023 -7.477 1 94.75 26 VAL B C 1
ATOM 2641 O O . VAL B 1 26 ? -11.828 -1.192 -7.098 1 94.75 26 VAL B O 1
ATOM 2644 N N . ILE B 1 27 ? -11.727 0.996 -6.699 1 95.88 27 ILE B N 1
ATOM 2645 C CA . ILE B 1 27 ? -11.828 0.937 -5.246 1 95.88 27 ILE B CA 1
ATOM 2646 C C . ILE B 1 27 ? -13.047 1.727 -4.781 1 95.88 27 ILE B C 1
ATOM 2648 O O . ILE B 1 27 ? -13.125 2.941 -4.977 1 95.88 27 ILE B O 1
ATOM 2652 N N . HIS B 1 28 ? -13.938 0.986 -4.168 1 94.62 28 HIS B N 1
ATOM 2653 C CA . HIS B 1 28 ? -15.133 1.665 -3.691 1 94.62 28 HIS B CA 1
ATOM 2654 C C . HIS B 1 28 ? -14.82 2.578 -2.512 1 94.62 28 HIS B C 1
ATOM 2656 O O . HIS B 1 28 ? -13.938 2.273 -1.705 1 94.62 28 HIS B O 1
ATOM 2662 N N . THR B 1 29 ? -15.609 3.623 -2.408 1 89.12 29 THR B N 1
ATOM 2663 C CA . THR B 1 29 ? -15.312 4.676 -1.443 1 89.12 29 THR B CA 1
ATOM 2664 C C . THR B 1 29 ? -15.531 4.18 -0.017 1 89.12 29 THR B C 1
ATOM 2666 O O . THR B 1 29 ? -14.961 4.73 0.93 1 89.12 29 THR B O 1
ATOM 2669 N N . TYR B 1 30 ? -16.328 3.176 0.121 1 91.19 30 TYR B N 1
ATOM 2670 C CA . TYR B 1 30 ? -16.531 2.643 1.464 1 91.19 30 TYR B CA 1
ATOM 2671 C C . TYR B 1 30 ? -15.258 2.002 1.993 1 91.19 30 TYR B C 1
ATOM 2673 O O . TYR B 1 30 ? -15.117 1.78 3.199 1 91.19 30 TYR B O 1
ATOM 2681 N N . CYS B 1 31 ? -14.25 1.738 1.119 1 94.25 31 CYS B N 1
ATOM 2682 C CA . CYS B 1 31 ? -12.977 1.153 1.524 1 94.25 31 CYS B CA 1
ATOM 2683 C C . CYS B 1 31 ? -12.055 2.213 2.109 1 94.25 31 CYS B C 1
ATOM 2685 O O . CYS B 1 31 ? -11.039 1.886 2.736 1 94.25 31 CYS B O 1
ATOM 2687 N N . THR B 1 32 ? -12.422 3.48 1.898 1 93.38 32 THR B N 1
ATOM 2688 C CA . THR B 1 32 ? -11.562 4.582 2.311 1 93.38 32 THR B CA 1
ATOM 2689 C C . THR B 1 32 ? -11.297 4.527 3.812 1 93.38 32 THR B C 1
ATOM 2691 O O . THR B 1 32 ? -10.156 4.703 4.254 1 93.38 32 THR B O 1
ATOM 2694 N N . SER B 1 33 ? -12.352 4.242 4.586 1 93 33 SER B N 1
ATOM 2695 C CA . SER B 1 33 ? -12.203 4.195 6.035 1 93 33 SER B CA 1
ATOM 2696 C C . SER B 1 33 ? -11.289 3.059 6.465 1 93 33 SER B C 1
ATOM 2698 O O . SER B 1 33 ? -10.461 3.225 7.363 1 93 33 SER B O 1
ATOM 2700 N N . ASP B 1 34 ? -11.367 1.929 5.828 1 95.94 34 ASP B N 1
ATOM 2701 C CA . ASP B 1 34 ? -10.547 0.772 6.168 1 95.94 34 ASP B CA 1
ATOM 2702 C C . ASP B 1 34 ? -9.086 1.016 5.805 1 95.94 34 ASP B C 1
ATOM 2704 O O . ASP B 1 34 ? -8.18 0.646 6.562 1 95.94 34 ASP B O 1
ATOM 2708 N N . LEU B 1 35 ? -8.898 1.61 4.668 1 95.94 35 LEU B N 1
ATOM 2709 C CA . LEU B 1 35 ? -7.535 1.918 4.242 1 95.94 35 LEU B CA 1
ATOM 2710 C C . LEU B 1 35 ? -6.902 2.961 5.16 1 95.94 35 LEU B C 1
ATOM 2712 O O . LEU B 1 35 ? -5.715 2.873 5.48 1 95.94 35 LEU B O 1
ATOM 2716 N N . SER B 1 36 ? -7.711 3.932 5.57 1 93.69 36 SER B N 1
ATOM 2717 C CA . SER B 1 36 ? -7.238 4.918 6.531 1 93.69 36 SER B CA 1
ATOM 2718 C C . SER B 1 36 ? -6.867 4.262 7.859 1 93.69 36 SER B C 1
ATOM 2720 O O . SER B 1 36 ? -5.848 4.605 8.461 1 93.69 36 SER B O 1
ATOM 2722 N N . ASN B 1 37 ? -7.676 3.326 8.273 1 93.44 37 ASN B N 1
ATOM 2723 C CA . ASN B 1 37 ? -7.387 2.582 9.5 1 93.44 37 ASN B CA 1
ATOM 2724 C C . ASN B 1 37 ? -6.055 1.843 9.398 1 93.44 37 ASN B C 1
ATOM 2726 O O . ASN B 1 37 ? -5.266 1.85 10.344 1 93.44 37 ASN B O 1
ATOM 2730 N N . PHE B 1 38 ? -5.867 1.226 8.305 1 96.69 38 PHE B N 1
ATOM 2731 C CA . PHE B 1 38 ? -4.617 0.515 8.07 1 96.69 38 PHE B CA 1
ATOM 2732 C C . PHE B 1 38 ? -3.43 1.466 8.164 1 96.69 38 PHE B C 1
ATOM 2734 O O . PHE B 1 38 ? -2.414 1.145 8.781 1 96.69 38 PHE B O 1
ATOM 2741 N N . LEU B 1 39 ? -3.531 2.633 7.535 1 95.56 39 LEU B N 1
ATOM 2742 C CA . LEU B 1 39 ? -2.451 3.613 7.531 1 95.56 39 LEU B CA 1
ATOM 2743 C C . LEU B 1 39 ? -2.15 4.098 8.945 1 95.56 39 LEU B C 1
ATOM 2745 O O . LEU B 1 39 ? -0.992 4.113 9.367 1 95.56 39 LEU B O 1
ATOM 2749 N N . VAL B 1 40 ? -3.172 4.418 9.695 1 92.62 40 VAL B N 1
ATOM 2750 C CA . VAL B 1 40 ? -3.016 5.039 11.008 1 92.62 40 VAL B CA 1
ATOM 2751 C C . VAL B 1 40 ? -2.553 3.998 12.023 1 92.62 40 VAL B C 1
ATOM 2753 O O . VAL B 1 40 ? -1.763 4.305 12.922 1 92.62 40 VAL B O 1
ATOM 2756 N N . LYS B 1 41 ? -2.973 2.756 11.828 1 94.44 41 LYS B N 1
ATOM 2757 C CA . LYS B 1 41 ? -2.715 1.739 12.844 1 94.44 41 LYS B CA 1
ATOM 2758 C C . LYS B 1 41 ? -1.446 0.954 12.523 1 94.44 41 LYS B C 1
ATOM 2760 O O . LYS B 1 41 ? -0.831 0.371 13.422 1 94.44 41 LYS B O 1
ATOM 2765 N N . VAL B 1 42 ? -1.059 0.987 11.25 1 96.62 42 VAL B N 1
ATOM 2766 C CA . VAL B 1 42 ? 0.028 0.081 10.891 1 96.62 42 VAL B CA 1
ATOM 2767 C C . VAL B 1 42 ? 1.132 0.854 10.172 1 96.62 42 VAL B C 1
ATOM 2769 O O . VAL B 1 42 ? 2.197 1.099 10.742 1 96.62 42 VAL B O 1
ATOM 2772 N N . ALA B 1 43 ? 0.845 1.378 8.984 1 96.94 43 ALA B N 1
ATOM 2773 C CA . ALA B 1 43 ? 1.883 1.881 8.086 1 96.94 43 ALA B CA 1
ATOM 2774 C C . ALA B 1 43 ? 2.572 3.105 8.68 1 96.94 43 ALA B C 1
ATOM 2776 O O . ALA B 1 43 ? 3.803 3.164 8.742 1 96.94 43 ALA B O 1
ATOM 2777 N N . LEU B 1 44 ? 1.801 4.07 9.164 1 95.69 44 LEU B N 1
ATOM 2778 C CA . LEU B 1 44 ? 2.357 5.324 9.656 1 95.69 44 LEU B CA 1
ATOM 2779 C C . LEU B 1 44 ? 3.176 5.098 10.922 1 95.69 44 LEU B C 1
ATOM 2781 O O . LEU B 1 44 ? 4.312 5.562 11.023 1 95.69 44 LEU B O 1
ATOM 2785 N N . PRO B 1 45 ? 2.631 4.336 11.867 1 96.44 45 PRO B N 1
ATOM 2786 C CA . PRO B 1 45 ? 3.438 4.051 13.055 1 96.44 45 PRO B CA 1
ATOM 2787 C C . PRO B 1 45 ? 4.766 3.379 12.719 1 96.44 45 PRO B C 1
ATOM 2789 O O . PRO B 1 45 ? 5.801 3.723 13.305 1 96.44 45 PRO B O 1
ATOM 2792 N N . ILE B 1 46 ? 4.719 2.492 11.797 1 97.62 46 ILE B N 1
ATOM 2793 C CA . ILE B 1 46 ? 5.926 1.765 11.422 1 97.62 46 ILE B CA 1
ATOM 2794 C C . ILE B 1 46 ? 6.914 2.715 10.742 1 97.62 46 ILE B C 1
ATOM 2796 O O . ILE B 1 46 ? 8.117 2.654 11 1 97.62 46 ILE B O 1
ATOM 2800 N N . THR B 1 47 ? 6.418 3.57 9.891 1 97 47 THR B N 1
ATOM 2801 C CA . THR B 1 47 ? 7.258 4.555 9.219 1 97 47 THR B CA 1
ATOM 2802 C C . THR B 1 47 ? 7.957 5.457 10.227 1 97 47 THR B C 1
ATOM 2804 O O . THR B 1 47 ? 9.156 5.707 10.117 1 97 47 THR B O 1
ATOM 2807 N N . ILE B 1 48 ? 7.207 5.91 11.172 1 96.69 48 ILE B N 1
ATOM 2808 C CA . ILE B 1 48 ? 7.75 6.777 12.211 1 96.69 48 ILE B CA 1
ATOM 2809 C C . ILE B 1 48 ? 8.797 6.02 13.023 1 96.69 48 ILE B C 1
ATOM 2811 O O . ILE B 1 48 ? 9.898 6.523 13.258 1 96.69 48 ILE B O 1
ATOM 2815 N N . PHE B 1 49 ? 8.461 4.812 13.43 1 97.44 49 PHE B N 1
ATOM 2816 C CA . PHE B 1 49 ? 9.391 3.98 14.188 1 97.44 49 PHE B CA 1
ATOM 2817 C C . PHE B 1 49 ? 10.695 3.795 13.43 1 97.44 49 PHE B C 1
ATOM 2819 O O . PHE B 1 49 ? 11.781 3.977 14 1 97.44 49 PHE B O 1
ATOM 2826 N N . CYS B 1 50 ? 10.617 3.49 12.164 1 97 50 CYS B N 1
ATOM 2827 C CA . CYS B 1 50 ? 11.797 3.244 11.344 1 97 50 CYS B CA 1
ATOM 2828 C C . CYS B 1 50 ? 12.664 4.496 11.242 1 97 50 CYS B C 1
ATOM 2830 O O . CYS B 1 50 ? 13.891 4.406 11.188 1 97 50 CYS B O 1
ATOM 2832 N N . SER B 1 51 ? 12.016 5.66 11.195 1 95.81 51 SER B N 1
ATOM 2833 C CA . SER B 1 51 ? 12.758 6.91 11.055 1 95.81 51 SER B CA 1
ATOM 2834 C C . SER B 1 51 ? 13.594 7.203 12.297 1 95.81 51 SER B C 1
ATOM 2836 O O . SER B 1 51 ? 14.531 8.008 12.25 1 95.81 51 SER B O 1
ATOM 2838 N N . MET B 1 52 ? 13.273 6.551 13.414 1 96.69 52 MET B N 1
ATOM 2839 C CA . MET B 1 52 ? 13.93 6.844 14.68 1 96.69 52 MET B CA 1
ATOM 2840 C C . MET B 1 52 ? 15.023 5.824 14.977 1 96.69 52 MET B C 1
ATOM 2842 O O . MET B 1 52 ? 15.773 5.973 15.945 1 96.69 52 MET B O 1
ATOM 2846 N N . ILE B 1 53 ? 15.055 4.719 14.211 1 96.69 53 ILE B N 1
ATOM 2847 C CA . ILE B 1 53 ? 16.156 3.766 14.297 1 96.69 53 ILE B CA 1
ATOM 2848 C C . ILE B 1 53 ? 17.375 4.328 13.586 1 96.69 53 ILE B C 1
ATOM 2850 O O . ILE B 1 53 ? 17.578 4.09 12.391 1 96.69 53 ILE B O 1
ATOM 2854 N N . ARG B 1 54 ? 18.219 4.996 14.305 1 95.81 54 ARG B N 1
ATOM 2855 C CA . ARG B 1 54 ? 19.391 5.703 13.797 1 95.81 54 ARG B CA 1
ATOM 2856 C C . ARG B 1 54 ? 20.391 5.98 14.914 1 95.81 54 ARG B C 1
ATOM 2858 O O . ARG B 1 54 ? 20.047 5.867 16.094 1 95.81 54 ARG B O 1
ATOM 2865 N N . PRO B 1 55 ? 21.656 6.289 14.586 1 96.06 55 PRO B N 1
ATOM 2866 C CA . PRO B 1 55 ? 22.609 6.648 15.641 1 96.06 55 PRO B CA 1
ATOM 2867 C C . PRO B 1 55 ? 22.156 7.863 16.453 1 96.06 55 PRO B C 1
ATOM 2869 O O . PRO B 1 55 ? 21.531 8.773 15.906 1 96.06 55 PRO B O 1
ATOM 2872 N N . PHE B 1 56 ? 22.562 7.855 17.672 1 96.38 56 PHE B N 1
ATOM 2873 C CA . PHE B 1 56 ? 22.219 8.953 18.562 1 96.38 56 PHE B CA 1
ATOM 2874 C C . PHE B 1 56 ? 22.953 10.227 18.156 1 96.38 56 PHE B C 1
ATOM 2876 O O . PHE B 1 56 ? 24.172 10.211 17.938 1 96.38 56 PHE B O 1
ATOM 2883 N N . GLU B 1 57 ? 22.188 11.258 18.031 1 96.12 57 GLU B N 1
ATOM 2884 C CA . GLU B 1 57 ? 22.719 12.586 17.734 1 96.12 57 GLU B CA 1
ATOM 2885 C C . GLU B 1 57 ? 22.172 13.625 18.703 1 96.12 57 GLU B C 1
ATOM 2887 O O . GLU B 1 57 ? 20.969 13.875 18.734 1 96.12 57 GLU B O 1
ATOM 2892 N N . GLN B 1 58 ? 23.016 14.266 19.406 1 94.56 58 GLN B N 1
ATOM 2893 C CA . GLN B 1 58 ? 22.609 15.273 20.375 1 94.56 58 GLN B CA 1
ATOM 2894 C C . GLN B 1 58 ? 21.906 16.438 19.703 1 94.56 58 GLN B C 1
ATOM 2896 O O . GLN B 1 58 ? 20.953 17 20.266 1 94.56 58 GLN B O 1
ATOM 2901 N N . SER B 1 59 ? 22.359 16.797 18.578 1 94.62 59 SER B N 1
ATOM 2902 C CA . SER B 1 59 ? 21.734 17.891 17.844 1 94.62 59 SER B CA 1
ATOM 2903 C C . SER B 1 59 ? 20.281 17.609 17.531 1 94.62 59 SER B C 1
ATOM 2905 O O . SER B 1 59 ? 19.422 18.484 17.641 1 94.62 59 SER B O 1
ATOM 2907 N N . LEU B 1 60 ? 20 16.391 17.234 1 95.75 60 LEU B N 1
ATOM 2908 C CA . LEU B 1 60 ? 18.625 16 16.922 1 95.75 60 LEU B CA 1
ATOM 2909 C C . LEU B 1 60 ? 17.75 16.031 18.172 1 95.75 60 LEU B C 1
ATOM 2911 O O . LEU B 1 60 ? 16.562 16.391 18.094 1 95.75 60 LEU B O 1
ATOM 2915 N N . LEU B 1 61 ? 18.328 15.711 19.266 1 95.44 61 LEU B N 1
ATOM 2916 C CA . LEU B 1 61 ? 17.609 15.773 20.531 1 95.44 61 LEU B CA 1
ATOM 2917 C C . LEU B 1 61 ? 17.234 17.203 20.875 1 95.44 61 LEU B C 1
ATOM 2919 O O . LEU B 1 61 ? 16.094 17.484 21.297 1 95.44 61 LEU B O 1
ATOM 2923 N N . VAL B 1 62 ? 18.141 18.062 20.703 1 95.5 62 VAL B N 1
ATOM 2924 C CA . VAL B 1 62 ? 17.906 19.469 20.984 1 95.5 62 VAL B CA 1
ATOM 2925 C C . VAL B 1 62 ? 16.828 20.016 20.047 1 95.5 62 VAL B C 1
ATOM 2927 O O . VAL B 1 62 ? 15.898 20.703 20.5 1 95.5 62 VAL B O 1
ATOM 2930 N N . GLU B 1 63 ? 16.922 19.672 18.781 1 96.75 63 GLU B N 1
ATOM 2931 C CA . GLU B 1 63 ? 15.906 20.078 17.812 1 96.75 63 GLU B CA 1
ATOM 2932 C C . GLU B 1 63 ? 14.539 19.516 18.172 1 96.75 63 GLU B C 1
ATOM 2934 O O . GLU B 1 63 ? 13.516 20.172 17.938 1 96.75 63 GLU B O 1
ATOM 2939 N N . SER B 1 64 ? 14.602 18.344 18.719 1 97.25 64 SER B N 1
ATOM 2940 C CA . SER B 1 64 ? 13.352 17.703 19.125 1 97.25 64 SER B CA 1
ATOM 2941 C C . SER B 1 64 ? 12.656 18.484 20.234 1 97.25 64 SER B C 1
ATOM 2943 O O . SER B 1 64 ? 11.438 18.656 20.203 1 97.25 64 SER B O 1
ATOM 2945 N N . ILE B 1 65 ? 13.375 18.953 21.141 1 96.38 65 ILE B N 1
ATOM 2946 C CA . ILE B 1 65 ? 12.828 19.766 22.234 1 96.38 65 ILE B CA 1
ATOM 2947 C C . ILE B 1 65 ? 12.305 21.094 21.688 1 96.38 65 ILE B C 1
ATOM 2949 O O . ILE B 1 65 ? 11.203 21.531 22.031 1 96.38 65 ILE B O 1
ATOM 2953 N N . HIS B 1 66 ? 13.07 21.656 20.797 1 95.56 66 HIS B N 1
ATOM 2954 C CA . HIS B 1 66 ? 12.688 22.938 20.203 1 95.56 66 HIS B CA 1
ATOM 2955 C C . HIS B 1 66 ? 11.383 22.797 19.422 1 95.56 66 HIS B C 1
ATOM 2957 O O . HIS B 1 66 ? 10.477 23.625 19.578 1 95.56 66 HIS B O 1
ATOM 2963 N N . ILE B 1 67 ? 11.281 21.797 18.609 1 96.94 67 ILE B N 1
ATOM 2964 C CA . ILE B 1 67 ? 10.094 21.688 17.766 1 96.94 67 ILE B CA 1
ATOM 2965 C C . ILE B 1 67 ? 8.875 21.359 18.625 1 96.94 67 ILE B C 1
ATOM 2967 O O . ILE B 1 67 ? 7.762 21.797 18.312 1 96.94 67 ILE B O 1
ATOM 2971 N N . PHE B 1 68 ? 9.094 20.609 19.656 1 97.25 68 PHE B N 1
ATOM 2972 C CA . PHE B 1 68 ? 8.008 20.297 20.562 1 97.25 68 PHE B CA 1
ATOM 2973 C C . PHE B 1 68 ? 7.41 21.562 21.156 1 97.25 68 PHE B C 1
ATOM 2975 O O . PHE B 1 68 ? 6.191 21.766 21.141 1 97.25 68 PHE B O 1
ATOM 2982 N N . VAL B 1 69 ? 8.211 22.469 21.594 1 96.44 69 VAL B N 1
ATOM 2983 C CA . VAL B 1 69 ? 7.781 23.719 22.234 1 96.44 69 VAL B CA 1
ATOM 2984 C C . VAL B 1 69 ? 7.207 24.656 21.188 1 96.44 69 VAL B C 1
ATOM 2986 O O . VAL B 1 69 ? 6.152 25.266 21.406 1 96.44 69 VAL B O 1
ATOM 2989 N N . ILE B 1 70 ? 7.855 24.734 20.094 1 96.44 70 ILE B N 1
ATOM 2990 C CA . ILE B 1 70 ? 7.453 25.656 19.047 1 96.44 70 ILE B CA 1
ATOM 2991 C C . ILE B 1 70 ? 6.09 25.25 18.484 1 96.44 70 ILE B C 1
ATOM 2993 O O . ILE B 1 70 ? 5.27 26.109 18.156 1 96.44 70 ILE B O 1
ATOM 2997 N N . MET B 1 71 ? 5.84 23.984 18.453 1 97.5 71 MET B N 1
ATOM 2998 C CA . MET B 1 71 ? 4.559 23.5 17.938 1 97.5 71 MET B CA 1
ATOM 2999 C C . MET B 1 71 ? 3.416 23.922 18.859 1 97.5 71 MET B C 1
ATOM 3001 O O . MET B 1 71 ? 2.309 24.203 18.391 1 97.5 71 MET B O 1
ATOM 3005 N N . ILE B 1 72 ? 3.662 23.984 20.141 1 97.19 72 ILE B N 1
ATOM 3006 C CA . ILE B 1 72 ? 2.658 24.484 21.078 1 97.19 72 ILE B CA 1
ATOM 3007 C C . ILE B 1 72 ? 2.318 25.938 20.75 1 97.19 72 ILE B C 1
ATOM 3009 O O . ILE B 1 72 ? 1.145 26.281 20.625 1 97.19 72 ILE B O 1
ATOM 3013 N N . ILE B 1 73 ? 3.318 26.672 20.578 1 95.81 73 ILE B N 1
ATOM 3014 C CA . ILE B 1 73 ? 3.148 28.094 20.281 1 95.81 73 ILE B CA 1
ATOM 3015 C C . ILE B 1 73 ? 2.469 28.266 18.922 1 95.81 73 ILE B C 1
ATOM 3017 O O . ILE B 1 73 ? 1.559 29.078 18.781 1 95.81 73 ILE B O 1
ATOM 3021 N N . PHE B 1 74 ? 2.904 27.453 18 1 97.25 74 PHE B N 1
ATOM 3022 C CA . PHE B 1 74 ? 2.352 27.484 16.656 1 97.25 74 PHE B CA 1
ATOM 3023 C C . PHE B 1 74 ? 0.844 27.266 16.688 1 97.25 74 PHE B C 1
ATOM 3025 O O . PHE B 1 74 ? 0.088 28.031 16.078 1 97.25 74 PHE B O 1
ATOM 3032 N N . HIS B 1 75 ? 0.377 26.266 17.391 1 97.94 75 HIS B N 1
ATOM 3033 C CA . HIS B 1 75 ? -1.045 25.938 17.422 1 97.94 75 HIS B CA 1
ATOM 3034 C C . HIS B 1 75 ? -1.833 27 18.188 1 97.94 75 HIS B C 1
ATOM 3036 O O . HIS B 1 75 ? -2.986 27.281 17.859 1 97.94 75 HIS B O 1
ATOM 3042 N N . ILE B 1 76 ? -1.219 27.594 19.188 1 96.81 76 ILE B N 1
ATOM 3043 C CA . ILE B 1 76 ? -1.872 28.672 19.938 1 96.81 76 ILE B CA 1
ATOM 3044 C C . ILE B 1 76 ? -2.078 29.875 19.031 1 96.81 76 ILE B C 1
ATOM 3046 O O . ILE B 1 76 ? -3.164 30.469 19 1 96.81 76 ILE B O 1
ATOM 3050 N N . VAL B 1 77 ? -1.029 30.219 18.297 1 96.81 77 VAL B N 1
ATOM 3051 C CA . VAL B 1 77 ? -1.134 31.344 17.359 1 96.81 77 VAL B CA 1
ATOM 3052 C C . VAL B 1 77 ? -2.219 31.047 16.328 1 96.81 77 VAL B C 1
ATOM 3054 O O . VAL B 1 77 ? -3.039 31.922 16.031 1 96.81 77 VAL B O 1
ATOM 3057 N N . CYS B 1 78 ? -2.244 29.859 15.812 1 97.94 78 CYS B N 1
ATOM 3058 C CA . CYS B 1 78 ? -3.225 29.484 14.805 1 97.94 78 CYS B CA 1
ATOM 3059 C C . CYS B 1 78 ? -4.637 29.5 15.375 1 97.94 78 CYS B C 1
ATOM 3061 O O . CYS B 1 78 ? -5.594 29.828 14.664 1 97.94 78 CYS B O 1
ATOM 3063 N N . LEU B 1 79 ? -4.758 29.125 16.656 1 97.5 79 LEU B N 1
ATOM 3064 C CA . LEU B 1 79 ? -6.047 29.234 17.328 1 97.5 79 LEU B CA 1
ATOM 3065 C C . LEU B 1 79 ? -6.562 30.672 17.297 1 97.5 79 LEU B C 1
ATOM 3067 O O . LEU B 1 79 ? -7.727 30.906 16.969 1 97.5 79 LEU B O 1
ATOM 3071 N N . PHE B 1 80 ? -5.711 31.594 17.609 1 97.44 80 PHE B N 1
ATOM 3072 C CA . PHE B 1 80 ? -6.113 33 17.641 1 97.44 80 PHE B CA 1
ATOM 3073 C C . PHE B 1 80 ? -6.426 33.5 16.234 1 97.44 80 PHE B C 1
ATOM 3075 O O . PHE B 1 80 ? -7.34 34.312 16.047 1 97.44 80 PHE B O 1
ATOM 3082 N N . ILE B 1 81 ? -5.684 33.031 15.281 1 97.19 81 ILE B N 1
ATOM 3083 C CA . ILE B 1 81 ? -5.98 33.375 13.898 1 97.19 81 ILE B CA 1
ATOM 3084 C C . ILE B 1 81 ? -7.363 32.844 13.523 1 97.19 81 ILE B C 1
ATOM 3086 O O . ILE B 1 81 ? -8.164 33.562 12.914 1 97.19 81 ILE B O 1
ATOM 3090 N N . GLY B 1 82 ? -7.609 31.625 13.891 1 97.5 82 GLY B N 1
ATOM 3091 C CA . GLY B 1 82 ? -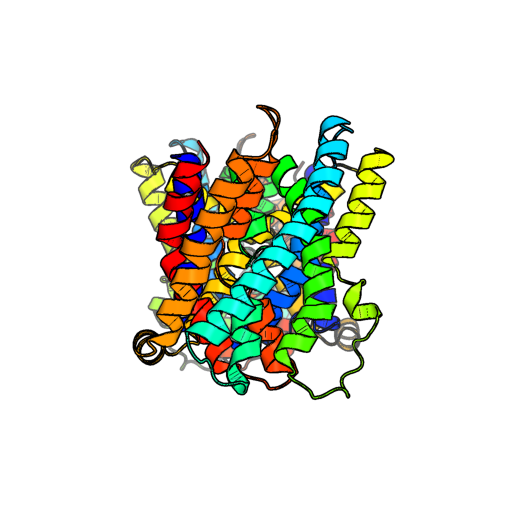8.914 31.031 13.609 1 97.5 82 GLY B CA 1
ATOM 3092 C C . GLY B 1 82 ? -10.055 31.797 14.242 1 97.5 82 GLY B C 1
ATOM 3093 O O . GLY B 1 82 ? -11.086 32.031 13.594 1 97.5 82 GLY B O 1
ATOM 3094 N N . LEU B 1 83 ? -9.859 32.219 15.492 1 96.69 83 LEU B N 1
ATOM 3095 C CA . LEU B 1 83 ? -10.867 33.031 16.188 1 96.69 83 LEU B CA 1
ATOM 3096 C C . LEU B 1 83 ? -11.094 34.344 15.5 1 96.69 83 LEU B C 1
ATOM 3098 O O . LEU B 1 83 ? -12.227 34.812 15.359 1 96.69 83 LEU B O 1
ATOM 3102 N N . ALA B 1 84 ? -10.039 34.938 15.086 1 97.06 84 ALA B N 1
ATOM 3103 C CA . ALA B 1 84 ? -10.133 36.219 14.391 1 97.06 84 ALA B CA 1
ATOM 3104 C C . ALA B 1 84 ? -10.867 36.062 13.062 1 97.06 84 ALA B C 1
ATOM 3106 O O . ALA B 1 84 ? -11.703 36.906 12.711 1 97.06 84 ALA B O 1
ATOM 3107 N N . VAL B 1 85 ? -10.547 35.031 12.328 1 96.5 85 VAL B N 1
ATOM 3108 C CA . VAL B 1 85 ? -11.148 34.781 11.023 1 96.5 85 VAL B CA 1
ATOM 3109 C C . VAL B 1 85 ? -12.656 34.594 11.18 1 96.5 85 VAL B C 1
ATOM 3111 O O . VAL B 1 85 ? -13.445 35.125 10.414 1 96.5 85 VAL B O 1
ATOM 3114 N N . VAL B 1 86 ? -13.039 33.781 12.164 1 96.56 86 VAL B N 1
ATOM 3115 C CA . VAL B 1 86 ? -14.453 33.5 12.398 1 96.56 86 VAL B CA 1
ATOM 3116 C C . VAL B 1 86 ? -15.188 34.812 12.75 1 96.56 86 VAL B C 1
ATOM 3118 O O . VAL B 1 86 ? -16.312 35.031 12.312 1 96.56 86 VAL B O 1
ATOM 3121 N N . LYS B 1 87 ? -14.578 35.656 13.477 1 96.31 87 LYS B N 1
ATOM 3122 C CA . LYS B 1 87 ? -15.172 36.906 13.891 1 96.31 87 LYS B CA 1
ATOM 3123 C C . LYS B 1 87 ? -15.273 37.875 12.711 1 96.31 87 LYS B C 1
ATOM 3125 O O . LYS B 1 87 ? -16.328 38.469 12.461 1 96.31 87 LYS B O 1
ATOM 3130 N N . ILE B 1 88 ? -14.219 38.031 11.984 1 95.69 88 ILE B N 1
ATOM 3131 C CA . ILE B 1 88 ? -14.125 39 10.891 1 95.69 88 ILE B CA 1
ATOM 3132 C C . ILE B 1 88 ? -15.07 38.594 9.766 1 95.69 88 ILE B C 1
ATOM 3134 O O . ILE B 1 88 ? -15.727 39.469 9.156 1 95.69 88 ILE B O 1
ATOM 3138 N N . CYS B 1 89 ? -15.102 37.312 9.5 1 94.94 89 CYS B N 1
ATOM 3139 C CA . CYS B 1 89 ? -15.914 36.812 8.383 1 94.94 89 CYS B CA 1
ATOM 3140 C C . CYS B 1 89 ? -17.328 36.5 8.844 1 94.94 89 CYS B C 1
ATOM 3142 O O . CYS B 1 89 ? -18.156 36.031 8.055 1 94.94 89 CYS B O 1
ATOM 3144 N N . ASN B 1 90 ? -17.703 36.719 10.031 1 94.5 90 ASN B N 1
ATOM 3145 C CA . ASN B 1 90 ? -19.031 36.469 10.594 1 94.5 90 ASN B CA 1
ATOM 3146 C C . ASN B 1 90 ? -19.531 35.062 10.305 1 94.5 90 ASN B C 1
ATOM 3148 O O . ASN B 1 90 ? -20.625 34.906 9.75 1 94.5 90 ASN B O 1
ATOM 3152 N N . ILE B 1 91 ? -18.688 34.062 10.648 1 93.5 91 ILE B N 1
ATOM 3153 C CA . ILE B 1 91 ? -19.031 32.656 10.422 1 93.5 91 ILE B CA 1
ATOM 3154 C C . ILE B 1 91 ? -20.016 32.219 11.484 1 93.5 91 ILE B C 1
ATOM 3156 O O . ILE B 1 91 ? -19.844 32.469 12.672 1 93.5 91 ILE B O 1
ATOM 3160 N N . LYS B 1 92 ? -21.141 31.438 10.945 1 88 92 LYS B N 1
ATOM 3161 C CA . LYS B 1 92 ? -22.156 30.906 11.844 1 88 92 LYS B CA 1
ATOM 3162 C C . LYS B 1 92 ? -21.547 29.984 12.883 1 88 92 LYS B C 1
ATOM 3164 O O . LYS B 1 92 ? -20.594 29.25 12.594 1 88 92 LYS B O 1
ATOM 3169 N N . THR B 1 93 ? -22.078 29.969 13.984 1 85.12 93 THR B N 1
ATOM 3170 C CA . THR B 1 93 ? -21.594 29.203 15.133 1 85.12 93 THR B CA 1
ATOM 3171 C C . THR B 1 93 ? -21.453 27.734 14.773 1 85.12 93 THR B C 1
ATOM 3173 O O . THR B 1 93 ? -20.516 27.062 15.219 1 85.12 93 THR B O 1
ATOM 3176 N N . VAL B 1 94 ? -22.344 27.234 13.961 1 83.62 94 VAL B N 1
ATOM 3177 C CA . VAL B 1 94 ? -22.391 25.812 13.625 1 83.62 94 VAL B CA 1
ATOM 3178 C C . VAL B 1 94 ? -21.172 25.438 12.781 1 83.62 94 VAL B C 1
ATOM 3180 O O . VAL B 1 94 ? -20.703 24.297 12.82 1 83.62 94 VAL B O 1
ATOM 3183 N N . GLN B 1 95 ? -20.625 26.422 12.148 1 91.81 95 GLN B N 1
ATOM 3184 C CA . GLN B 1 95 ? -19.5 26.172 11.266 1 91.81 95 GLN B CA 1
ATOM 3185 C C . GLN B 1 95 ? -18.188 26.625 11.898 1 91.81 95 GLN B C 1
ATOM 3187 O O . GLN B 1 95 ? -17.109 26.25 11.445 1 91.81 95 GLN B O 1
ATOM 3192 N N . ALA B 1 96 ? -18.297 27.453 12.938 1 94.5 96 ALA B N 1
ATOM 3193 C CA . ALA B 1 96 ? -17.141 28.125 13.516 1 94.5 96 ALA B CA 1
ATOM 3194 C C . ALA B 1 96 ? -16.109 27.125 14 1 94.5 96 ALA B C 1
ATOM 3196 O O . ALA B 1 96 ? -14.898 27.344 13.836 1 94.5 96 ALA B O 1
ATOM 3197 N N . GLY B 1 97 ? -16.547 26.031 14.594 1 94.88 97 GLY B N 1
ATOM 3198 C CA . GLY B 1 97 ? -15.648 25.016 15.094 1 94.88 97 GLY B CA 1
ATOM 3199 C C . GLY B 1 97 ? -14.758 24.422 14.023 1 94.88 97 GLY B C 1
ATOM 3200 O O . GLY B 1 97 ? -13.547 24.281 14.211 1 94.88 97 GLY B O 1
ATOM 3201 N N . VAL B 1 98 ? -15.367 24.141 12.906 1 96.25 98 VAL B N 1
ATOM 3202 C CA . VAL B 1 98 ? -14.625 23.547 11.789 1 96.25 98 VAL B CA 1
ATOM 3203 C C . VAL B 1 98 ? -13.625 24.562 11.242 1 96.25 98 VAL B C 1
ATOM 3205 O O . VAL B 1 98 ? -12.484 24.203 10.922 1 96.25 98 VAL B O 1
ATOM 3208 N N . TRP B 1 99 ? -14.016 25.812 11.195 1 97.06 99 TRP B N 1
ATOM 3209 C CA . TRP B 1 99 ? -13.141 26.859 10.68 1 97.06 99 TRP B CA 1
ATOM 3210 C C . TRP B 1 99 ? -11.898 27 11.562 1 97.06 99 TRP B C 1
ATOM 3212 O O . TRP B 1 99 ? -10.773 27.031 11.062 1 97.06 99 TRP B O 1
ATOM 3222 N N . ILE B 1 100 ? -12.133 27.109 12.82 1 97.69 100 ILE B N 1
ATOM 3223 C CA . ILE B 1 100 ? -11.023 27.266 13.758 1 97.69 100 ILE B CA 1
ATOM 3224 C C . ILE B 1 100 ? -10.133 26.031 13.719 1 97.69 100 ILE B C 1
ATOM 3226 O O . ILE B 1 100 ? -8.898 26.141 13.719 1 97.69 100 ILE B O 1
ATOM 3230 N N . PHE B 1 101 ? -10.734 24.859 13.633 1 97.75 101 PHE B N 1
ATOM 3231 C CA . PHE B 1 101 ? -10 23.594 13.562 1 97.75 101 PHE B CA 1
ATOM 3232 C C . PHE B 1 101 ? -9.07 23.578 12.359 1 97.75 101 PHE B C 1
ATOM 3234 O O . PHE B 1 101 ? -7.898 23.203 12.477 1 97.75 101 PHE B O 1
ATOM 3241 N N . ILE B 1 102 ? -9.523 24.031 11.242 1 97.88 102 ILE B N 1
ATOM 3242 C CA . ILE B 1 102 ? -8.781 23.984 9.984 1 97.88 102 ILE B CA 1
ATOM 3243 C C . ILE B 1 102 ? -7.668 25.031 10.008 1 97.88 102 ILE B C 1
ATOM 3245 O O . ILE B 1 102 ? -6.613 24.828 9.406 1 97.88 102 ILE B O 1
ATOM 3249 N N . CYS B 1 103 ? -7.871 26.062 10.742 1 97.81 103 CYS B N 1
ATOM 3250 C CA . CYS B 1 103 ? -6.809 27.047 10.93 1 97.81 103 CYS B CA 1
ATOM 3251 C C . CYS B 1 103 ? -5.727 26.516 11.859 1 97.81 103 CYS B C 1
ATOM 3253 O O . CYS B 1 103 ? -4.543 26.812 11.672 1 97.81 103 CYS B O 1
ATOM 3255 N N . MET B 1 104 ? -6.102 25.703 12.773 1 97.88 104 MET B N 1
ATOM 3256 C CA . MET B 1 104 ? -5.211 25.281 13.844 1 97.88 104 MET B CA 1
ATOM 3257 C C . MET B 1 104 ? -4.367 24.078 13.406 1 97.88 104 MET B C 1
ATOM 3259 O O . MET B 1 104 ? -3.23 23.922 13.852 1 97.88 104 MET B O 1
ATOM 3263 N N . PHE B 1 105 ? -4.941 23.266 12.562 1 97.88 105 PHE B N 1
ATOM 3264 C CA . PHE B 1 105 ? -4.301 21.984 12.289 1 97.88 105 PHE B CA 1
ATOM 3265 C C . PHE B 1 105 ? -4.164 21.766 10.781 1 97.88 105 PHE B C 1
ATOM 3267 O O . PHE B 1 105 ? -4.934 22.312 10 1 97.88 105 PHE B O 1
ATOM 3274 N N . SER B 1 106 ? -3.133 20.984 10.398 1 97.88 106 SER B N 1
ATOM 3275 C CA . SER B 1 106 ? -2.885 20.656 9 1 97.88 106 SER B CA 1
ATOM 3276 C C . SER B 1 106 ? -2.803 19.156 8.789 1 97.88 106 SER B C 1
ATOM 3278 O O . SER B 1 106 ? -2.803 18.391 9.75 1 97.88 106 SER B O 1
ATOM 3280 N N . ASN B 1 107 ? -2.785 18.719 7.547 1 96.12 107 ASN B N 1
ATOM 3281 C CA . ASN B 1 107 ? -2.695 17.312 7.207 1 96.12 107 ASN B CA 1
ATOM 3282 C C . ASN B 1 107 ? -1.271 16.781 7.363 1 96.12 107 ASN B C 1
ATOM 3284 O O . ASN B 1 107 ? -0.665 16.312 6.395 1 96.12 107 ASN B O 1
ATOM 3288 N N . ASN B 1 108 ? -0.864 16.781 8.547 1 94.62 108 ASN B N 1
ATOM 3289 C CA . ASN B 1 108 ? 0.489 16.344 8.867 1 94.62 108 ASN B CA 1
ATOM 3290 C C . ASN B 1 108 ? 0.633 14.828 8.727 1 94.62 108 ASN B C 1
ATOM 3292 O O . ASN B 1 108 ? 1.643 14.336 8.219 1 94.62 108 ASN B O 1
ATOM 3296 N N . GLY B 1 109 ? -0.284 14.062 9.055 1 91.06 109 GLY B N 1
ATOM 3297 C CA . GLY B 1 109 ? -0.228 12.609 9.086 1 91.06 109 GLY B CA 1
ATOM 3298 C C . GLY B 1 109 ? -0.148 11.984 7.711 1 91.06 109 GLY B C 1
ATOM 3299 O O . GLY B 1 109 ? 0.779 11.219 7.426 1 91.06 109 GLY B O 1
ATOM 3300 N N . PHE B 1 110 ? -1.068 12.344 6.852 1 92 110 PHE B N 1
ATOM 3301 C CA . PHE B 1 110 ? -1.166 11.664 5.57 1 92 110 PHE B CA 1
ATOM 3302 C C . PHE B 1 110 ? -0.277 12.336 4.527 1 92 110 PHE B C 1
ATOM 3304 O O . PHE B 1 110 ? 0.304 11.664 3.674 1 92 110 PHE B O 1
ATOM 3311 N N . MET B 1 111 ? -0.156 13.609 4.641 1 94.94 111 MET B N 1
ATOM 3312 C CA . MET B 1 111 ? 0.607 14.312 3.615 1 94.94 111 MET B CA 1
ATOM 3313 C C . MET B 1 111 ? 1.923 14.836 4.184 1 94.94 111 MET B C 1
ATOM 3315 O O . MET B 1 111 ? 2.969 14.727 3.539 1 94.94 111 MET B O 1
ATOM 3319 N N . GLY B 1 112 ? 1.926 15.336 5.324 1 96.44 112 GLY B N 1
ATOM 3320 C CA . GLY B 1 112 ? 3.102 15.93 5.934 1 96.44 112 GLY B CA 1
ATOM 3321 C C . GLY B 1 112 ? 4.242 14.953 6.121 1 96.44 112 GLY B C 1
ATOM 3322 O O . GLY B 1 112 ? 5.387 15.242 5.762 1 96.44 112 GLY B O 1
ATOM 3323 N N . PHE B 1 113 ? 3.926 13.797 6.66 1 96.56 113 PHE B N 1
ATOM 3324 C CA . PHE B 1 113 ? 4.957 12.805 6.934 1 96.56 113 PHE B CA 1
ATOM 3325 C C . PHE B 1 113 ? 5.668 12.391 5.648 1 96.56 113 PHE B C 1
ATOM 3327 O O . PHE B 1 113 ? 6.895 12.477 5.555 1 96.56 113 PHE B O 1
ATOM 3334 N N . PRO B 1 114 ? 4.914 12.062 4.629 1 94.44 114 PRO B N 1
ATOM 3335 C CA . PRO B 1 114 ? 5.59 11.703 3.381 1 94.44 114 PRO B CA 1
ATOM 3336 C C . PRO B 1 114 ? 6.41 12.852 2.799 1 94.44 114 PRO B C 1
ATOM 3338 O O . PRO B 1 114 ? 7.523 12.633 2.316 1 94.44 114 PRO B O 1
ATOM 3341 N N . LEU B 1 115 ? 5.969 14 2.855 1 95.12 115 LEU B N 1
ATOM 3342 C CA . LEU B 1 115 ? 6.668 15.148 2.281 1 95.12 115 LEU B CA 1
ATOM 3343 C C . LEU B 1 115 ? 7.922 15.477 3.08 1 95.12 115 LEU B C 1
ATOM 3345 O O . LEU B 1 115 ? 8.969 15.773 2.502 1 95.12 115 LEU B O 1
ATOM 3349 N N . SER B 1 116 ? 7.781 15.422 4.363 1 96.38 116 SER B N 1
ATOM 3350 C CA . SER B 1 116 ? 8.938 15.703 5.211 1 96.38 116 SER B CA 1
ATOM 3351 C C . SER B 1 116 ? 10.055 14.695 4.973 1 96.38 116 SER B C 1
ATOM 3353 O O . SER B 1 116 ? 11.227 15.062 4.918 1 96.38 116 SER B O 1
ATOM 3355 N N . GLN B 1 117 ? 9.656 13.445 4.879 1 94.94 117 GLN B N 1
ATOM 3356 C CA . GLN B 1 117 ? 10.648 12.406 4.641 1 94.94 117 GLN B CA 1
ATOM 3357 C C . GLN B 1 117 ? 11.328 12.586 3.285 1 94.94 117 GLN B C 1
ATOM 3359 O O . GLN B 1 117 ? 12.539 12.406 3.162 1 94.94 117 GLN B O 1
ATOM 3364 N N . SER B 1 118 ? 10.555 12.977 2.324 1 92.56 118 SER B N 1
ATOM 3365 C CA . SER B 1 118 ? 11.102 13.117 0.977 1 92.56 118 SER B CA 1
ATOM 3366 C C . SER B 1 118 ? 12.023 14.328 0.879 1 92.56 118 SER B C 1
ATOM 3368 O O . SER B 1 118 ? 13.016 14.297 0.147 1 92.56 118 SER B O 1
ATOM 3370 N N . ILE B 1 119 ? 11.727 15.375 1.618 1 92.31 119 ILE B N 1
ATOM 3371 C CA . ILE B 1 119 ? 12.453 16.625 1.493 1 92.31 119 ILE B CA 1
ATOM 3372 C C . ILE B 1 119 ? 13.625 16.641 2.473 1 92.31 119 ILE B C 1
ATOM 3374 O O . ILE B 1 119 ? 14.727 17.094 2.133 1 92.31 119 ILE B O 1
ATOM 3378 N N . TYR B 1 120 ? 13.414 16.094 3.67 1 94.44 120 TYR B N 1
ATOM 3379 C CA . TYR B 1 120 ? 14.391 16.281 4.738 1 94.44 120 TYR B CA 1
ATOM 3380 C C . TYR B 1 120 ? 14.906 14.953 5.246 1 94.44 120 TYR B C 1
ATOM 3382 O O . TYR B 1 120 ? 15.656 14.898 6.227 1 94.44 120 TYR B O 1
ATOM 3390 N N . GLY B 1 121 ? 14.5 13.883 4.648 1 94 121 GLY B N 1
ATOM 3391 C CA . GLY B 1 121 ? 14.969 12.562 5.047 1 94 121 GLY B CA 1
ATOM 3392 C C . GLY B 1 121 ? 14.383 12.094 6.367 1 94 121 GLY B C 1
ATOM 3393 O O . GLY B 1 121 ? 13.336 12.578 6.797 1 94 121 GLY B O 1
ATOM 3394 N N . ASN B 1 122 ? 15.055 11.125 6.957 1 95.75 122 ASN B N 1
ATOM 3395 C CA . ASN B 1 122 ? 14.562 10.523 8.188 1 95.75 122 ASN B CA 1
ATOM 3396 C C . ASN B 1 122 ? 14.625 11.492 9.359 1 95.75 122 ASN B C 1
ATOM 3398 O O . ASN B 1 122 ? 13.812 11.43 10.281 1 95.75 122 ASN B O 1
ATOM 3402 N N . SER B 1 123 ? 15.594 12.414 9.297 1 96.81 123 SER B N 1
ATOM 3403 C CA . SER B 1 123 ? 15.664 13.422 10.344 1 96.81 123 SER B CA 1
ATOM 3404 C C . SER B 1 123 ? 14.43 14.32 10.328 1 96.81 123 SER B C 1
ATOM 3406 O O . SER B 1 123 ? 13.883 14.641 11.383 1 96.81 123 SER B O 1
ATOM 3408 N N . GLY B 1 124 ? 14.023 14.672 9.125 1 96.94 124 GLY B N 1
ATOM 3409 C CA . GLY B 1 124 ? 12.82 15.469 8.992 1 96.94 124 GLY B CA 1
ATOM 3410 C C . GLY B 1 124 ? 11.578 14.758 9.5 1 96.94 124 GLY B C 1
ATOM 3411 O O . GLY B 1 124 ? 10.766 15.344 10.227 1 96.94 124 GLY B O 1
ATOM 3412 N N . LEU B 1 125 ? 11.477 13.516 9.102 1 97.5 125 LEU B N 1
ATOM 3413 C CA . LEU B 1 125 ? 10.336 12.727 9.547 1 97.5 125 LEU B CA 1
ATOM 3414 C C . LEU B 1 125 ? 10.352 12.547 11.062 1 97.5 125 LEU B C 1
ATOM 3416 O O . LEU B 1 125 ? 9.305 12.609 11.711 1 97.5 125 LEU B O 1
ATOM 3420 N N . PHE B 1 126 ? 11.523 12.32 11.602 1 97.75 126 PHE B N 1
ATOM 3421 C CA . PHE B 1 126 ? 11.719 12.195 13.039 1 97.75 126 PHE B CA 1
ATOM 3422 C C . PHE B 1 126 ? 11.188 13.43 13.766 1 97.75 126 PHE B C 1
ATOM 3424 O O . PHE B 1 126 ? 10.352 13.312 14.672 1 97.75 126 PHE B O 1
ATOM 3431 N N . LEU B 1 127 ? 11.594 14.562 13.375 1 97.75 127 LEU B N 1
ATOM 3432 C CA . LEU B 1 127 ? 11.203 15.812 14.023 1 97.75 127 LEU B CA 1
ATOM 3433 C C . LEU B 1 127 ? 9.719 16.109 13.797 1 97.75 127 LEU B C 1
ATOM 3435 O O . LEU B 1 127 ? 9.031 16.578 14.695 1 97.75 127 LEU B O 1
ATOM 3439 N N . MET B 1 128 ? 9.273 15.828 12.602 1 97.5 128 MET B N 1
ATOM 3440 C CA . MET B 1 128 ? 7.859 16.016 12.305 1 97.5 128 MET B CA 1
ATOM 3441 C C . MET B 1 128 ? 6.984 15.156 13.211 1 97.5 128 MET B C 1
ATOM 3443 O O . MET B 1 128 ? 5.926 15.594 13.664 1 97.5 128 MET B O 1
ATOM 3447 N N . ALA B 1 129 ? 7.434 13.945 13.43 1 97.06 129 ALA B N 1
ATOM 3448 C CA . ALA B 1 129 ? 6.699 13.031 14.305 1 97.06 129 ALA B CA 1
ATOM 3449 C C . ALA B 1 129 ? 6.648 13.562 15.734 1 97.06 129 ALA B C 1
ATOM 3451 O O . ALA B 1 129 ? 5.613 13.461 16.406 1 97.06 129 ALA B O 1
ATOM 3452 N N . ILE B 1 130 ? 7.723 14.125 16.172 1 97 130 ILE B N 1
ATOM 3453 C CA . ILE B 1 130 ? 7.766 14.719 17.516 1 97 130 ILE B CA 1
ATOM 3454 C C . ILE B 1 130 ? 6.785 15.883 17.594 1 97 130 ILE B C 1
ATOM 3456 O O . ILE B 1 130 ? 6.016 15.992 18.547 1 97 130 ILE B O 1
ATOM 3460 N N . GLY B 1 131 ? 6.824 16.734 16.625 1 96.44 131 GLY B N 1
ATOM 3461 C CA . GLY B 1 131 ? 5.875 17.828 16.578 1 96.44 131 GLY B CA 1
ATOM 3462 C C . GLY B 1 131 ? 4.43 17.375 16.531 1 96.44 131 GLY B C 1
ATOM 3463 O O . GLY B 1 131 ? 3.547 18.031 17.078 1 96.44 131 GLY B O 1
ATOM 3464 N N . ASN B 1 132 ? 4.25 16.281 15.875 1 95.56 132 ASN B N 1
ATOM 3465 C CA . ASN B 1 132 ? 2.895 15.773 15.695 1 95.56 132 ASN B CA 1
ATOM 3466 C C . ASN B 1 132 ? 2.305 15.273 17.016 1 95.56 132 ASN B C 1
ATOM 3468 O O . ASN B 1 132 ? 1.084 15.188 17.156 1 95.56 132 ASN B O 1
ATOM 3472 N N . VAL B 1 133 ? 3.105 14.891 17.969 1 94.69 133 VAL B N 1
ATOM 3473 C CA . VAL B 1 133 ? 2.621 14.492 19.281 1 94.69 133 VAL B CA 1
ATOM 3474 C C . VAL B 1 133 ? 1.822 15.633 19.906 1 94.69 133 VAL B C 1
ATOM 3476 O O . VAL B 1 133 ? 0.745 15.414 20.469 1 94.69 133 VAL B O 1
ATOM 3479 N N . VAL B 1 134 ? 2.379 16.844 19.734 1 95.56 134 VAL B N 1
ATOM 3480 C CA . VAL B 1 134 ? 1.703 18.031 20.25 1 95.56 134 VAL B CA 1
ATOM 3481 C C . VAL B 1 134 ? 0.385 18.234 19.5 1 95.56 134 VAL B C 1
ATOM 3483 O O . VAL B 1 134 ? -0.659 18.438 20.125 1 95.56 134 VAL B O 1
ATOM 3486 N N . SER B 1 135 ? 0.45 18.125 18.219 1 95.56 135 SER B N 1
ATOM 3487 C CA . SER B 1 135 ? -0.732 18.328 17.375 1 95.56 135 SER B CA 1
ATOM 3488 C C . SER B 1 135 ? -1.836 17.328 17.75 1 95.56 135 SER B C 1
ATOM 3490 O O . SER B 1 135 ? -3 17.719 17.891 1 95.56 135 SER B O 1
ATOM 3492 N N . ASN B 1 136 ? -1.441 16.125 17.891 1 92.75 136 ASN B N 1
ATOM 3493 C CA . ASN B 1 136 ? -2.416 15.086 18.203 1 92.75 136 ASN B CA 1
ATOM 3494 C C . ASN B 1 136 ? -3.061 15.32 19.578 1 92.75 136 ASN B C 1
ATOM 3496 O O . ASN B 1 136 ? -4.266 15.125 19.734 1 92.75 136 ASN B O 1
ATOM 3500 N N . PHE B 1 137 ? -2.254 15.664 20.484 1 92.62 137 PHE B N 1
ATOM 3501 C CA . PHE B 1 137 ? -2.783 15.969 21.797 1 92.62 137 PHE B CA 1
ATOM 3502 C C . PHE B 1 137 ? -3.805 17.094 21.734 1 92.62 137 PHE B C 1
ATOM 3504 O O . PHE B 1 137 ? -4.875 17.016 22.344 1 92.62 137 PHE B O 1
ATOM 3511 N N . LEU B 1 138 ? -3.508 18.078 21 1 94.31 138 LEU B N 1
ATOM 3512 C CA . LEU B 1 138 ? -4.383 19.234 20.906 1 94.31 138 LEU B CA 1
ATOM 3513 C C . LEU B 1 138 ? -5.621 18.922 20.078 1 94.31 138 LEU B C 1
ATOM 3515 O O . LEU B 1 138 ? -6.703 19.438 20.344 1 94.31 138 LEU B O 1
ATOM 3519 N N . ILE B 1 139 ? -5.5 18.094 19.078 1 93.38 139 ILE B N 1
ATOM 3520 C CA . ILE B 1 139 ? -6.637 17.688 18.266 1 93.38 139 ILE B CA 1
ATOM 3521 C C . ILE B 1 139 ? -7.68 17 19.125 1 93.38 139 ILE B C 1
ATOM 3523 O O . ILE B 1 139 ? -8.859 17.359 19.094 1 93.38 139 ILE B O 1
ATOM 3527 N N . PHE B 1 140 ? -7.238 16.141 20 1 88.94 140 PHE B N 1
ATOM 3528 C CA . PHE B 1 140 ? -8.188 15.312 20.734 1 88.94 140 PHE B CA 1
ATOM 3529 C C . PHE B 1 140 ? -8.531 15.945 22.078 1 88.94 140 PHE B C 1
ATOM 3531 O O . PHE B 1 140 ? -9.273 15.367 22.875 1 88.94 140 PHE B O 1
ATOM 3538 N N . SER B 1 141 ? -8 17.062 22.359 1 90.19 141 SER B N 1
ATOM 3539 C CA . SER B 1 141 ? -8.422 17.844 23.516 1 90.19 141 SER B CA 1
ATOM 3540 C C . SER B 1 141 ? -9.172 19.109 23.062 1 90.19 141 SER B C 1
ATOM 3542 O O . SER B 1 141 ? -10.383 19.062 22.859 1 90.19 141 SER B O 1
ATOM 3544 N N . VAL B 1 142 ? -8.484 20.016 22.562 1 91.31 142 VAL B N 1
ATOM 3545 C CA . VAL B 1 142 ? -9.07 21.297 22.188 1 91.31 142 VAL B CA 1
ATOM 3546 C C . VAL B 1 142 ? -9.82 21.156 20.859 1 91.31 142 VAL B C 1
ATOM 3548 O O . VAL B 1 142 ? -10.898 21.734 20.688 1 91.31 142 VAL B O 1
ATOM 3551 N N . GLY B 1 143 ? -9.305 20.391 19.984 1 92.75 143 GLY B N 1
ATOM 3552 C CA . GLY B 1 143 ? -9.898 20.219 18.672 1 92.75 143 GLY B CA 1
ATOM 3553 C C . GLY B 1 143 ? -11.289 19.609 18.719 1 92.75 143 GLY B C 1
ATOM 3554 O O . GLY B 1 143 ? -12.227 20.141 18.125 1 92.75 143 GLY B O 1
ATOM 3555 N N . VAL B 1 144 ? -11.375 18.547 19.406 1 90.12 144 VAL B N 1
ATOM 3556 C CA . VAL B 1 144 ? -12.672 17.875 19.531 1 90.12 144 VAL B CA 1
ATOM 3557 C C . VAL B 1 144 ? -13.68 18.828 20.172 1 90.12 144 VAL B C 1
ATOM 3559 O O . VAL B 1 144 ? -14.836 18.906 19.734 1 90.12 144 VAL B O 1
ATOM 3562 N N . LYS B 1 145 ? -13.289 19.562 21.172 1 90.06 145 LYS B N 1
ATOM 3563 C CA . LYS B 1 145 ? -14.172 20.5 21.844 1 90.06 145 LYS B CA 1
ATOM 3564 C C . LYS B 1 145 ? -14.648 21.594 20.891 1 90.06 145 LYS B C 1
ATOM 3566 O O . LYS B 1 145 ? -15.789 22.047 20.984 1 90.06 145 LYS B O 1
ATOM 3571 N N . LEU B 1 146 ? -13.773 22 20.062 1 92.38 146 LEU B N 1
ATOM 3572 C CA . LEU B 1 146 ? -14.117 23.016 19.078 1 92.38 146 LEU B CA 1
ATOM 3573 C C . LEU B 1 146 ? -15.211 22.516 18.141 1 92.38 146 LEU B C 1
ATOM 3575 O O . LEU B 1 146 ? -16.094 23.297 17.734 1 92.38 146 LEU B O 1
ATOM 3579 N N . LEU B 1 147 ? -15.148 21.297 17.797 1 91.94 147 LEU B N 1
ATOM 3580 C CA . LEU B 1 147 ? -16.062 20.734 16.797 1 91.94 147 LEU B CA 1
ATOM 3581 C C . LEU B 1 147 ? -17.406 20.406 17.422 1 91.94 147 LEU B C 1
ATOM 3583 O O . LEU B 1 147 ? -18.453 20.562 16.781 1 91.94 147 LEU B O 1
ATOM 3587 N N . ILE B 1 148 ? -17.484 19.938 18.594 1 87 148 ILE B N 1
ATOM 3588 C CA . ILE B 1 148 ? -18.734 19.516 19.203 1 87 148 ILE B CA 1
ATOM 3589 C C . ILE B 1 148 ? -19.406 20.703 19.891 1 87 148 ILE B C 1
ATOM 3591 O O . ILE B 1 148 ? -20.609 20.656 20.188 1 87 148 ILE B O 1
ATOM 3595 N N . ARG B 1 149 ? -19.047 21.812 19.562 1 72.56 149 ARG B N 1
ATOM 3596 C CA . ARG B 1 149 ? -19.609 23.047 20.094 1 72.56 149 ARG B CA 1
ATOM 3597 C C . ARG B 1 149 ? -20.594 22.75 21.234 1 72.56 149 ARG B C 1
ATOM 3599 O O . ARG B 1 149 ? -21.688 22.266 21.016 1 72.56 149 ARG B O 1
ATOM 3606 N N . GLY B 1 150 ? -20.281 23 22.641 1 60.38 150 GLY B N 1
ATOM 3607 C CA . GLY B 1 150 ? -21.219 23.125 23.734 1 60.38 150 GLY B CA 1
ATOM 3608 C C . GLY B 1 150 ? -21.656 21.781 24.281 1 60.38 150 GLY B C 1
ATOM 3609 O O . GLY B 1 150 ? -22.406 21.719 25.266 1 60.38 150 GLY B O 1
ATOM 3610 N N . ASN B 1 151 ? -21.734 20.781 23.312 1 55.88 151 ASN B N 1
ATOM 3611 C CA . ASN B 1 151 ? -22.297 19.609 23.953 1 55.88 151 ASN B CA 1
ATOM 3612 C C . ASN B 1 151 ? -21.359 19 24.984 1 55.88 151 ASN B C 1
ATOM 3614 O O . ASN B 1 151 ? -20.406 18.312 24.641 1 55.88 151 ASN B O 1
ATOM 3618 N N . ASN B 1 152 ? -21.156 19.672 26.109 1 55.66 152 ASN B N 1
ATOM 3619 C CA . ASN B 1 152 ? -20.359 19.406 27.312 1 55.66 152 ASN B CA 1
ATOM 3620 C C . ASN B 1 152 ? -20.375 17.922 27.688 1 55.66 152 ASN B C 1
ATOM 3622 O O . ASN B 1 152 ? -19.688 17.516 28.625 1 55.66 152 ASN B O 1
ATOM 3626 N N . THR B 1 153 ? -21.234 17.094 27.062 1 55.47 153 THR B N 1
ATOM 3627 C CA . THR B 1 153 ? -21.406 15.75 27.609 1 55.47 153 THR B CA 1
ATOM 3628 C C . THR B 1 153 ? -20.359 14.797 27.016 1 55.47 153 THR B C 1
ATOM 3630 O O . THR B 1 153 ? -20.281 13.641 27.422 1 55.47 153 THR B O 1
ATOM 3633 N N . VAL B 1 154 ? -19.641 15.336 26.094 1 60.88 154 VAL B N 1
ATOM 3634 C CA . VAL B 1 154 ? -18.766 14.328 25.516 1 60.88 154 VAL B CA 1
ATOM 3635 C C . VAL B 1 154 ? -17.469 14.25 26.328 1 60.88 154 VAL B C 1
ATOM 3637 O O . VAL B 1 154 ? -16.734 15.234 26.438 1 60.88 154 VAL B O 1
ATOM 3640 N N . LYS B 1 155 ? -17.453 13.273 27.266 1 59.56 155 LYS B N 1
ATOM 3641 C CA . LYS B 1 155 ? -16.25 12.969 28.031 1 59.56 155 LYS B CA 1
ATOM 3642 C C . LYS B 1 155 ? -15.133 12.469 27.125 1 59.56 155 LYS B C 1
ATOM 3644 O O . LYS B 1 155 ? -15.289 11.461 26.438 1 59.56 155 LYS B O 1
ATOM 3649 N N . LEU B 1 156 ? -14.258 13.391 26.828 1 62.97 156 LEU B N 1
ATOM 3650 C CA . LEU B 1 156 ? -13.078 12.977 26.078 1 62.97 156 LEU B CA 1
ATOM 3651 C C . LEU B 1 156 ? -12.328 11.875 26.828 1 62.97 156 LEU B C 1
ATOM 3653 O O . LEU B 1 156 ? -12.117 11.961 28.031 1 62.97 156 LEU B O 1
ATOM 3657 N N . SER B 1 157 ? -12.336 10.688 26.297 1 60.19 157 SER B N 1
ATOM 3658 C CA . SER B 1 157 ? -11.609 9.625 26.984 1 60.19 157 SER B CA 1
ATOM 3659 C C . SER B 1 157 ? -10.109 9.898 27 1 60.19 157 SER B C 1
ATOM 3661 O O . SER B 1 157 ? -9.523 10.242 25.969 1 60.19 157 SER B O 1
ATOM 3663 N N . GLY B 1 158 ? -9.57 10.156 28.234 1 61.16 158 GLY B N 1
ATOM 3664 C CA . GLY B 1 158 ? -8.133 10.281 28.422 1 61.16 158 GLY B CA 1
ATOM 3665 C C . GLY B 1 158 ? -7.328 9.336 27.562 1 61.16 158 GLY B C 1
ATOM 3666 O O . GLY B 1 158 ? -6.234 9.68 27.094 1 61.16 158 GLY B O 1
ATOM 3667 N N . ARG B 1 159 ? -7.859 8.242 27.25 1 64.06 159 ARG B N 1
ATOM 3668 C CA . ARG B 1 159 ? -7.172 7.238 26.438 1 64.06 159 ARG B CA 1
ATOM 3669 C C . ARG B 1 159 ? -7.016 7.719 25 1 64.06 159 ARG B C 1
ATOM 3671 O O . ARG B 1 159 ? -5.973 7.496 24.375 1 64.06 159 ARG B O 1
ATOM 3678 N N . GLN B 1 160 ? -7.922 8.43 24.578 1 65.19 160 GLN B N 1
ATOM 3679 C CA . GLN B 1 160 ? -7.879 8.914 23.188 1 65.19 160 GLN B CA 1
ATOM 3680 C C . GLN B 1 160 ? -6.867 10.047 23.031 1 65.19 160 GLN B C 1
ATOM 3682 O O . GLN B 1 160 ? -6.324 10.25 21.953 1 65.19 160 GLN B O 1
ATOM 3687 N N . LEU B 1 161 ? -6.645 10.656 24.172 1 64.38 161 LEU B N 1
ATOM 3688 C CA . LEU B 1 161 ? -5.746 11.805 24.156 1 64.38 161 LEU B CA 1
ATOM 3689 C C . LEU B 1 161 ? -4.297 11.359 24 1 64.38 161 LEU B C 1
ATOM 3691 O O . LEU B 1 161 ? -3.527 11.992 23.266 1 64.38 161 LEU B O 1
ATOM 3695 N N . PHE B 1 162 ? -4.004 10.289 24.578 1 70.56 162 PHE B N 1
ATOM 3696 C CA . PHE B 1 162 ? -2.594 9.922 24.609 1 70.56 162 PHE B CA 1
ATOM 3697 C C . PHE B 1 162 ? -2.361 8.602 23.875 1 70.56 162 PHE B C 1
ATOM 3699 O O . PHE B 1 162 ? -1.271 8.352 23.359 1 70.56 162 PHE B O 1
ATOM 3706 N N . TYR B 1 163 ? -3.322 7.891 23.859 1 75.44 163 TYR B N 1
ATOM 3707 C CA . TYR B 1 163 ? -3.127 6.555 23.312 1 75.44 163 TYR B CA 1
ATOM 3708 C C . TYR B 1 163 ? -3.521 6.508 21.844 1 75.44 163 TYR B C 1
ATOM 3710 O O . TYR B 1 163 ? -4.707 6.441 21.516 1 75.44 163 TYR B O 1
ATOM 3718 N N . ASN B 1 164 ? -2.617 6.816 21.094 1 85 164 ASN B N 1
ATOM 3719 C CA . ASN B 1 164 ? -2.758 6.625 19.641 1 85 164 ASN B CA 1
ATOM 3720 C C . ASN B 1 164 ? -1.567 5.871 19.062 1 85 164 ASN B C 1
ATOM 3722 O O . ASN B 1 164 ? -0.468 5.91 19.609 1 85 164 ASN B O 1
ATOM 3726 N N . ASN B 1 165 ? -1.822 5.109 18.047 1 89.44 165 ASN B N 1
ATOM 3727 C CA . ASN B 1 165 ? -0.814 4.238 17.453 1 89.44 165 ASN B CA 1
ATOM 3728 C C . ASN B 1 165 ? 0.437 5.016 17.062 1 89.44 165 ASN B C 1
ATOM 3730 O O . ASN B 1 165 ? 1.556 4.527 17.219 1 89.44 165 ASN B O 1
ATOM 3734 N N . ILE B 1 166 ? 0.222 6.238 16.641 1 90.69 166 ILE B N 1
ATOM 3735 C CA . ILE B 1 166 ? 1.338 7.062 16.188 1 90.69 166 ILE B CA 1
ATOM 3736 C C . ILE B 1 166 ? 2.176 7.496 17.391 1 90.69 166 ILE B C 1
ATOM 3738 O O . ILE B 1 166 ? 3.406 7.402 17.375 1 90.69 166 ILE B O 1
ATOM 3742 N N . ASN B 1 167 ? 1.549 7.941 18.484 1 93.19 167 ASN B N 1
ATOM 3743 C CA . ASN B 1 167 ? 2.266 8.352 19.688 1 93.19 167 ASN B CA 1
ATOM 3744 C C . ASN B 1 167 ? 3.014 7.176 20.312 1 93.19 167 ASN B C 1
ATOM 3746 O O . ASN B 1 167 ? 4.129 7.34 20.812 1 93.19 167 ASN B O 1
ATOM 3750 N N . ILE B 1 168 ? 2.389 6.039 20.266 1 94.25 168 ILE B N 1
ATOM 3751 C CA . ILE B 1 168 ? 3.043 4.844 20.781 1 94.25 168 ILE B CA 1
ATOM 3752 C C . ILE B 1 168 ? 4.293 4.543 19.969 1 94.25 168 ILE B C 1
ATOM 3754 O O . ILE B 1 168 ? 5.336 4.184 20.516 1 94.25 168 ILE B O 1
ATOM 3758 N N . ALA B 1 169 ? 4.191 4.703 18.688 1 95.5 169 ALA B N 1
ATOM 3759 C CA . ALA B 1 169 ? 5.332 4.477 17.812 1 95.5 169 ALA B CA 1
ATOM 3760 C C . ALA B 1 169 ? 6.473 5.441 18.125 1 95.5 169 ALA B C 1
ATOM 3762 O O . ALA B 1 169 ? 7.645 5.062 18.094 1 95.5 169 ALA B O 1
ATOM 3763 N N . VAL B 1 170 ? 6.117 6.691 18.438 1 95.44 170 VAL B N 1
ATOM 3764 C CA . VAL B 1 170 ? 7.121 7.691 18.781 1 95.44 170 VAL B CA 1
ATOM 3765 C C . VAL B 1 170 ? 7.828 7.281 20.078 1 95.44 170 VAL B C 1
ATOM 3767 O O . VAL B 1 170 ? 9.062 7.316 20.156 1 95.44 170 VAL B O 1
ATOM 3770 N N . VAL B 1 171 ? 7.059 6.875 21.062 1 96.19 171 VAL B N 1
ATOM 3771 C CA . VAL B 1 171 ? 7.629 6.48 22.344 1 96.19 171 VAL B CA 1
ATOM 3772 C C . VAL B 1 171 ? 8.539 5.273 22.156 1 96.19 171 VAL B C 1
ATOM 3774 O O . VAL B 1 171 ? 9.68 5.266 22.641 1 96.19 171 VAL B O 1
ATOM 3777 N N . LEU B 1 172 ? 8.078 4.242 21.422 1 96.56 172 LEU B N 1
ATOM 3778 C CA . LEU B 1 172 ? 8.891 3.059 21.156 1 96.56 172 LEU B CA 1
ATOM 3779 C C . LEU B 1 172 ? 10.141 3.422 20.359 1 96.56 172 LEU B C 1
ATOM 3781 O O . LEU B 1 172 ? 11.227 2.922 20.656 1 96.56 172 LEU B O 1
ATOM 3785 N N . GLY B 1 173 ? 9.945 4.238 19.359 1 97.19 173 GLY B N 1
ATOM 3786 C CA . GLY B 1 173 ? 11.078 4.703 18.578 1 97.19 173 GLY B CA 1
ATOM 3787 C C . GLY B 1 173 ? 12.125 5.414 19.406 1 97.19 173 GLY B C 1
ATOM 3788 O O . GLY B 1 173 ? 13.328 5.199 19.234 1 97.19 173 GLY B O 1
ATOM 3789 N N . LEU B 1 174 ? 11.664 6.281 20.344 1 96.88 174 LEU B N 1
ATOM 3790 C CA . LEU B 1 174 ? 12.57 7.023 21.219 1 96.88 174 LEU B CA 1
ATOM 3791 C C . LEU B 1 174 ? 13.328 6.078 22.141 1 96.88 174 LEU B C 1
ATOM 3793 O O . LEU B 1 174 ? 14.508 6.297 22.422 1 96.88 174 LEU B O 1
ATOM 3797 N N . ILE B 1 175 ? 12.641 5.07 22.625 1 97.56 175 ILE B N 1
ATOM 3798 C CA . ILE B 1 175 ? 13.312 4.078 23.469 1 97.56 175 ILE B CA 1
ATOM 3799 C C . ILE B 1 175 ? 14.469 3.451 22.703 1 97.56 175 ILE B C 1
ATOM 3801 O O . ILE B 1 175 ? 15.586 3.352 23.219 1 97.56 175 ILE B O 1
ATOM 3805 N N . PHE B 1 176 ? 14.266 3.062 21.469 1 97.19 176 PHE B N 1
ATOM 3806 C CA . PHE B 1 176 ? 15.312 2.469 20.656 1 97.19 176 PHE B CA 1
ATOM 3807 C C . PHE B 1 176 ? 16.391 3.5 20.328 1 97.19 176 PHE B C 1
ATOM 3809 O O . PHE B 1 176 ? 17.578 3.168 20.25 1 97.19 176 PHE B O 1
ATOM 3816 N N . TYR B 1 177 ? 15.922 4.762 20.078 1 96.81 177 TYR B N 1
ATOM 3817 C CA . TYR B 1 177 ? 16.859 5.836 19.766 1 96.81 177 TYR B CA 1
ATOM 3818 C C . TYR B 1 177 ? 17.844 6.062 20.891 1 96.81 177 TYR B C 1
ATOM 3820 O O . TYR B 1 177 ? 19.047 6.23 20.656 1 96.81 177 TYR B O 1
ATOM 3828 N N . PHE B 1 178 ? 17.391 5.973 22.156 1 97.19 178 PHE B N 1
ATOM 3829 C CA . PHE B 1 178 ? 18.234 6.262 23.312 1 97.19 178 PHE B CA 1
ATOM 3830 C C . PHE B 1 178 ? 19.047 5.039 23.719 1 97.19 178 PHE B C 1
ATOM 3832 O O . PHE B 1 178 ? 20.188 5.16 24.141 1 97.19 178 PHE B O 1
ATOM 3839 N N . THR B 1 179 ? 18.469 3.842 23.578 1 97.38 179 THR B N 1
ATOM 3840 C CA . THR B 1 179 ? 19.141 2.627 24.031 1 97.38 179 THR B CA 1
ATOM 3841 C C . THR B 1 179 ? 20.062 2.08 22.953 1 97.38 179 THR B C 1
ATOM 3843 O O . THR B 1 179 ? 20.953 1.27 23.234 1 97.38 179 THR B O 1
ATOM 3846 N N . GLN B 1 180 ? 19.781 2.445 21.688 1 96.94 180 GLN B N 1
ATOM 3847 C CA . GLN B 1 180 ? 20.594 2.035 20.531 1 96.94 180 GLN B CA 1
ATOM 3848 C C . GLN B 1 180 ? 20.594 0.517 20.391 1 96.94 180 GLN B C 1
ATOM 3850 O O . GLN B 1 180 ? 21.625 -0.071 20.047 1 96.94 180 GLN B O 1
ATOM 3855 N N . TRP B 1 181 ? 19.516 -0.056 20.734 1 96 181 TRP B N 1
ATOM 3856 C CA . TRP B 1 181 ? 19.375 -1.495 20.531 1 96 181 TRP B CA 1
ATOM 3857 C C . TRP B 1 181 ? 19.406 -1.842 19.047 1 96 181 TRP B C 1
ATOM 3859 O O . TRP B 1 181 ? 18.828 -1.126 18.219 1 96 181 TRP B O 1
ATOM 3869 N N . HIS B 1 182 ? 20.078 -2.957 18.734 1 95.69 182 HIS B N 1
ATOM 3870 C CA . HIS B 1 182 ? 20.203 -3.385 17.344 1 95.69 182 HIS B CA 1
ATOM 3871 C C . HIS B 1 182 ? 19 -4.223 16.922 1 95.69 182 HIS B C 1
ATOM 3873 O O . HIS B 1 182 ? 18.578 -5.125 17.641 1 95.69 182 HIS B O 1
ATOM 3879 N N . ILE B 1 183 ? 18.406 -3.908 15.828 1 96.38 183 ILE B N 1
ATOM 3880 C CA . ILE B 1 183 ? 17.312 -4.68 15.25 1 96.38 183 ILE B CA 1
ATOM 3881 C C . ILE B 1 183 ? 17.844 -5.578 14.133 1 96.38 183 ILE B C 1
ATOM 3883 O O . ILE B 1 183 ? 18.562 -5.113 13.242 1 96.38 183 ILE B O 1
ATOM 3887 N N . PRO B 1 184 ? 17.453 -6.883 14.18 1 96 184 PRO B N 1
ATOM 3888 C CA . PRO B 1 184 ? 17.906 -7.793 13.125 1 96 184 PRO B CA 1
ATOM 3889 C C . PRO B 1 184 ? 17.516 -7.324 11.727 1 96 184 PRO B C 1
ATOM 3891 O O . PRO B 1 184 ? 16.438 -6.746 11.547 1 96 184 PRO B O 1
ATOM 3894 N N . GLU B 1 185 ? 18.344 -7.605 10.797 1 94.31 185 GLU B N 1
ATOM 3895 C CA . GLU B 1 185 ? 18.203 -7.117 9.43 1 94.31 185 GLU B CA 1
ATOM 3896 C C . GLU B 1 185 ? 16.859 -7.562 8.828 1 94.31 185 GLU B C 1
ATOM 3898 O O . GLU B 1 185 ? 16.203 -6.781 8.141 1 94.31 185 GLU B O 1
ATOM 3903 N N . VAL B 1 186 ? 16.453 -8.766 9.086 1 94.62 186 VAL B N 1
ATOM 3904 C CA . VAL B 1 186 ? 15.227 -9.305 8.508 1 94.62 186 VAL B CA 1
ATOM 3905 C C . VAL B 1 186 ? 14.023 -8.531 9.047 1 94.62 186 VAL B C 1
ATOM 3907 O O . VAL B 1 186 ? 13.094 -8.211 8.297 1 94.62 186 VAL B O 1
ATOM 3910 N N . VAL B 1 187 ? 14.039 -8.219 10.297 1 96.44 187 VAL B N 1
ATOM 3911 C CA . VAL B 1 187 ? 12.961 -7.465 10.93 1 96.44 187 VAL B CA 1
ATOM 3912 C C . VAL B 1 187 ? 12.922 -6.051 10.352 1 96.44 187 VAL B C 1
ATOM 3914 O O . VAL B 1 187 ? 11.844 -5.527 10.055 1 96.44 187 VAL B O 1
ATOM 3917 N N . MET B 1 188 ? 14.078 -5.48 10.188 1 96.38 188 MET B N 1
ATOM 3918 C CA . MET B 1 188 ? 14.148 -4.133 9.633 1 96.38 188 MET B CA 1
ATOM 3919 C C . MET B 1 188 ? 13.625 -4.105 8.203 1 96.38 188 MET B C 1
ATOM 3921 O O . MET B 1 188 ? 12.969 -3.145 7.793 1 96.38 188 MET B O 1
ATOM 3925 N N . LYS B 1 189 ? 13.922 -5.113 7.492 1 95.62 189 LYS B N 1
ATOM 3926 C CA . LYS B 1 189 ? 13.422 -5.199 6.121 1 95.62 189 LYS B CA 1
ATOM 3927 C C . LYS B 1 189 ? 11.898 -5.266 6.094 1 95.62 189 LYS B C 1
ATOM 3929 O O . LYS B 1 189 ? 11.258 -4.586 5.289 1 95.62 189 LYS B O 1
ATOM 3934 N N . ILE B 1 190 ? 11.344 -6.059 6.953 1 97.19 190 ILE B N 1
ATOM 3935 C CA . ILE B 1 190 ? 9.891 -6.176 7.066 1 97.19 190 ILE B CA 1
ATOM 3936 C C . ILE B 1 190 ? 9.289 -4.809 7.391 1 97.19 190 ILE B C 1
ATOM 3938 O O . ILE B 1 190 ? 8.336 -4.375 6.738 1 97.19 190 ILE B O 1
ATOM 3942 N N . LEU B 1 191 ? 9.859 -4.152 8.336 1 97.44 191 LEU B N 1
ATOM 3943 C CA . LEU B 1 191 ? 9.359 -2.857 8.781 1 97.44 191 LEU B CA 1
ATOM 3944 C C . LEU B 1 191 ? 9.484 -1.817 7.672 1 97.44 191 LEU B C 1
ATOM 3946 O O . LEU B 1 191 ? 8.555 -1.041 7.438 1 97.44 191 LEU B O 1
ATOM 3950 N N . LYS B 1 192 ? 10.562 -1.852 6.992 1 96.31 192 LYS B N 1
ATOM 3951 C CA . LYS B 1 192 ? 10.789 -0.894 5.91 1 96.31 192 LYS B CA 1
ATOM 3952 C C . LYS B 1 192 ? 9.828 -1.14 4.75 1 96.31 192 LYS B C 1
ATOM 3954 O O . LYS B 1 192 ? 9.305 -0.193 4.156 1 96.31 192 LYS B O 1
ATOM 3959 N N . ASP B 1 193 ? 9.594 -2.363 4.453 1 96.06 193 ASP B N 1
ATOM 3960 C CA . ASP B 1 193 ? 8.648 -2.691 3.389 1 96.06 193 ASP B CA 1
ATOM 3961 C C . ASP B 1 193 ? 7.246 -2.205 3.729 1 96.06 193 ASP B C 1
ATOM 3963 O O . ASP B 1 193 ? 6.531 -1.693 2.861 1 96.06 193 ASP B O 1
ATOM 3967 N N . LEU B 1 194 ? 6.875 -2.363 4.93 1 97.06 194 LEU B N 1
ATOM 3968 C CA . LEU B 1 194 ? 5.566 -1.89 5.371 1 97.06 194 LEU B CA 1
ATOM 3969 C C . LEU B 1 194 ? 5.527 -0.365 5.41 1 97.06 194 LEU B C 1
ATOM 3971 O O . LEU B 1 194 ? 4.523 0.243 5.027 1 97.06 194 LEU B O 1
ATOM 3975 N N . GLY B 1 195 ? 6.59 0.205 5.918 1 96.44 195 GLY B N 1
ATOM 3976 C CA . GLY B 1 195 ? 6.672 1.657 5.961 1 96.44 195 GLY B CA 1
ATOM 3977 C C . GLY B 1 195 ? 6.59 2.299 4.586 1 96.44 195 GLY B C 1
ATOM 3978 O O . GLY B 1 195 ? 6.004 3.371 4.43 1 96.44 195 GLY B O 1
ATOM 3979 N N . ASN B 1 196 ? 7.121 1.647 3.611 1 95.31 196 ASN B N 1
ATOM 3980 C CA . ASN B 1 196 ? 7.152 2.164 2.248 1 95.31 196 ASN B CA 1
ATOM 3981 C C . ASN B 1 196 ? 5.758 2.234 1.64 1 95.31 196 ASN B C 1
ATOM 3983 O O . ASN B 1 196 ? 5.555 2.875 0.605 1 95.31 196 ASN B O 1
ATOM 3987 N N . LEU B 1 197 ? 4.828 1.657 2.297 1 97 197 LEU B N 1
ATOM 3988 C CA . LEU B 1 197 ? 3.447 1.744 1.83 1 97 197 LEU B CA 1
ATOM 3989 C C . LEU B 1 197 ? 2.855 3.117 2.133 1 97 197 LEU B C 1
ATOM 3991 O O . LEU B 1 197 ? 1.844 3.506 1.545 1 97 197 LEU B O 1
ATOM 3995 N N . THR B 1 198 ? 3.438 3.805 3.021 1 96.12 198 THR B N 1
ATOM 3996 C CA . THR B 1 198 ? 2.83 4.98 3.635 1 96.12 198 THR B CA 1
ATOM 3997 C C . THR B 1 198 ? 2.596 6.07 2.594 1 96.12 198 THR B C 1
ATOM 3999 O O . THR B 1 198 ? 1.456 6.48 2.359 1 96.12 198 THR B O 1
ATOM 4002 N N . ALA B 1 199 ? 3.617 6.48 1.892 1 95.38 199 ALA B N 1
ATOM 4003 C CA . ALA B 1 199 ? 3.531 7.66 1.035 1 95.38 199 ALA B CA 1
ATOM 4004 C C . ALA B 1 199 ? 2.557 7.434 -0.117 1 95.38 199 ALA B C 1
ATOM 4006 O O . ALA B 1 199 ? 1.566 8.156 -0.251 1 95.38 199 ALA B O 1
ATOM 4007 N N . PRO B 1 200 ? 2.725 6.398 -0.913 1 97.12 200 PRO B N 1
ATOM 4008 C CA . PRO B 1 200 ? 1.796 6.227 -2.033 1 97.12 200 PRO B CA 1
ATOM 4009 C C . PRO B 1 200 ? 0.371 5.922 -1.576 1 97.12 200 PRO B C 1
ATOM 4011 O O . PRO B 1 200 ? -0.587 6.488 -2.111 1 97.12 200 PRO B O 1
ATOM 4014 N N . LEU B 1 201 ? 0.225 5.117 -0.583 1 97.19 201 LEU B N 1
ATOM 4015 C CA . LEU B 1 201 ? -1.107 4.695 -0.168 1 97.19 201 LEU B CA 1
ATOM 4016 C C . LEU B 1 201 ? -1.854 5.836 0.513 1 97.19 201 LEU B C 1
ATOM 4018 O O . LEU B 1 201 ? -3.07 5.969 0.354 1 97.19 201 LEU B O 1
ATOM 4022 N N . SER B 1 202 ? -1.164 6.617 1.345 1 95.62 202 SER B N 1
ATOM 4023 C CA . SER B 1 202 ? -1.812 7.754 1.995 1 95.62 202 SER B CA 1
ATOM 4024 C C . SER B 1 202 ? -2.383 8.727 0.969 1 95.62 202 SER B C 1
ATOM 4026 O O . SER B 1 202 ? -3.514 9.195 1.112 1 95.62 202 SER B O 1
ATOM 4028 N N . MET B 1 203 ? -1.634 8.992 -0.065 1 95.5 203 MET B N 1
ATOM 4029 C CA . MET B 1 203 ? -2.074 9.945 -1.081 1 95.5 203 MET B CA 1
ATOM 4030 C C . MET B 1 203 ? -3.203 9.359 -1.924 1 95.5 203 MET B C 1
ATOM 4032 O O . MET B 1 203 ? -4.129 10.07 -2.314 1 95.5 203 MET B O 1
ATOM 4036 N N . ILE B 1 204 ? -3.121 8.062 -2.145 1 96.94 204 ILE B N 1
ATOM 4037 C CA . ILE B 1 204 ? -4.211 7.395 -2.848 1 96.94 204 ILE B CA 1
ATOM 4038 C C . ILE B 1 204 ? -5.492 7.484 -2.02 1 96.94 204 ILE B C 1
ATOM 4040 O O . ILE B 1 204 ? -6.57 7.75 -2.557 1 96.94 204 ILE B O 1
ATOM 4044 N N . VAL B 1 205 ? -5.406 7.305 -0.731 1 95.38 205 VAL B N 1
ATOM 4045 C CA . VAL B 1 205 ? -6.555 7.379 0.163 1 95.38 205 VAL B CA 1
ATOM 4046 C C . VAL B 1 205 ? -7.133 8.797 0.145 1 95.38 205 VAL B C 1
ATOM 4048 O O . VAL B 1 205 ? -8.352 8.969 0.128 1 95.38 205 VAL B O 1
ATOM 4051 N N . VAL B 1 206 ? -6.258 9.789 0.174 1 92.12 206 VAL B N 1
ATOM 4052 C CA . VAL B 1 206 ? -6.703 11.172 0.074 1 92.12 206 VAL B CA 1
ATOM 4053 C C . VAL B 1 206 ? -7.48 11.375 -1.227 1 92.12 206 VAL B C 1
ATOM 4055 O O . VAL B 1 206 ? -8.562 11.961 -1.225 1 92.12 206 VAL B O 1
ATOM 4058 N N . GLY B 1 207 ? -6.965 10.852 -2.32 1 94.31 207 GLY B N 1
ATOM 4059 C CA . GLY B 1 207 ? -7.656 10.93 -3.596 1 94.31 207 GLY B CA 1
ATOM 4060 C C . GLY B 1 207 ? -9.008 10.242 -3.586 1 94.31 207 GLY B C 1
ATOM 4061 O O . GLY B 1 207 ? -9.984 10.781 -4.113 1 94.31 207 GLY B O 1
ATOM 4062 N N . LEU B 1 208 ? -9.031 9.055 -3.006 1 94.62 208 LEU B N 1
ATOM 4063 C CA . LEU B 1 208 ? -10.289 8.312 -2.875 1 94.62 208 LEU B CA 1
ATOM 4064 C C . LEU B 1 208 ? -11.32 9.133 -2.111 1 94.62 208 LEU B C 1
ATOM 4066 O O . LEU B 1 208 ? -12.492 9.18 -2.5 1 94.62 208 LEU B O 1
ATOM 4070 N N . SER B 1 209 ? -10.891 9.758 -1.049 1 90.62 209 SER B N 1
ATOM 4071 C CA . SER B 1 209 ? -11.789 10.57 -0.232 1 90.62 209 SER B CA 1
ATOM 4072 C C . SER B 1 209 ? -12.352 11.742 -1.029 1 90.62 209 SER B C 1
ATOM 4074 O O . SER B 1 209 ? -13.523 12.094 -0.878 1 90.62 209 SER B O 1
ATOM 4076 N N . ILE B 1 210 ? -11.547 12.32 -1.844 1 91.25 210 ILE B N 1
ATOM 4077 C CA . ILE B 1 210 ? -11.938 13.469 -2.66 1 91.25 210 ILE B CA 1
ATOM 4078 C C . ILE B 1 210 ? -12.914 13.016 -3.744 1 91.25 210 ILE B C 1
ATOM 4080 O O . ILE B 1 210 ? -13.836 13.758 -4.109 1 91.25 210 ILE B O 1
ATOM 4084 N N . SER B 1 211 ? -12.781 11.805 -4.203 1 92.88 211 SER B N 1
ATOM 4085 C CA . SER B 1 211 ? -13.602 11.305 -5.305 1 92.88 211 SER B CA 1
ATOM 4086 C C . SER B 1 211 ? -15.07 11.195 -4.902 1 92.88 211 SER B C 1
ATOM 4088 O O . SER B 1 211 ? -15.945 11.133 -5.762 1 92.88 211 SER B O 1
ATOM 4090 N N . LYS B 1 212 ? -15.328 11.188 -3.625 1 87.5 212 LYS B N 1
ATOM 4091 C CA . LYS B 1 212 ? -16.688 11.102 -3.094 1 87.5 212 LYS B CA 1
ATOM 4092 C C . LYS B 1 212 ? -17.375 12.469 -3.139 1 87.5 212 LYS B C 1
ATOM 4094 O O . LYS B 1 212 ? -18.594 12.555 -2.992 1 87.5 212 LYS B O 1
ATOM 4099 N N . SER B 1 213 ? -16.703 13.516 -3.248 1 86.5 213 SER B N 1
ATOM 4100 C CA . SER B 1 213 ? -17.219 14.867 -3.084 1 86.5 213 SER B CA 1
ATOM 4101 C C . SER B 1 213 ? -17.891 15.359 -4.355 1 86.5 213 SER B C 1
ATOM 4103 O O . SER B 1 213 ? -17.547 14.93 -5.457 1 86.5 213 SER B O 1
ATOM 4105 N N . ASN B 1 214 ? -18.906 16.156 -4.152 1 89.25 214 ASN B N 1
ATOM 4106 C CA . ASN B 1 214 ? -19.531 16.859 -5.266 1 89.25 214 ASN B CA 1
ATOM 4107 C C . ASN B 1 214 ? -18.734 18.109 -5.66 1 89.25 214 ASN B C 1
ATOM 4109 O O . ASN B 1 214 ? -18.969 19.188 -5.117 1 89.25 214 ASN B O 1
ATOM 4113 N N . VAL B 1 215 ? -18 18.047 -6.625 1 88.06 215 VAL B N 1
ATOM 4114 C CA . VAL B 1 215 ? -17 19.047 -7.02 1 88.06 215 VAL B CA 1
ATOM 4115 C C . VAL B 1 215 ? -17.719 20.344 -7.418 1 88.06 215 VAL B C 1
ATOM 4117 O O . VAL B 1 215 ? -17.297 21.422 -7.027 1 88.06 215 VAL B O 1
ATOM 4120 N N . LYS B 1 216 ? -18.812 20.266 -8.094 1 88.75 216 LYS B N 1
ATOM 4121 C CA . LYS B 1 216 ? -19.547 21.422 -8.578 1 88.75 216 LYS B CA 1
ATOM 4122 C C . LYS B 1 216 ? -20.078 22.266 -7.418 1 88.75 216 LYS B C 1
ATOM 4124 O O . LYS B 1 216 ? -20 23.484 -7.441 1 88.75 216 LYS B O 1
ATOM 4129 N N . GLU B 1 217 ? -20.516 21.625 -6.473 1 90.44 217 GLU B N 1
ATOM 4130 C CA . GLU B 1 217 ? -21.078 22.312 -5.312 1 90.44 217 GLU B CA 1
ATOM 4131 C C . GLU B 1 217 ? -19.984 22.969 -4.469 1 90.44 217 GLU B C 1
ATOM 4133 O O . GLU B 1 217 ? -20.188 24.047 -3.91 1 90.44 217 GLU B O 1
ATOM 4138 N N . ILE B 1 218 ? -18.875 22.359 -4.406 1 91.75 218 ILE B N 1
ATOM 4139 C CA . ILE B 1 218 ? -17.781 22.844 -3.576 1 91.75 218 ILE B CA 1
ATOM 4140 C C . ILE B 1 218 ? -17.234 24.141 -4.145 1 91.75 218 ILE B C 1
ATOM 4142 O O . ILE B 1 218 ? -17 25.109 -3.408 1 91.75 218 ILE B O 1
ATOM 4146 N N . PHE B 1 219 ? -17.203 24.281 -5.457 1 93.62 219 PHE B N 1
ATOM 4147 C CA . PHE B 1 219 ? -16.609 25.453 -6.094 1 93.62 219 PHE B CA 1
ATOM 4148 C C . PHE B 1 219 ? -17.562 26.641 -6.02 1 93.62 219 PHE B C 1
ATOM 4150 O O . PHE B 1 219 ? -17.141 27.781 -6.246 1 93.62 219 PHE B O 1
ATOM 4157 N N . LYS B 1 220 ? -18.766 26.422 -5.609 1 93.12 220 LYS B N 1
ATOM 4158 C CA . LYS B 1 220 ? -19.75 27.5 -5.512 1 93.12 220 LYS B CA 1
ATOM 4159 C C . LYS B 1 220 ? -19.734 28.125 -4.121 1 93.12 220 LYS B C 1
ATOM 4161 O O . LYS B 1 220 ? -20.297 29.203 -3.916 1 93.12 220 LYS B O 1
ATOM 4166 N N . ASN B 1 221 ? -19.141 27.516 -3.201 1 92.5 221 ASN B N 1
ATOM 4167 C CA . ASN B 1 221 ? -19.125 28 -1.823 1 92.5 221 ASN B CA 1
ATOM 4168 C C . ASN B 1 221 ? -18.016 29.016 -1.605 1 92.5 221 ASN B C 1
ATOM 4170 O O . ASN B 1 221 ? -16.844 28.656 -1.429 1 92.5 221 ASN B O 1
ATOM 4174 N N . LYS B 1 222 ? -18.281 30.266 -1.503 1 93.56 222 LYS B N 1
ATOM 4175 C CA . LYS B 1 222 ? -17.328 31.375 -1.394 1 93.56 222 LYS B CA 1
ATOM 4176 C C . LYS B 1 222 ? -16.578 31.312 -0.062 1 93.56 222 LYS B C 1
ATOM 4178 O O . LYS B 1 222 ? -15.406 31.688 0.013 1 93.56 222 LYS B O 1
ATOM 4183 N N . LYS B 1 223 ? -17.25 30.891 0.919 1 94.25 223 LYS B N 1
ATOM 4184 C CA . LYS B 1 223 ? -16.641 30.844 2.248 1 94.25 223 LYS B CA 1
ATOM 4185 C C . LYS B 1 223 ? -15.492 29.844 2.287 1 94.25 223 LYS B C 1
ATOM 4187 O O . LYS B 1 223 ? -14.5 30.047 2.992 1 94.25 223 LYS B O 1
ATOM 4192 N N . ILE B 1 224 ? -15.609 28.828 1.505 1 95.75 224 ILE B N 1
ATOM 4193 C CA . ILE B 1 224 ? -14.57 27.797 1.479 1 95.75 224 ILE B CA 1
ATOM 4194 C C . ILE B 1 224 ? -13.305 28.359 0.84 1 95.75 224 ILE B C 1
ATOM 4196 O O . ILE B 1 224 ? -12.195 27.969 1.211 1 95.75 224 ILE B O 1
ATOM 4200 N N . TYR B 1 225 ? -13.469 29.344 -0.07 1 97.25 225 TYR B N 1
ATOM 4201 C CA . TYR B 1 225 ? -12.312 29.984 -0.674 1 97.25 225 TYR B CA 1
ATOM 4202 C C . TYR B 1 225 ? -11.555 30.812 0.357 1 97.25 225 TYR B C 1
ATOM 4204 O O . TYR B 1 225 ? -10.32 30.844 0.343 1 97.25 225 TYR B O 1
ATOM 4212 N N . ILE B 1 226 ? -12.25 31.422 1.176 1 96.81 226 ILE B N 1
ATOM 4213 C CA . ILE B 1 226 ? -11.633 32.219 2.225 1 96.81 226 ILE B CA 1
ATOM 4214 C C . ILE B 1 226 ? -10.844 31.312 3.172 1 96.81 226 ILE B C 1
ATOM 4216 O O . ILE B 1 226 ? -9.688 31.609 3.496 1 96.81 226 ILE B O 1
ATOM 4220 N N . LEU B 1 227 ? -11.508 30.266 3.564 1 97.12 227 LEU B N 1
ATOM 4221 C CA . LEU B 1 227 ? -10.867 29.312 4.465 1 97.12 227 LEU B CA 1
ATOM 4222 C C . LEU B 1 227 ? -9.625 28.703 3.816 1 97.12 227 LEU B C 1
ATOM 4224 O O . LEU B 1 227 ? -8.602 28.531 4.473 1 97.12 227 LEU B O 1
ATOM 4228 N N . THR B 1 228 ? -9.766 28.391 2.551 1 98.25 228 THR B N 1
ATOM 4229 C CA . THR B 1 228 ? -8.656 27.844 1.783 1 98.25 228 THR B CA 1
ATOM 4230 C C . THR B 1 228 ? -7.5 28.844 1.71 1 98.25 228 THR B C 1
ATOM 4232 O O . THR B 1 228 ? -6.34 28.469 1.902 1 98.25 228 THR B O 1
ATOM 4235 N N . PHE B 1 229 ? -7.832 30.062 1.482 1 97.75 229 PHE B N 1
ATOM 4236 C CA . PHE B 1 229 ? -6.836 31.125 1.41 1 97.75 229 PHE B CA 1
ATOM 4237 C C . PHE B 1 229 ? -6.129 31.297 2.75 1 97.75 229 PHE B C 1
ATOM 4239 O O . PHE B 1 229 ? -4.91 31.453 2.797 1 97.75 229 PHE B O 1
ATOM 4246 N N . MET B 1 230 ? -6.859 31.281 3.779 1 97.44 230 MET B N 1
ATOM 4247 C CA . MET B 1 230 ? -6.301 31.406 5.125 1 97.44 230 MET B CA 1
ATOM 4248 C C . MET B 1 230 ? -5.348 30.25 5.426 1 97.44 230 MET B C 1
ATOM 4250 O O . MET B 1 230 ? -4.23 30.484 5.891 1 97.44 230 MET B O 1
ATOM 4254 N N . ARG B 1 231 ? -5.73 29.031 5.133 1 97.94 231 ARG B N 1
ATOM 4255 C CA . ARG B 1 231 ? -4.996 27.812 5.453 1 97.94 231 ARG B CA 1
ATOM 4256 C C . ARG B 1 231 ? -3.734 27.688 4.605 1 97.94 231 ARG B C 1
ATOM 4258 O O . ARG B 1 231 ? -2.672 27.328 5.113 1 97.94 231 ARG B O 1
ATOM 4265 N N . LEU B 1 232 ? -3.83 28.094 3.334 1 98.25 232 LEU B N 1
ATOM 4266 C CA . LEU B 1 232 ? -2.762 27.734 2.41 1 98.25 232 LEU B CA 1
ATOM 4267 C C . LEU B 1 232 ? -1.835 28.922 2.154 1 98.25 232 LEU B C 1
ATOM 4269 O O . LEU B 1 232 ? -0.73 28.75 1.636 1 98.25 232 LEU B O 1
ATOM 4273 N N . LEU B 1 233 ? -2.264 30.156 2.521 1 97.38 233 LEU B N 1
ATOM 4274 C CA . LEU B 1 233 ? -1.426 31.312 2.184 1 97.38 233 LEU B CA 1
ATOM 4275 C C . LEU B 1 233 ? -1.159 32.156 3.416 1 97.38 233 LEU B C 1
ATOM 4277 O O . LEU B 1 233 ? -0.005 32.469 3.732 1 97.38 233 LEU B O 1
ATOM 4281 N N . ILE B 1 234 ? -2.158 32.5 4.137 1 97.38 234 ILE B N 1
ATOM 4282 C CA . ILE B 1 234 ? -1.998 33.469 5.234 1 97.38 234 ILE B CA 1
ATOM 4283 C C . ILE B 1 234 ? -1.198 32.812 6.363 1 97.38 234 ILE B C 1
ATOM 4285 O O . ILE B 1 234 ? -0.226 33.375 6.855 1 97.38 234 ILE B O 1
ATOM 4289 N N . ILE B 1 235 ? -1.579 31.641 6.758 1 97.88 235 ILE B N 1
ATOM 4290 C CA . ILE B 1 235 ? -0.916 30.969 7.863 1 97.88 235 ILE B CA 1
ATOM 4291 C C . ILE B 1 235 ? 0.539 30.672 7.5 1 97.88 235 ILE B C 1
ATOM 4293 O O . ILE B 1 235 ? 1.452 30.984 8.266 1 97.88 235 ILE B O 1
ATOM 4297 N N . PRO B 1 236 ? 0.799 30.141 6.305 1 97.88 236 PRO B N 1
ATOM 4298 C CA . PRO B 1 236 ? 2.201 29.953 5.918 1 97.88 236 PRO B CA 1
ATOM 4299 C C . PRO B 1 236 ? 2.98 31.266 5.867 1 97.88 236 PRO B C 1
ATOM 4301 O O . PRO B 1 236 ? 4.152 31.297 6.254 1 97.88 236 PRO B O 1
ATOM 4304 N N . PHE B 1 237 ? 2.344 32.281 5.422 1 96.56 237 PHE B N 1
ATOM 4305 C CA . PHE B 1 237 ? 3.016 33.594 5.352 1 96.56 237 PHE B CA 1
ATOM 4306 C C . PHE B 1 237 ? 3.383 34.062 6.746 1 96.56 237 PHE B C 1
ATOM 4308 O O . PHE B 1 237 ? 4.504 34.531 6.973 1 96.56 237 PHE B O 1
ATOM 4315 N N . ILE B 1 238 ? 2.482 34.031 7.617 1 96.5 238 ILE B N 1
ATOM 4316 C CA . ILE B 1 238 ? 2.742 34.406 9 1 96.5 238 ILE B CA 1
ATOM 4317 C C . ILE B 1 238 ? 3.857 33.562 9.578 1 96.5 238 ILE B C 1
ATOM 4319 O O . ILE B 1 238 ? 4.754 34.062 10.258 1 96.5 238 ILE B O 1
ATOM 4323 N N . THR B 1 239 ? 3.811 32.25 9.328 1 96.81 239 THR B N 1
ATOM 4324 C CA . THR B 1 239 ? 4.824 31.328 9.812 1 96.81 239 THR B CA 1
ATOM 4325 C C . THR B 1 239 ? 6.203 31.703 9.281 1 96.81 239 THR B C 1
ATOM 4327 O O . THR B 1 239 ? 7.188 31.688 10.031 1 96.81 239 THR B O 1
ATOM 4330 N N . ILE B 1 240 ? 6.285 32.062 8.008 1 95.31 240 ILE B N 1
ATOM 4331 C CA . ILE B 1 240 ? 7.543 32.469 7.391 1 95.31 240 ILE B CA 1
ATOM 4332 C C . ILE B 1 240 ? 8.102 33.719 8.094 1 95.31 240 ILE B C 1
ATOM 4334 O O . IL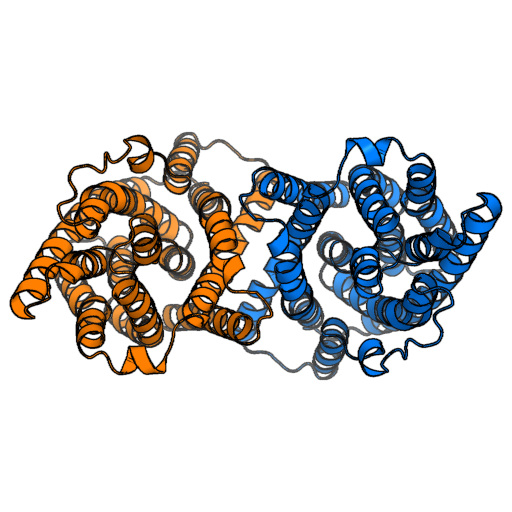E B 1 240 ? 9.281 33.75 8.438 1 95.31 240 ILE B O 1
ATOM 4338 N N . VAL B 1 241 ? 7.273 34.656 8.344 1 93.94 241 VAL B N 1
ATOM 4339 C CA . VAL B 1 241 ? 7.691 35.906 8.977 1 93.94 241 VAL B CA 1
ATOM 4340 C C . VAL B 1 241 ? 8.203 35.625 10.391 1 93.94 241 VAL B C 1
ATOM 4342 O O . VAL B 1 241 ? 9.266 36.125 10.773 1 93.94 241 VAL B O 1
ATOM 4345 N N . VAL B 1 242 ? 7.484 34.812 11.117 1 92.75 242 VAL B N 1
ATOM 4346 C CA . VAL B 1 242 ? 7.844 34.5 12.508 1 92.75 242 VAL B CA 1
ATOM 4347 C C . VAL B 1 242 ? 9.148 33.719 12.547 1 92.75 242 VAL B C 1
ATOM 4349 O O . VAL B 1 242 ? 10.031 34 13.359 1 92.75 242 VAL B O 1
ATOM 4352 N N . VAL B 1 243 ? 9.266 32.719 11.688 1 91.12 243 VAL B N 1
ATOM 4353 C CA . VAL B 1 243 ? 10.438 31.859 11.664 1 91.12 243 VAL B CA 1
ATOM 4354 C C . VAL B 1 243 ? 11.672 32.656 11.281 1 91.12 243 VAL B C 1
ATOM 4356 O O . VAL B 1 243 ? 12.766 32.406 11.781 1 91.12 243 VAL B O 1
ATOM 4359 N N . ARG B 1 244 ? 11.57 33.625 10.43 1 89.94 244 ARG B N 1
ATOM 4360 C CA . ARG B 1 244 ? 12.695 34.438 9.984 1 89.94 244 ARG B CA 1
ATOM 4361 C C . ARG B 1 244 ? 13.164 35.375 11.102 1 89.94 244 ARG B C 1
ATOM 4363 O O . ARG B 1 244 ? 14.312 35.812 11.102 1 89.94 244 ARG B O 1
ATOM 4370 N N . MET B 1 245 ? 12.281 35.625 12.023 1 90.12 245 MET B N 1
ATOM 4371 C CA . MET B 1 245 ? 12.609 36.531 13.125 1 90.12 245 MET B CA 1
ATOM 4372 C C . MET B 1 245 ? 13.281 35.781 14.266 1 90.12 245 MET B C 1
ATOM 4374 O O . MET B 1 245 ? 13.898 36.406 15.141 1 90.12 245 MET B O 1
ATOM 4378 N N . LEU B 1 246 ? 13.164 34.5 14.266 1 88.12 246 LEU B N 1
ATOM 4379 C CA . LEU B 1 246 ? 13.734 33.688 15.32 1 88.12 246 LEU B CA 1
ATOM 4380 C C . LEU B 1 246 ? 15.141 33.219 14.945 1 88.12 246 LEU B C 1
ATOM 4382 O O . LEU B 1 246 ? 15.398 32.906 13.781 1 88.12 246 LEU B O 1
ATOM 4386 N N . PRO B 1 247 ? 16.016 33.188 15.898 1 87.75 247 PRO B N 1
ATOM 4387 C CA . PRO B 1 247 ? 17.406 32.781 15.609 1 87.75 247 PRO B CA 1
ATOM 4388 C C . PRO B 1 247 ? 17.578 31.281 15.531 1 87.75 247 PRO B C 1
ATOM 4390 O O . PRO B 1 247 ? 17.688 30.609 16.562 1 87.75 247 PRO B O 1
ATOM 4393 N N . PHE B 1 248 ? 17.531 30.703 14.359 1 89.19 248 PHE B N 1
ATOM 4394 C CA . PHE B 1 248 ? 17.812 29.281 14.164 1 89.19 248 PHE B CA 1
ATOM 4395 C C . PHE B 1 248 ? 19.203 29.078 13.586 1 89.19 248 PHE B C 1
ATOM 4397 O O . PHE B 1 248 ? 19.703 29.922 12.836 1 89.19 248 PHE B O 1
ATOM 4404 N N . GLY B 1 249 ? 19.859 28.094 13.984 1 85.38 249 GLY B N 1
ATOM 4405 C CA . GLY B 1 249 ? 21.141 27.766 13.359 1 85.38 249 GLY B CA 1
ATOM 4406 C C . GLY B 1 249 ? 21.016 27.453 11.883 1 85.38 249 GLY B C 1
ATOM 4407 O O . GLY B 1 249 ? 19.953 27.016 11.422 1 85.38 249 GLY B O 1
ATOM 4408 N N . ARG B 1 250 ? 22.062 27.578 11.102 1 82.81 250 ARG B N 1
ATOM 4409 C CA . ARG B 1 250 ? 22.094 27.375 9.656 1 82.81 250 ARG B CA 1
ATOM 4410 C C . ARG B 1 250 ? 21.719 25.953 9.289 1 82.81 250 ARG B C 1
ATOM 4412 O O . ARG B 1 250 ? 21.156 25.703 8.219 1 82.81 250 ARG B O 1
ATOM 4419 N N . THR B 1 251 ? 21.891 25.078 10.203 1 90.56 251 THR B N 1
ATOM 4420 C CA . THR B 1 251 ? 21.703 23.672 9.875 1 90.56 251 THR B CA 1
ATOM 4421 C C . THR B 1 251 ? 20.391 23.141 10.453 1 90.56 251 THR B C 1
ATOM 4423 O O . THR B 1 251 ? 20.078 21.969 10.305 1 90.56 251 THR B O 1
ATOM 4426 N N . SER B 1 252 ? 19.688 24.047 11.07 1 94.31 252 SER B N 1
ATOM 4427 C CA . SER B 1 252 ? 18.438 23.609 11.711 1 94.31 252 SER B CA 1
ATOM 4428 C C . SER B 1 252 ? 17.391 23.234 10.68 1 94.31 252 SER B C 1
ATOM 4430 O O . SER B 1 252 ? 17.203 23.938 9.68 1 94.31 252 SER B O 1
ATOM 4432 N N . LEU B 1 253 ? 16.656 22.156 10.945 1 95.25 253 LEU B N 1
ATOM 4433 C CA . LEU B 1 253 ? 15.578 21.703 10.062 1 95.25 253 LEU B CA 1
ATOM 4434 C C . LEU B 1 253 ? 14.242 22.328 10.469 1 95.25 253 LEU B C 1
ATOM 4436 O O . LEU B 1 253 ? 13.266 22.234 9.727 1 95.25 253 LEU B O 1
ATOM 4440 N N . ILE B 1 254 ? 14.195 23.031 11.57 1 95.44 254 ILE B N 1
ATOM 4441 C CA . ILE B 1 254 ? 12.945 23.453 12.195 1 95.44 254 ILE B CA 1
ATOM 4442 C C . ILE B 1 254 ? 12.266 24.5 11.32 1 95.44 254 ILE B C 1
ATOM 4444 O O . ILE B 1 254 ? 11.062 24.406 11.055 1 95.44 254 ILE B O 1
ATOM 4448 N N . PRO B 1 255 ? 13.031 25.516 10.797 1 94.5 255 PRO B N 1
ATOM 4449 C CA . PRO B 1 255 ? 12.352 26.5 9.953 1 94.5 255 PRO B CA 1
ATOM 4450 C C . PRO B 1 255 ? 11.656 25.875 8.75 1 94.5 255 PRO B C 1
ATOM 4452 O O . PRO B 1 255 ? 10.484 26.172 8.484 1 94.5 255 PRO B O 1
ATOM 4455 N N . GLY B 1 256 ? 12.352 24.969 8.062 1 94.81 256 GLY B N 1
ATOM 4456 C CA . GLY B 1 256 ? 11.766 24.297 6.906 1 94.81 256 GLY B CA 1
ATOM 4457 C C . GLY B 1 256 ? 10.562 23.453 7.258 1 94.81 256 GLY B C 1
ATOM 4458 O O . GLY B 1 256 ? 9.57 23.438 6.531 1 94.81 256 GLY B O 1
ATOM 4459 N N . LEU B 1 257 ? 10.609 22.766 8.375 1 96.44 257 LEU B N 1
ATOM 4460 C CA . LEU B 1 257 ? 9.531 21.875 8.797 1 96.44 257 LEU B CA 1
ATOM 4461 C C . LEU B 1 257 ? 8.297 22.688 9.203 1 96.44 257 LEU B C 1
ATOM 4463 O O . LEU B 1 257 ? 7.172 22.312 8.867 1 96.44 257 LEU B O 1
ATOM 4467 N N . LEU B 1 258 ? 8.562 23.781 9.922 1 96.44 258 LEU B N 1
ATOM 4468 C CA . LEU B 1 258 ? 7.445 24.609 10.367 1 96.44 258 LEU B CA 1
ATOM 4469 C C . LEU B 1 258 ? 6.719 25.234 9.18 1 96.44 258 LEU B C 1
ATOM 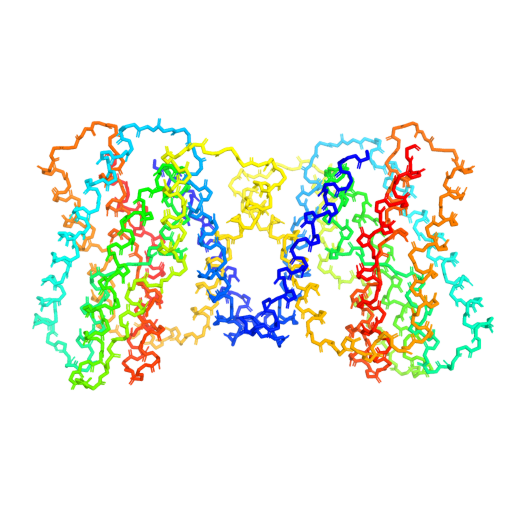4471 O O . LEU B 1 258 ? 5.488 25.281 9.156 1 96.44 258 LEU B O 1
ATOM 4475 N N . ILE B 1 259 ? 7.465 25.672 8.25 1 96.62 259 ILE B N 1
ATOM 4476 C CA . ILE B 1 259 ? 6.875 26.25 7.047 1 96.62 259 ILE B CA 1
ATOM 4477 C C . ILE B 1 259 ? 6.121 25.188 6.266 1 96.62 259 ILE B C 1
ATOM 4479 O O . ILE B 1 259 ? 5.016 25.422 5.777 1 96.62 259 ILE B O 1
ATOM 4483 N N . LEU B 1 260 ? 6.691 24.016 6.191 1 96.62 260 LEU B N 1
ATOM 4484 C CA . LEU B 1 260 ? 6.016 22.906 5.516 1 96.62 260 LEU B CA 1
ATOM 4485 C C . LEU B 1 260 ? 4.699 22.562 6.211 1 96.62 260 LEU B C 1
ATOM 4487 O O . LEU B 1 260 ? 3.662 22.453 5.562 1 96.62 260 LEU B O 1
ATOM 4491 N N . ILE B 1 261 ? 4.734 22.469 7.5 1 97.5 261 ILE B N 1
ATOM 4492 C CA . ILE B 1 261 ? 3.543 22.141 8.281 1 97.5 261 ILE B CA 1
ATOM 4493 C C . ILE B 1 261 ? 2.459 23.188 8.016 1 97.5 261 ILE B C 1
ATOM 4495 O O . ILE B 1 261 ? 1.291 22.844 7.824 1 97.5 261 ILE B O 1
ATOM 4499 N N . SER B 1 262 ? 2.871 24.422 8.023 1 97.56 262 SER B N 1
ATOM 4500 C CA . SER B 1 262 ? 1.923 25.516 7.844 1 97.56 262 SER B CA 1
ATOM 4501 C C . SER B 1 262 ? 1.36 25.531 6.426 1 97.56 262 SER B C 1
ATOM 4503 O O . SER B 1 262 ? 0.298 26.109 6.18 1 97.56 262 SER B O 1
ATOM 4505 N N . ALA B 1 263 ? 2.055 24.891 5.453 1 97.5 263 ALA B N 1
ATOM 4506 C CA . ALA B 1 263 ? 1.675 24.938 4.043 1 97.5 263 ALA B CA 1
ATOM 4507 C C . ALA B 1 263 ? 0.763 23.766 3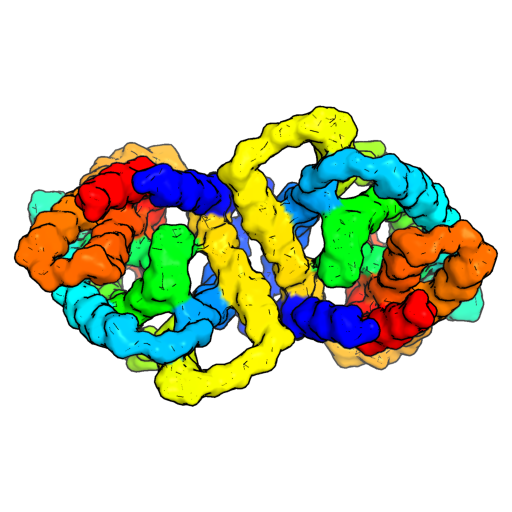.682 1 97.5 263 ALA B C 1
ATOM 4509 O O . ALA B 1 263 ? 0.177 23.75 2.596 1 97.5 263 ALA B O 1
ATOM 4510 N N . LEU B 1 264 ? 0.61 22.812 4.527 1 97.94 264 LEU B N 1
ATOM 4511 C CA . LEU B 1 264 ? -0.173 21.609 4.258 1 97.94 264 LEU B CA 1
ATOM 4512 C C . LEU B 1 264 ? -1.666 21.922 4.27 1 97.94 264 LEU B C 1
ATOM 4514 O O . LEU B 1 264 ? -2.098 22.891 4.906 1 97.94 264 LEU B O 1
ATOM 4518 N N . PRO B 1 265 ? -2.498 21.141 3.566 1 97.94 265 PRO B N 1
ATOM 4519 C CA . PRO B 1 265 ? -3.945 21.359 3.533 1 97.94 265 PRO B CA 1
ATOM 4520 C C . PRO B 1 265 ? -4.633 20.953 4.836 1 97.94 265 PRO B C 1
ATOM 4522 O O . PRO B 1 265 ? -3.965 20.562 5.793 1 97.94 265 PRO B O 1
ATOM 4525 N N . ALA B 1 266 ? -5.973 21.094 4.809 1 97.69 266 ALA B N 1
ATOM 4526 C CA . ALA B 1 266 ? -6.789 20.781 5.977 1 97.69 266 ALA B CA 1
ATOM 4527 C C . ALA B 1 266 ? -6.594 19.328 6.402 1 97.69 266 ALA B C 1
ATOM 4529 O O . ALA B 1 266 ? -6.453 18.438 5.559 1 97.69 266 ALA B O 1
ATOM 4530 N N . PRO B 1 267 ? -6.562 19.094 7.668 1 95.94 267 PRO B N 1
ATOM 4531 C CA . PRO B 1 267 ? -6.352 17.734 8.172 1 95.94 267 PRO B CA 1
ATOM 4532 C C . PRO B 1 267 ? -7.539 16.812 7.906 1 95.94 267 PRO B C 1
ATOM 4534 O O . PRO B 1 267 ? -8.688 17.203 8.094 1 95.94 267 PRO B O 1
ATOM 4537 N N . SER B 1 268 ? -7.23 15.609 7.578 1 90 268 SER B N 1
ATOM 4538 C CA . SER B 1 268 ? -8.273 14.617 7.344 1 90 268 SER B CA 1
ATOM 4539 C C . SER B 1 268 ? -9.039 14.312 8.625 1 90 268 SER B C 1
ATOM 4541 O O . SER B 1 268 ? -10.211 13.914 8.578 1 90 268 SER B O 1
ATOM 4543 N N . SER B 1 269 ? -8.477 14.578 9.781 1 90.62 269 SER B N 1
ATOM 4544 C CA . SER B 1 269 ? -9.094 14.281 11.07 1 90.62 269 SER B CA 1
ATOM 4545 C C . SER B 1 269 ? -10.359 15.102 11.281 1 90.62 269 SER B C 1
ATOM 4547 O O . SER B 1 269 ? -11.266 14.68 12.008 1 90.62 269 SER B O 1
ATOM 4549 N N . VAL B 1 270 ? -10.422 16.234 10.617 1 93.62 270 VAL B N 1
ATOM 4550 C CA . VAL B 1 270 ? -11.602 17.078 10.797 1 93.62 270 VAL B CA 1
ATOM 4551 C C . VAL B 1 270 ? -12.844 16.344 10.273 1 93.62 270 VAL B C 1
ATOM 4553 O O . VAL B 1 270 ? -13.914 16.422 10.875 1 93.62 270 VAL B O 1
ATOM 4556 N N . SER B 1 271 ? -12.688 15.688 9.148 1 89.56 271 SER B N 1
ATOM 4557 C CA . SER B 1 271 ? -13.805 14.938 8.586 1 89.56 271 SER B CA 1
ATOM 4558 C C . SER B 1 271 ? -14.156 13.727 9.445 1 89.56 271 SER B C 1
ATOM 4560 O O . SER B 1 271 ? -15.336 13.422 9.648 1 89.56 271 SER B O 1
ATOM 4562 N N . ILE B 1 272 ? -13.203 13.094 9.961 1 84 272 ILE B N 1
ATOM 4563 C CA . ILE B 1 272 ? -13.406 11.898 10.773 1 84 272 ILE B CA 1
ATOM 4564 C C . ILE B 1 272 ? -14.148 12.273 12.055 1 84 272 ILE B C 1
ATOM 4566 O O . ILE B 1 272 ? -15.156 11.656 12.398 1 84 272 ILE B O 1
ATOM 4570 N N . ILE B 1 273 ? -13.688 13.312 12.711 1 88.06 273 ILE B N 1
ATOM 4571 C CA . ILE B 1 273 ? -14.258 13.719 13.992 1 88.06 273 ILE B CA 1
ATOM 4572 C C . ILE B 1 273 ? -15.641 14.328 13.766 1 88.06 273 ILE B C 1
ATOM 4574 O O . ILE B 1 273 ? -16.578 14.047 14.523 1 88.06 273 ILE B O 1
ATOM 4578 N N . SER B 1 274 ? -15.805 15.086 12.719 1 90.19 274 SER B N 1
ATOM 4579 C CA . SER B 1 274 ? -17.109 15.68 12.414 1 90.19 274 SER B CA 1
ATOM 4580 C C . SER B 1 274 ? -18.156 14.602 12.133 1 90.19 274 SER B C 1
ATOM 4582 O O . SER B 1 274 ? -19.312 14.742 12.523 1 90.19 274 SER B O 1
ATOM 4584 N N . GLU B 1 275 ? -17.75 13.609 11.484 1 84.75 275 GLU B N 1
ATOM 4585 C CA . GLU B 1 275 ? -18.672 12.5 11.203 1 84.75 275 GLU B CA 1
ATOM 4586 C C . GLU B 1 275 ? -19 11.727 12.477 1 84.75 275 GLU B C 1
ATOM 4588 O O . GLU B 1 275 ? -20.156 11.359 12.695 1 84.75 275 GLU B O 1
ATOM 4593 N N . GLN B 1 276 ? -18.047 11.5 13.234 1 82.94 276 GLN B N 1
ATOM 4594 C CA . GLN B 1 276 ? -18.203 10.727 14.469 1 82.94 276 GLN B CA 1
ATOM 4595 C C . GLN B 1 276 ? -19.188 11.406 15.422 1 82.94 276 GLN B C 1
ATOM 4597 O O . GLN B 1 276 ? -19.969 10.742 16.094 1 82.94 276 GLN B O 1
ATOM 4602 N N . TYR B 1 277 ? -19.125 12.688 15.445 1 86.12 277 TYR B N 1
ATOM 4603 C CA . TYR B 1 277 ? -19.938 13.414 16.406 1 86.12 277 TYR B CA 1
ATOM 4604 C C . TYR B 1 277 ? -21.078 14.141 15.719 1 86.12 277 TYR B C 1
ATOM 4606 O O . TYR B 1 277 ? -21.766 14.961 16.344 1 86.12 277 TYR B O 1
ATOM 4614 N N . ASN B 1 278 ? -21.234 13.844 14.469 1 86.19 278 ASN B N 1
ATOM 4615 C CA . ASN B 1 278 ? -22.344 14.367 13.664 1 86.19 278 ASN B CA 1
ATOM 4616 C C . ASN B 1 278 ? -22.391 15.891 13.719 1 86.19 278 ASN B C 1
ATOM 4618 O O . ASN B 1 278 ? -23.438 16.469 14.039 1 86.19 278 ASN B O 1
ATOM 4622 N N . THR B 1 279 ? -21.281 16.422 13.406 1 89.81 279 THR B N 1
ATOM 4623 C CA . THR B 1 279 ? -21.188 17.875 13.32 1 89.81 279 THR B CA 1
ATOM 4624 C C . THR B 1 279 ? -21.141 18.344 11.867 1 89.81 279 THR B C 1
ATOM 4626 O O . THR B 1 279 ? -21.734 17.719 10.992 1 89.81 279 THR B O 1
ATOM 4629 N N . ASP B 1 280 ? -20.531 19.469 11.547 1 91.44 280 ASP B N 1
ATOM 4630 C CA . ASP B 1 280 ? -20.547 20.062 10.211 1 91.44 280 ASP B CA 1
ATOM 4631 C C . ASP B 1 280 ? -19.656 19.297 9.25 1 91.44 280 ASP B C 1
ATOM 4633 O O . ASP B 1 280 ? -18.625 19.812 8.812 1 91.44 280 ASP B O 1
ATOM 4637 N N . THR B 1 281 ? -20.156 18.203 8.773 1 90.31 281 THR B N 1
ATOM 4638 C CA . THR B 1 281 ? -19.406 17.312 7.891 1 90.31 281 THR B CA 1
ATOM 4639 C C . THR B 1 281 ? -19.266 17.922 6.5 1 90.31 281 THR B C 1
ATOM 4641 O O . THR B 1 281 ? -18.281 17.672 5.805 1 90.31 281 THR B O 1
ATOM 4644 N N . LYS B 1 282 ? -20.172 18.703 6.188 1 91 282 LYS B N 1
ATOM 4645 C CA . LYS B 1 282 ? -20.156 19.297 4.859 1 91 282 LYS B CA 1
ATOM 4646 C C . LYS B 1 282 ? -18.969 20.266 4.707 1 91 282 LYS B C 1
ATOM 4648 O O . LYS B 1 282 ? -18.172 20.125 3.791 1 91 282 LYS B O 1
ATOM 4653 N N . THR B 1 283 ? -18.891 21.188 5.617 1 93.19 283 THR B N 1
ATOM 4654 C CA . THR B 1 283 ? -17.797 22.156 5.574 1 93.19 283 THR B CA 1
ATOM 4655 C C . THR B 1 283 ? -16.438 21.438 5.691 1 93.19 283 THR B C 1
ATOM 4657 O O . THR B 1 283 ? -15.484 21.797 5.008 1 93.19 283 THR B O 1
ATOM 4660 N N . ALA B 1 284 ? -16.375 20.438 6.527 1 93.56 284 ALA B N 1
ATOM 4661 C CA . ALA B 1 284 ? -15.141 19.688 6.711 1 93.56 284 ALA B CA 1
ATOM 4662 C C . ALA B 1 284 ? -14.688 19.047 5.398 1 93.56 284 ALA B C 1
ATOM 4664 O O . ALA B 1 284 ? -13.547 19.234 4.977 1 93.56 284 ALA B O 1
ATOM 4665 N N . SER B 1 285 ? -15.57 18.422 4.734 1 91.88 285 SER B N 1
ATOM 4666 C CA . SER B 1 285 ? -15.242 17.719 3.5 1 91.88 285 SER B CA 1
ATOM 4667 C C . SER B 1 285 ? -14.891 18.688 2.381 1 91.88 285 SER B C 1
ATOM 4669 O O . SER B 1 285 ? -13.961 18.453 1.611 1 91.88 285 SER B O 1
ATOM 4671 N N . GLN B 1 286 ? -15.586 19.734 2.303 1 94.81 286 GLN B N 1
ATOM 4672 C CA . GLN B 1 286 ? -15.336 20.734 1.268 1 94.81 286 GLN B CA 1
ATOM 4673 C C . GLN B 1 286 ? -13.977 21.391 1.465 1 94.81 286 GLN B C 1
ATOM 4675 O O . GLN B 1 286 ? -13.258 21.641 0.497 1 94.81 286 GLN B O 1
ATOM 4680 N N . SER B 1 287 ? -13.703 21.656 2.666 1 95.69 287 SER B N 1
ATOM 4681 C CA . SER B 1 287 ? -12.43 22.297 2.971 1 95.69 287 SER B CA 1
ATOM 4682 C C . SER B 1 287 ? -11.25 21.391 2.654 1 95.69 287 SER B C 1
ATOM 4684 O O . SER B 1 287 ? -10.234 21.828 2.125 1 95.69 287 SER B O 1
ATOM 4686 N N . ILE B 1 288 ? -11.383 20.172 3.01 1 94.75 288 ILE B N 1
ATOM 4687 C CA . ILE B 1 288 ? -10.328 19.203 2.717 1 94.75 288 ILE B CA 1
ATOM 4688 C C . ILE B 1 288 ? -10.094 19.141 1.208 1 94.75 288 ILE B C 1
ATOM 4690 O O . ILE B 1 288 ? -8.953 19.203 0.744 1 94.75 288 ILE B O 1
ATOM 4694 N N . PHE B 1 289 ? -11.172 19.109 0.507 1 94.56 289 PHE B N 1
ATOM 4695 C CA . PHE B 1 289 ? -11.086 19.016 -0.945 1 94.56 289 PHE B CA 1
ATOM 4696 C C . PHE B 1 289 ? -10.375 20.234 -1.521 1 94.56 289 PHE B C 1
ATOM 4698 O O . PHE B 1 289 ? -9.398 20.094 -2.256 1 94.56 289 PHE B O 1
ATOM 4705 N N . MET B 1 290 ? -10.859 21.375 -1.181 1 96.75 290 MET B N 1
ATOM 4706 C CA . MET B 1 290 ? -10.367 22.609 -1.769 1 96.75 290 MET B CA 1
ATOM 4707 C C . MET B 1 290 ? -8.914 22.859 -1.381 1 96.75 290 MET B C 1
ATOM 4709 O O . MET B 1 290 ? -8.094 23.219 -2.229 1 96.75 290 MET B O 1
ATOM 4713 N N . THR B 1 291 ? -8.617 22.656 -0.172 1 97.75 291 THR B N 1
ATOM 4714 C CA . THR B 1 291 ? -7.258 22.922 0.28 1 97.75 291 THR B CA 1
ATOM 4715 C C . THR B 1 291 ? -6.281 21.906 -0.309 1 97.75 291 THR B C 1
ATOM 4717 O O . THR B 1 291 ? -5.137 22.25 -0.617 1 97.75 291 THR B O 1
ATOM 4720 N N . THR B 1 292 ? -6.688 20.672 -0.425 1 95.81 292 THR B N 1
ATOM 4721 C CA . THR B 1 292 ? -5.824 19.672 -1.034 1 95.81 292 THR B CA 1
ATOM 4722 C C . THR B 1 292 ? -5.555 20 -2.5 1 95.81 292 THR B C 1
ATOM 4724 O O . THR B 1 292 ? -4.406 19.984 -2.945 1 95.81 292 THR B O 1
ATOM 4727 N N . LEU B 1 293 ? -6.539 20.391 -3.168 1 94.88 293 LEU B N 1
ATOM 4728 C CA . LEU B 1 293 ? -6.414 20.719 -4.586 1 94.88 293 LEU B CA 1
ATOM 4729 C C . LEU B 1 293 ? -5.445 21.875 -4.789 1 94.88 293 LEU B C 1
ATOM 4731 O O . LEU B 1 293 ? -4.508 21.781 -5.586 1 94.88 293 LEU B O 1
ATOM 4735 N N . PHE B 1 294 ? -5.609 22.906 -4.051 1 97.12 294 PHE B N 1
ATOM 4736 C CA . PHE B 1 294 ? -4.828 24.109 -4.266 1 97.12 294 PHE B CA 1
ATOM 4737 C C . PHE B 1 294 ? -3.439 23.984 -3.656 1 97.12 294 PHE B C 1
ATOM 4739 O O . PHE B 1 294 ? -2.527 24.734 -4.008 1 97.12 294 PHE B O 1
ATOM 4746 N N . SER B 1 295 ? -3.312 23.062 -2.736 1 96.56 295 SER B N 1
ATOM 4747 C CA . SER B 1 295 ? -2.004 22.891 -2.113 1 96.56 295 SER B CA 1
ATOM 4748 C C . SER B 1 295 ? -0.966 22.422 -3.129 1 96.56 295 SER B C 1
ATOM 4750 O O . SER B 1 295 ? 0.236 22.594 -2.922 1 96.56 295 SER B O 1
ATOM 4752 N N . LEU B 1 296 ? -1.374 21.812 -4.203 1 93.44 296 LEU B N 1
ATOM 4753 C CA . LEU B 1 296 ? -0.473 21.406 -5.277 1 93.44 296 LEU B CA 1
ATOM 4754 C C . LEU B 1 296 ? 0.359 22.594 -5.754 1 93.44 296 LEU B C 1
ATOM 4756 O O . LEU B 1 296 ? 1.54 22.438 -6.074 1 93.44 296 LEU B O 1
ATOM 4760 N N . ALA B 1 297 ? -0.251 23.719 -5.785 1 94.94 297 ALA B N 1
ATOM 4761 C CA . ALA B 1 297 ? 0.432 24.922 -6.254 1 94.94 297 ALA B CA 1
ATOM 4762 C C . ALA B 1 297 ? 1.031 25.703 -5.086 1 94.94 297 ALA B C 1
ATOM 4764 O O . ALA B 1 297 ? 2.131 26.25 -5.199 1 94.94 297 ALA B O 1
ATOM 4765 N N . THR B 1 298 ? 0.369 25.688 -3.99 1 96.56 298 THR B N 1
ATOM 4766 C CA . THR B 1 298 ? 0.752 26.609 -2.914 1 96.56 298 THR B CA 1
ATOM 4767 C C . THR B 1 298 ? 1.924 26.031 -2.119 1 96.56 298 THR B C 1
ATOM 4769 O O . THR B 1 298 ? 2.744 26.797 -1.591 1 96.56 298 THR B O 1
ATOM 4772 N N . ILE B 1 299 ? 2.035 24.719 -2.025 1 96 299 ILE B N 1
ATOM 4773 C CA . ILE B 1 299 ? 3.135 24.141 -1.255 1 96 299 ILE B CA 1
ATOM 4774 C C . ILE B 1 299 ? 4.469 24.516 -1.904 1 96 299 ILE B C 1
ATOM 4776 O O . ILE B 1 299 ? 5.352 25.078 -1.25 1 96 299 ILE B O 1
ATOM 4780 N N . PRO B 1 300 ? 4.609 24.266 -3.23 1 94.25 300 PRO B N 1
ATOM 4781 C CA . PRO B 1 300 ? 5.863 24.688 -3.859 1 94.25 300 PRO B CA 1
ATOM 4782 C C . PRO B 1 300 ? 6.117 26.188 -3.744 1 94.25 300 PRO B C 1
ATOM 4784 O O . PRO B 1 300 ? 7.258 26.609 -3.547 1 94.25 300 PRO B O 1
ATOM 4787 N N . LEU B 1 301 ? 5.117 26.953 -3.861 1 93.88 301 LEU B N 1
ATOM 4788 C CA . LEU B 1 301 ? 5.238 28.391 -3.762 1 93.88 301 LEU B CA 1
ATOM 4789 C C . LEU B 1 301 ? 5.738 28.812 -2.381 1 93.88 301 LEU B C 1
ATOM 4791 O O . LEU B 1 301 ? 6.68 29.594 -2.266 1 93.88 301 LEU B O 1
ATOM 4795 N N . VAL B 1 302 ? 5.16 28.266 -1.351 1 94.75 302 VAL B N 1
ATOM 4796 C CA . VAL B 1 302 ? 5.496 28.594 0.031 1 94.75 302 VAL B CA 1
ATOM 4797 C C . VAL B 1 302 ? 6.906 28.094 0.351 1 94.75 302 VAL B C 1
ATOM 4799 O O . VAL B 1 302 ? 7.691 28.812 0.979 1 94.75 302 VAL B O 1
ATOM 4802 N N . MET B 1 303 ? 7.211 26.922 -0.103 1 92 303 MET B N 1
ATOM 4803 C CA . MET B 1 303 ? 8.508 26.312 0.205 1 92 303 MET B CA 1
ATOM 4804 C C . MET B 1 303 ? 9.625 27.031 -0.537 1 92 303 MET B C 1
ATOM 4806 O O . MET B 1 303 ? 10.797 26.938 -0.149 1 92 303 MET B O 1
ATOM 4810 N N . TYR B 1 304 ? 9.266 27.672 -1.644 1 86.62 304 TYR B N 1
ATOM 4811 C CA . TYR B 1 304 ? 10.234 28.5 -2.355 1 86.62 304 TYR B CA 1
ATOM 4812 C C . TYR B 1 304 ? 10.766 29.609 -1.458 1 86.62 304 TYR B C 1
ATOM 4814 O O . TYR B 1 304 ? 11.938 29.984 -1.549 1 86.62 304 TYR B O 1
ATOM 4822 N N . PHE B 1 305 ? 10.047 30.062 -0.51 1 80.56 305 PHE B N 1
ATOM 4823 C CA . PHE B 1 305 ? 10.438 31.156 0.375 1 80.56 305 PHE B CA 1
ATOM 4824 C C . PHE B 1 305 ? 11.273 30.625 1.54 1 80.56 305 PHE B C 1
ATOM 4826 O O . PHE B 1 305 ? 11.828 31.422 2.309 1 80.56 305 PHE B O 1
ATOM 4833 N N . VAL B 1 306 ? 11.305 29.312 1.776 1 75.56 306 VAL B N 1
ATOM 4834 C CA . VAL B 1 306 ? 12.148 28.734 2.816 1 75.56 306 VAL B CA 1
ATOM 4835 C C . VAL B 1 306 ? 13.617 28.938 2.451 1 75.56 306 VAL B C 1
ATOM 4837 O O . VAL B 1 306 ? 14.469 29.109 3.332 1 75.56 306 VAL B O 1
ATOM 4840 N N . LYS B 1 307 ? 14.055 28.859 1.066 1 63.06 307 LYS B N 1
ATOM 4841 C CA . LYS B 1 307 ? 15.438 29.078 0.655 1 63.06 307 LYS B CA 1
ATOM 4842 C C . LYS B 1 307 ? 15.805 30.562 0.716 1 63.06 307 LYS B C 1
ATOM 4844 O O . LYS B 1 307 ? 14.969 31.422 0.423 1 63.06 307 LYS B O 1
#

Radius of gyration: 26.68 Å; Cα contacts (8 Å, |Δi|>4): 856; chains: 2; bounding box: 48×81×57 Å

InterPro domains:
  IPR004776 Membrane transport PIN-like [PF03547] (4-148)
  IPR004776 Membrane transport PIN-like [PF03547] (157-302)
  IPR038770 Sodium/solute symporter superfamily [G3DSA:1.20.1530.20] (158-306)

Foldseek 3Di:
DVLLLVLLVVLVVLLQVLQVCCLVPVPDLVCLVVLVCCLFQPQQLLLLLLLLLDAADPVLVVLLVVLQVVLLVLLVVLLVVLVVCCVVVVPDLLCSLVLSQQSRFFACRQAVLSSQCSVPNSSSNNSSLSSVLNVLLCCLPVSLCSFLPPPVPDPRPPCSNQPTNSNVSNVNSVVCNVVVDDDDPVVSVVSVVSNVCRSSSSSSSLSSLLSPDDPVVLVPDVVLVVSLCSQAPVSLVVLLVVLVVDDDDPPRCSSLSSSLRSRHFGHPVSLVSCVVSVGCNPSNSSRSNSNNVCSSPRNVVSSVSSD/DVLLLVLLVVLVVLLQVLQVCCLVPVPDLVCLVVLVCCLFQPQQLLLLLLLLLDAADPVLVVLLVVLQVVLLVLLVVLLVVLVVCCVVVVPDLLCSLLLSQQSRFFACRQAVLSSQCSVPNSSSNNSSLSSVLNVLLCCLPVSLCSFLPPPVPDPRPPCSNQPTNSNVSNVNSVVCNVVVDDDDPVVSVVSVVSNVCRSSSSSSSLSSLLSPDDPVVLVPDVVLVVSLCSQAPVSLVVLLVVLVPDDDDPPRCSSLSSSLRSRHFGHPVSLVSCVVSVGCNPSNSSRSNSNNVCSSPRNVVSSVSSD

Solvent-accessible surface area (backbone atoms only — not comparable to full-atom values): 30752 Å² total; per-residue (Å²): 103,68,64,56,44,50,51,51,50,48,47,46,54,30,20,52,49,16,24,49,32,27,66,68,52,48,36,49,63,82,40,42,64,26,52,48,43,44,37,51,65,43,22,46,18,38,35,53,24,56,39,31,68,49,84,78,48,70,68,57,52,54,50,40,55,51,40,40,54,49,42,54,51,50,37,52,54,23,41,53,50,17,52,47,48,34,59,77,66,65,50,55,74,77,48,34,24,55,52,26,43,40,44,38,42,39,22,43,77,55,50,38,41,43,50,31,30,72,74,50,34,45,66,32,31,36,44,50,53,52,28,42,51,55,51,48,36,42,41,53,47,58,38,48,54,38,50,50,59,86,59,80,76,67,74,71,53,70,55,63,38,61,60,39,52,48,51,49,22,50,54,52,18,48,52,38,25,73,68,58,65,84,72,57,68,70,60,49,50,48,43,48,55,45,21,61,39,32,48,55,50,36,24,20,43,52,13,24,57,46,40,71,53,62,65,73,63,50,76,66,42,64,67,51,53,51,52,32,45,42,32,43,45,50,44,21,48,53,44,49,56,52,50,71,71,46,93,68,61,94,82,55,62,58,61,56,49,52,37,49,52,33,24,33,29,39,29,68,60,51,36,55,52,20,55,73,68,68,42,56,39,65,61,34,49,43,38,34,44,53,20,49,62,51,28,69,59,37,33,49,59,56,54,52,66,70,108,105,67,64,54,43,50,51,51,50,49,47,46,52,31,20,52,50,18,22,50,33,26,67,69,51,48,34,51,62,82,42,42,62,27,53,49,43,44,37,50,65,43,21,45,18,38,35,53,24,57,38,30,68,52,83,78,49,70,69,57,53,53,49,39,54,50,40,40,55,48,42,54,52,50,36,51,52,23,40,53,49,18,53,47,49,34,60,76,67,66,50,56,75,78,49,33,24,54,51,26,44,38,44,39,41,40,21,44,77,54,51,37,41,43,50,30,31,72,72,51,32,44,66,33,30,39,44,49,52,51,29,41,48,54,52,48,36,40,41,52,47,58,39,48,53,38,51,53,57,84,60,79,77,67,74,69,55,71,55,63,39,61,61,39,52,49,49,48,21,49,54,54,18,47,52,39,26,74,67,59,64,85,73,58,65,69,60,50,50,49,43,49,55,45,19,62,41,32,49,54,50,36,24,21,43,53,12,25,59,47,42,72,54,62,64,74,63,48,76,67,41,66,66,50,52,51,52,33,44,42,31,43,44,49,45,22,50,52,44,48,56,53,49,71,71,46,92,68,62,93,79,55,62,57,60,57,50,52,36,49,51,35,23,34,29,39,30,68,60,52,38,55,52,20,54,73,70,68,40,56,38,64,62,34,49,43,39,33,44,52,20,48,60,50,29,70,58,37,33,47,56,56,54,51,67,68,106

Sequence (614 aa):
MYLVLENVVILFVFIFLGYFLGKKEVIHTYCTSDLSNFLVKVALPITIFCSMIRPFEQSLLVESIHIFVIMIIFHIVCLFIGLAVVKICNIKTVQAGVWIFICMFSNNGFMGFPLSQSIYGNSGLFLMAIGNVVSNFLIFSVGVKLLIRGNNTVKLSGRQLFYNNINIAVVLGLIFYFTQWHIPEVVMKILKDLGNLTAPLSMIVVGLSISKSNVKEIFKNKKIYILTFMRLLIIPFITIVVVRMLPFGRTSLIPGLLILISALPAPSSVSIISEQYNTDTKTASQSIFMTTLFSLATIPLVMYFVKMYLVLENVVILFVFIFLGYFLGKKEVIHTYCTSDLSNFLVKVALPITIFCSMIRPFEQSLLVESIHIFVIMIIFHIVCLFIGLAVVKICNIKTVQAGVWIFICMFSNNGFMGFPLSQSIYGNSGLFLMAIGNVVSNFLIFSVGVKLLIRGNNTVKLSGRQLFYNNINIAVVLGLIFYFTQWHIPEVVMKILKDLGNLTAPLSMIVVGLSISKSNVKEIFKNKKIYILTFMRLLIIPFITIVVVRMLPFGRTSLIPGLLILISALPAPSSVSIISEQYNTDTKTASQSIFMTTLFSLATIPLVMYFVK

pLDDT: mean 92.58, std 8.01, range [55.47, 98.25]

Organism: NCBI:txid1408889

Nearest PDB structures (foldseek):
  8u5n-assembly1_A  TM=7.728E-01  e=2.832E-09  Homo sapiens
  8u56-assembly1_A  TM=7.727E-01  e=5.617E-09  Homo sapiens
  8u58-assembly1_C  TM=7.844E-01  e=4.024E-08  Homo sapiens
  8u5v-assembly1_A  TM=8.142E-01  e=1.077E-07  Homo sapiens
  8z8z-assembly1_B  TM=7.660E-01  e=3.248E-08  Homo sapiens

Secondary structure (DSSP, 8-state):
-HHHHHHHHHHHHHHHHHHHHHHTTSS-TTHHHHHHHHIIIIIHHHHHHHHH-S---HHHHHHHHHHHHHHHHHHHHHHHHHHHHHHHTT--HHHHHHHHHHHH---IIIIIHHHHHHHHHHHHHHHHHHHHHHHHHHIIIIIHHHHHTT-TT----HHHHH--HHHHHHHHHHHHHHH-PPPPHHHHHHHHHHHTTHHHHHHHHHHHHHHTS-HHHHHH-HHHHHHHHIIIIIHHHHHHHHHHHS---TT-SHHHHHHHHHHS---THHHHHHHHTT--HHHHHHHHHHHHHHHHHHHHHHHHTT-/-HHHHHHHHHHHHHHHHHHHHHHTTSS-GGGHHHHHHHIIIIIHHHHHHHHH-S---HHHHHHHHHHHHHHHHHHHHHHHHHHHHHHHTT--HHHHHHHHHHHH---IIIIIHHHHHHHHHHHHHHHHHHHHHHHHHHIIIIIHHHHHTT-TT----HHHHH--HHHHHHHHHHHHHHH-PPPPHHHHHHHHHHHTTHHHHHHHHHHHHHHTS-HHHHHH-HHHHHHHHIIIIIHHHHHHHHHHHS---TT-SHHHHHHHHHHS---THHHHHHHHTT--HHHHHHHHHHHHHHHHHHHHHHHHTT-